Protein AF-A0A817XAD4-F1 (afdb_monomer)

Solvent-accessible surface area (backbone atoms only — not comparable to full-atom values): 34304 Å² total; per-residue (Å²): 137,82,80,78,78,75,68,86,80,50,80,79,89,72,83,62,48,71,66,88,70,83,56,56,74,70,32,40,77,46,70,86,63,51,52,68,60,21,47,52,49,31,47,77,80,45,86,59,86,68,46,71,62,46,50,52,50,17,42,64,75,15,72,75,55,58,80,88,34,48,40,45,22,39,14,41,46,17,39,46,45,46,88,54,64,89,93,46,82,26,62,44,54,54,53,33,55,47,51,58,38,88,62,56,78,77,39,59,46,43,22,42,39,49,28,32,32,47,48,30,51,70,59,43,65,63,40,71,47,69,33,38,35,67,33,79,39,82,58,64,86,63,60,82,53,57,32,46,44,41,26,61,42,76,25,21,70,45,71,74,65,50,60,72,74,57,68,88,90,44,48,23,25,35,35,43,30,43,34,57,64,23,26,74,36,21,93,46,35,70,49,60,84,58,48,30,26,36,33,54,54,44,41,31,30,43,61,74,47,73,51,63,92,45,103,44,38,35,38,36,34,33,33,55,48,86,58,99,59,80,45,64,61,66,57,62,72,76,81,74,61,80,83,73,86,74,76,77,84,77,88,71,93,72,77,89,77,75,91,65,69,70,77,89,60,72,68,54,100,87,50,82,66,73,54,35,46,54,69,44,42,86,65,55,63,79,72,77,94,77,64,57,67,69,47,48,34,11,42,34,5,15,57,51,22,18,35,51,16,17,13,45,7,42,37,47,40,71,36,50,36,74,58,28,72,81,56,57,67,85,70,78,48,61,33,40,84,81,60,39,57,49,28,38,38,54,40,42,43,20,46,20,51,30,43,35,49,31,33,43,76,65,54,38,92,51,73,62,52,32,51,41,39,46,42,41,17,64,76,52,5,37,44,19,70,81,49,48,58,56,80,71,51,68,58,50,53,51,10,48,55,43,42,54,51,48,49,50,50,49,18,62,74,72,73,43,58,63,86,48,55,75,70,66,75,55,62,73,61,56,70,72,49,84,62,71,28,35,61,75,76,42,40,52,31,78,39,51,28,30,42,58,44,44,16,56,31,33,42,93,41,52,43,57,11,12,49,50,22,15,53,68,10,24,34,37,19,36,11,63,60,29,21,35,43,21,22,55,51,21,45,47,37,27,41,23,53,71,65,53,51,71,68,58,66,64,27,51,54,42,62,72,78,42,29,68,36,51,72,68,56,82,60,43,67,74,50,41,46,42,51,54,42,68,34,82,57,72,45,62,90,66,66,49,42,21,35,55,46,33,63,39,20,52,32,27,17,50,28,16,67,72,66,18,83,92,35,59,67,51,15,41,41,53,29,28,43,47,11,36,32,6,20,53,20,8,9,37,30,16,27,46,45,13,17,58,65,16,38,93,59,49,62,63,77,57,54,77,38,34,60,42,45,68,31,51,49,50,50,33,51,39,30,43,39,36,25,55,51,38,50,54,55,53,67,76,62,78,72,78,76,82,81,75,85,124

pLDDT: mean 84.24, std 17.97, range [23.67, 98.94]

Organism: NCBI:txid392032

InterPro domains:
  IPR000768 NAD:arginine ADP-ribosyltransferase, ART [PF01129] (53-223)
  IPR005502 ADP-ribosylation/Crystallin J1 [PF03747] (301-605)
  IPR036705 ADP-ribosylation/Crystallin J1 superfamily [G3DSA:1.10.4080.10] (292-625)
  IPR036705 ADP-ribosylation/Crystallin J1 superfamily [SSF101478] (295-623)
  IPR050792 ADP-ribosylglycohydrolase-like [PTHR16222] (295-619)

Radius of gyration: 29.24 Å; Cα contacts (8 Å, |Δi|>4): 1214; chains: 1; bounding box: 61×69×85 Å

Structure (mmCIF, N/CA/C/O backbone):
data_AF-A0A817XAD4-F1
#
_entry.id   AF-A0A817XAD4-F1
#
loop_
_atom_site.group_PDB
_atom_site.id
_atom_site.type_symbol
_atom_site.label_atom_id
_atom_site.label_alt_id
_atom_site.label_comp_id
_atom_site.label_asym_id
_atom_site.label_entity_id
_atom_site.label_seq_id
_atom_site.pdbx_PDB_ins_code
_atom_site.Cartn_x
_atom_site.Cartn_y
_atom_site.Cartn_z
_atom_site.occupancy
_atom_site.B_iso_or_equiv
_atom_site.auth_seq_id
_atom_site.auth_comp_id
_atom_site.auth_asym_id
_atom_site.auth_atom_id
_atom_site.pdbx_PDB_model_num
ATOM 1 N N . MET A 1 1 ? 12.670 32.894 -20.849 1.00 27.19 1 MET A N 1
ATOM 2 C CA . MET A 1 1 ? 12.401 32.210 -22.130 1.00 27.19 1 MET A CA 1
ATOM 3 C C . MET A 1 1 ? 13.402 31.070 -22.256 1.00 27.19 1 MET A C 1
ATOM 5 O O . MET A 1 1 ? 14.508 31.304 -22.720 1.00 27.19 1 MET A O 1
ATOM 9 N N . SER A 1 2 ? 13.085 29.879 -21.739 1.00 24.28 2 SER A N 1
ATOM 10 C CA . SER A 1 2 ? 13.907 28.692 -22.001 1.00 24.28 2 SER A CA 1
ATOM 11 C C . SER A 1 2 ? 13.497 28.148 -23.364 1.00 24.28 2 SER A C 1
ATOM 13 O O . SER A 1 2 ? 12.346 27.756 -23.539 1.00 24.28 2 SER A O 1
ATOM 15 N N . GLN A 1 3 ? 14.407 28.184 -24.335 1.00 26.69 3 GLN A N 1
ATOM 16 C CA . GLN A 1 3 ? 14.212 27.502 -25.609 1.00 26.69 3 GLN A CA 1
ATOM 17 C C . GLN A 1 3 ? 14.055 26.005 -25.330 1.00 26.69 3 GLN A C 1
ATOM 19 O O . GLN A 1 3 ? 14.963 25.368 -24.798 1.00 26.69 3 GLN A O 1
ATOM 24 N N . THR A 1 4 ? 12.882 25.464 -25.646 1.00 31.73 4 THR A N 1
ATOM 25 C CA . THR A 1 4 ? 12.607 24.029 -25.668 1.00 31.73 4 THR A CA 1
ATOM 26 C C . THR A 1 4 ? 13.601 23.387 -26.637 1.00 31.73 4 THR A C 1
ATOM 28 O O . THR A 1 4 ? 13.590 23.703 -27.826 1.00 31.73 4 THR A O 1
ATOM 31 N N . ARG A 1 5 ? 14.510 22.537 -26.142 1.00 33.56 5 ARG A N 1
ATOM 32 C CA . ARG A 1 5 ? 15.407 21.735 -26.989 1.00 33.56 5 ARG A CA 1
ATOM 33 C C . ARG A 1 5 ? 14.545 20.732 -27.759 1.00 33.56 5 ARG A C 1
ATOM 35 O O . ARG A 1 5 ? 14.167 19.700 -27.220 1.00 33.56 5 ARG A O 1
ATOM 42 N N . VAL A 1 6 ? 14.200 21.050 -29.002 1.00 35.34 6 VAL A N 1
ATOM 43 C CA . VAL A 1 6 ? 13.556 20.096 -29.909 1.00 35.34 6 VAL A CA 1
ATOM 44 C C . VAL A 1 6 ? 14.659 19.194 -30.455 1.00 35.34 6 VAL A C 1
ATOM 46 O O . VAL A 1 6 ? 15.430 19.596 -31.322 1.00 35.34 6 VAL A O 1
ATOM 49 N N . THR A 1 7 ? 14.780 17.983 -29.918 1.00 38.22 7 THR A N 1
ATOM 50 C CA . THR A 1 7 ? 15.747 16.999 -30.411 1.00 38.22 7 THR A CA 1
ATOM 51 C C . THR A 1 7 ? 15.381 16.603 -31.845 1.00 38.22 7 THR A C 1
ATOM 53 O O . THR A 1 7 ? 14.265 16.180 -32.154 1.00 38.22 7 THR A O 1
ATOM 56 N N . THR A 1 8 ? 16.330 16.727 -32.775 1.00 35.75 8 THR A N 1
ATOM 57 C CA . THR A 1 8 ? 16.073 16.541 -34.218 1.00 35.75 8 THR A CA 1
ATOM 58 C C . THR A 1 8 ? 15.842 15.075 -34.634 1.00 35.75 8 THR A C 1
ATOM 60 O O . THR A 1 8 ? 15.714 14.784 -35.826 1.00 35.75 8 THR A O 1
ATOM 63 N N . ARG A 1 9 ? 15.788 14.138 -33.674 1.00 46.47 9 ARG A N 1
ATOM 64 C CA . ARG A 1 9 ? 15.612 12.682 -33.868 1.00 46.47 9 ARG A CA 1
ATOM 65 C C . ARG A 1 9 ? 14.173 12.254 -34.150 1.00 46.47 9 ARG A C 1
ATOM 67 O O . ARG A 1 9 ? 13.964 11.172 -34.687 1.00 46.47 9 ARG A O 1
ATOM 74 N N . PHE A 1 10 ? 13.192 13.086 -33.800 1.00 43.91 10 PHE A N 1
ATOM 75 C CA . PHE A 1 10 ? 11.772 12.712 -33.779 1.00 43.91 10 PHE A CA 1
ATOM 76 C C . PHE A 1 10 ? 11.028 12.881 -35.119 1.00 43.91 10 PHE A C 1
ATOM 78 O O . PHE A 1 10 ? 9.825 12.641 -35.199 1.00 43.91 10 PHE A O 1
ATOM 85 N N . LEU A 1 11 ? 11.726 13.237 -36.201 1.00 43.81 11 LEU A N 1
ATOM 86 C CA . LEU A 1 11 ? 11.141 13.400 -37.538 1.00 43.81 11 LEU A CA 1
ATOM 87 C C . LEU A 1 11 ? 11.285 12.114 -38.368 1.00 43.81 11 LEU A C 1
ATOM 89 O O . LEU A 1 11 ? 12.147 12.018 -39.237 1.00 43.81 11 LEU A O 1
ATOM 93 N N . ASP A 1 12 ? 10.440 11.116 -38.109 1.00 48.47 12 ASP A N 1
ATOM 94 C CA . ASP A 1 12 ? 10.441 9.840 -38.841 1.00 48.47 12 ASP A CA 1
ATOM 95 C C . ASP A 1 12 ? 9.098 9.576 -39.540 1.00 48.47 12 ASP A C 1
ATOM 97 O O . ASP A 1 12 ? 8.386 8.628 -39.214 1.00 48.47 12 ASP A O 1
ATOM 101 N N . VAL A 1 13 ? 8.756 10.388 -40.541 1.00 43.56 13 VAL A N 1
ATOM 102 C CA . VAL A 1 13 ? 7.696 10.044 -41.505 1.00 43.56 13 VAL A CA 1
ATOM 103 C C . VAL A 1 13 ? 8.365 9.812 -42.857 1.00 43.56 13 VAL A C 1
ATOM 105 O O . VAL A 1 13 ? 8.522 10.720 -43.666 1.00 43.56 13 VAL A O 1
ATOM 108 N N . GLY A 1 14 ? 8.864 8.592 -43.060 1.00 42.62 14 GLY A N 1
ATOM 109 C CA . GLY A 1 14 ? 9.467 8.147 -44.317 1.00 42.62 14 GLY A CA 1
ATOM 110 C C . GLY A 1 14 ? 8.618 7.055 -44.963 1.00 42.62 14 GLY A C 1
ATOM 111 O O . GLY A 1 14 ? 8.266 6.102 -44.280 1.00 42.62 14 GLY A O 1
ATOM 112 N N . GLU A 1 15 ? 8.312 7.241 -46.252 1.00 48.22 15 GLU A N 1
ATOM 113 C CA . GLU A 1 15 ? 7.544 6.387 -47.180 1.00 48.22 15 GLU A CA 1
ATOM 114 C C . GLU A 1 15 ? 6.608 5.326 -46.561 1.00 48.22 15 GLU A C 1
ATOM 116 O O . GLU A 1 15 ? 6.985 4.173 -46.397 1.00 48.22 15 GLU A O 1
ATOM 121 N N . ASP A 1 16 ? 5.349 5.735 -46.377 1.00 50.66 16 ASP A N 1
ATOM 122 C CA . ASP A 1 16 ? 4.117 4.930 -46.430 1.00 50.66 16 ASP A CA 1
ATOM 123 C C . ASP A 1 16 ? 4.069 3.665 -45.527 1.00 50.66 16 ASP A C 1
ATOM 125 O O . ASP A 1 16 ? 4.546 2.597 -45.930 1.00 50.66 16 ASP A O 1
ATOM 129 N N . PRO A 1 17 ? 3.444 3.735 -44.330 1.00 53.97 17 PRO A N 1
ATOM 130 C CA . PRO A 1 17 ? 3.435 2.651 -43.331 1.00 53.97 17 PRO A CA 1
ATOM 131 C C . PRO A 1 17 ? 2.764 1.346 -43.806 1.00 53.97 17 PRO A C 1
ATOM 133 O O . PRO A 1 17 ? 2.941 0.299 -43.182 1.00 53.97 17 PRO A O 1
ATOM 136 N N . ASN A 1 18 ? 2.054 1.395 -44.938 1.00 53.12 18 ASN A N 1
ATOM 137 C CA . ASN A 1 18 ? 1.261 0.298 -45.496 1.00 53.12 18 ASN A CA 1
ATOM 138 C C . ASN A 1 18 ? 1.999 -0.533 -46.563 1.00 53.12 18 ASN A C 1
ATOM 140 O O . ASN A 1 18 ? 1.407 -1.423 -47.175 1.00 53.12 18 ASN A O 1
ATOM 144 N N . LYS A 1 19 ? 3.279 -0.251 -46.850 1.00 61.50 19 LYS A N 1
ATOM 145 C CA . LYS A 1 19 ? 4.041 -0.990 -47.872 1.00 61.50 19 LYS A CA 1
ATOM 146 C C . LYS A 1 19 ? 4.924 -2.074 -47.254 1.00 61.50 19 LYS A C 1
ATOM 148 O O . LYS A 1 19 ? 5.940 -1.793 -46.615 1.00 61.50 19 LYS A O 1
ATOM 153 N N . THR A 1 20 ? 4.587 -3.333 -47.533 1.00 67.31 20 THR A N 1
ATOM 154 C CA . THR A 1 20 ? 5.454 -4.480 -47.242 1.00 67.31 20 THR A CA 1
ATOM 155 C C . THR A 1 20 ? 6.713 -4.405 -48.111 1.00 67.31 20 THR A C 1
ATOM 157 O O . THR A 1 20 ? 6.649 -4.445 -49.339 1.00 67.31 20 THR A O 1
ATOM 160 N N . LEU A 1 21 ? 7.877 -4.273 -47.479 1.00 77.44 21 LEU A N 1
ATOM 161 C CA . LEU A 1 21 ? 9.179 -4.427 -48.115 1.00 77.44 21 LEU A CA 1
ATOM 162 C C . LEU A 1 21 ? 9.638 -5.892 -47.994 1.00 77.44 21 LEU A C 1
ATOM 164 O O . LEU A 1 21 ? 9.296 -6.547 -47.011 1.00 77.44 21 LEU A O 1
ATOM 168 N N . PRO A 1 22 ? 10.467 -6.407 -48.922 1.00 76.94 22 PRO A N 1
ATOM 169 C CA . PRO A 1 22 ? 11.071 -7.730 -48.766 1.00 76.94 22 PRO A CA 1
ATOM 170 C C . PRO A 1 22 ? 11.831 -7.844 -47.432 1.00 76.94 22 PRO A C 1
ATOM 172 O O . PRO A 1 22 ? 12.452 -6.840 -47.038 1.00 76.94 22 PRO A O 1
ATOM 175 N N . PRO A 1 23 ? 11.815 -9.013 -46.758 1.00 79.25 23 PRO A N 1
ATOM 176 C CA . PRO A 1 23 ? 12.569 -9.248 -45.529 1.00 79.25 23 PRO A CA 1
ATOM 177 C C . PRO A 1 23 ? 14.050 -8.907 -45.674 1.00 79.25 23 PRO A C 1
ATOM 179 O O . PRO A 1 23 ? 14.621 -8.970 -46.770 1.00 79.25 23 PRO A O 1
ATOM 182 N N . LEU A 1 24 ? 14.684 -8.531 -44.563 1.00 83.25 24 LEU A N 1
ATOM 183 C CA . LEU A 1 24 ? 16.124 -8.307 -44.562 1.00 83.25 24 LEU A CA 1
ATOM 184 C C . LEU A 1 24 ? 16.878 -9.597 -44.236 1.00 83.25 24 LEU A C 1
ATOM 186 O O . LEU A 1 24 ? 16.902 -10.036 -43.087 1.00 83.25 24 LEU A O 1
ATOM 190 N N . GLU A 1 25 ? 17.547 -10.150 -45.244 1.00 81.69 25 GLU A N 1
ATOM 191 C CA . GLU A 1 25 ? 18.271 -11.421 -45.152 1.00 81.69 25 GLU A CA 1
ATOM 192 C C . GLU A 1 25 ? 19.787 -11.247 -45.318 1.00 81.69 25 GLU A C 1
ATOM 194 O O . GLU A 1 25 ? 20.272 -10.357 -46.027 1.00 81.69 25 GLU A O 1
ATOM 199 N N . GLY A 1 26 ? 20.558 -12.138 -44.686 1.00 83.94 26 GLY A N 1
ATOM 200 C CA . GLY A 1 26 ? 21.994 -12.293 -44.932 1.00 83.94 26 GLY A CA 1
ATOM 201 C C . GLY A 1 26 ? 22.917 -11.449 -44.051 1.00 83.94 26 GLY A C 1
ATOM 202 O O . GLY A 1 26 ? 24.125 -11.690 -44.054 1.00 83.94 26 GLY A O 1
ATOM 203 N N . TYR A 1 27 ? 22.391 -10.512 -43.257 1.00 86.62 27 TYR A N 1
ATOM 204 C CA . TYR A 1 27 ? 23.190 -9.835 -42.228 1.00 86.62 27 TYR A CA 1
ATOM 205 C C . TYR A 1 27 ? 23.508 -10.774 -41.053 1.00 86.62 27 TYR A C 1
ATOM 207 O O . TYR A 1 27 ? 24.600 -10.703 -40.499 1.00 86.62 27 TYR A O 1
ATOM 215 N N . ALA A 1 28 ? 22.610 -11.715 -40.727 1.00 84.19 28 ALA A N 1
ATOM 216 C CA . ALA A 1 28 ? 22.828 -12.726 -39.692 1.00 84.19 28 ALA A CA 1
ATOM 217 C C . ALA A 1 28 ? 24.023 -13.645 -40.002 1.00 84.19 28 ALA A C 1
ATOM 219 O O . ALA A 1 28 ? 24.695 -14.110 -39.084 1.00 84.19 28 ALA A O 1
ATOM 220 N N . LYS A 1 29 ? 24.334 -13.842 -41.290 1.00 87.06 29 LYS A N 1
ATOM 221 C CA . LYS A 1 29 ? 25.471 -14.643 -41.778 1.00 87.06 29 LYS A CA 1
ATOM 222 C C . LYS A 1 29 ? 26.805 -13.889 -41.769 1.00 87.06 29 LYS A C 1
ATOM 224 O O . LYS A 1 29 ? 27.817 -14.463 -42.154 1.00 87.06 29 LYS A O 1
ATOM 229 N N . LYS A 1 30 ? 26.819 -12.603 -41.402 1.00 90.88 30 LYS A N 1
ATOM 230 C CA . LYS A 1 30 ? 28.064 -11.852 -41.212 1.00 90.88 30 LYS A CA 1
ATOM 231 C C . LYS A 1 30 ? 28.736 -12.274 -39.912 1.00 90.88 30 LYS A C 1
ATOM 233 O O . LYS A 1 30 ? 28.060 -12.473 -38.900 1.00 90.88 30 LYS A O 1
ATOM 238 N N . ASP A 1 31 ? 30.060 -12.337 -39.949 1.00 90.12 31 ASP A N 1
ATOM 239 C CA . ASP A 1 31 ? 30.870 -12.474 -38.747 1.00 90.12 31 ASP A CA 1
ATOM 240 C C . ASP A 1 31 ? 30.706 -11.237 -37.857 1.00 90.12 31 ASP A C 1
ATOM 242 O O . ASP A 1 31 ? 30.486 -10.121 -38.342 1.00 90.12 31 ASP A O 1
ATOM 246 N N . LEU A 1 32 ? 30.795 -11.443 -36.543 1.00 91.62 32 LEU A N 1
ATOM 247 C CA . LEU A 1 32 ? 30.909 -10.335 -35.602 1.00 91.62 32 LEU A CA 1
ATOM 248 C C . LEU A 1 32 ? 32.295 -9.708 -35.760 1.00 91.62 32 LEU A C 1
ATOM 250 O O . LEU A 1 32 ? 33.307 -10.399 -35.698 1.00 91.62 32 LEU A O 1
ATOM 254 N N . VAL A 1 33 ? 32.312 -8.396 -35.963 1.00 93.75 33 VAL A N 1
ATOM 255 C CA . VAL A 1 33 ? 33.514 -7.576 -36.147 1.00 93.75 33 VAL A CA 1
ATOM 256 C C . VAL A 1 33 ? 33.520 -6.449 -35.118 1.00 93.75 33 VAL A C 1
ATOM 258 O O . VAL A 1 33 ? 32.487 -6.178 -34.498 1.00 93.75 33 VAL A O 1
ATOM 261 N N . SER A 1 34 ? 34.659 -5.779 -34.940 1.00 95.88 34 SER A N 1
ATOM 262 C CA . SER A 1 34 ? 34.722 -4.600 -34.066 1.00 95.88 34 SER A CA 1
ATOM 263 C C . SER A 1 34 ? 33.844 -3.464 -34.599 1.00 95.88 34 SER A C 1
ATOM 265 O O . SER A 1 34 ? 33.510 -3.416 -35.792 1.00 95.88 34 SER A O 1
ATOM 267 N N . ILE A 1 35 ? 33.477 -2.513 -33.734 1.00 95.62 35 ILE A N 1
ATOM 268 C CA . ILE A 1 35 ? 32.692 -1.357 -34.182 1.00 95.62 35 ILE A CA 1
ATOM 269 C C . ILE A 1 35 ? 33.447 -0.548 -35.251 1.00 95.62 35 ILE A C 1
ATOM 271 O O . ILE A 1 35 ? 32.833 -0.112 -36.221 1.00 95.62 35 ILE A O 1
ATOM 275 N N . GLU A 1 36 ? 34.772 -0.406 -35.157 1.00 95.00 36 GLU A N 1
ATOM 276 C CA . GLU A 1 36 ? 35.574 0.278 -36.180 1.00 95.00 36 GLU A CA 1
ATOM 277 C C . GLU A 1 36 ? 35.522 -0.422 -37.541 1.00 95.00 36 GLU A C 1
ATOM 279 O O . GLU A 1 36 ? 35.368 0.237 -38.570 1.00 95.00 36 GLU A O 1
ATOM 284 N N . GLU A 1 37 ? 35.625 -1.752 -37.564 1.00 94.38 37 GLU A N 1
ATOM 285 C CA . GLU A 1 37 ? 35.538 -2.533 -38.801 1.00 94.38 37 GLU A CA 1
ATOM 286 C C . GLU A 1 37 ? 34.140 -2.446 -39.417 1.00 94.38 37 GLU A C 1
ATOM 288 O O . GLU A 1 37 ? 34.007 -2.241 -40.628 1.00 94.38 37 GLU A O 1
ATOM 293 N N . ALA A 1 38 ? 33.095 -2.531 -38.587 1.00 94.69 38 ALA A N 1
ATOM 294 C CA . ALA A 1 38 ? 31.713 -2.365 -39.022 1.00 94.69 38 ALA A CA 1
ATOM 295 C C . ALA A 1 38 ? 31.466 -0.980 -39.644 1.00 94.69 38 ALA A C 1
ATOM 297 O O . ALA A 1 38 ? 30.830 -0.884 -40.695 1.00 94.69 38 ALA A O 1
ATOM 298 N N . ILE A 1 39 ? 31.989 0.084 -39.028 1.00 95.38 39 ILE A N 1
ATOM 299 C CA . ILE A 1 39 ? 31.847 1.460 -39.518 1.00 95.38 39 ILE A CA 1
ATOM 300 C C . ILE A 1 39 ? 32.677 1.709 -40.776 1.00 95.38 39 ILE A C 1
ATOM 302 O O . ILE A 1 39 ? 32.178 2.333 -41.712 1.00 95.38 39 ILE A O 1
ATOM 306 N N . LYS A 1 40 ? 33.900 1.175 -40.858 1.00 92.19 40 LYS A N 1
ATOM 307 C CA . LYS A 1 40 ? 34.754 1.303 -42.048 1.00 92.19 40 LYS A CA 1
ATOM 308 C C . LYS A 1 40 ? 34.063 0.778 -43.309 1.00 92.19 40 LYS A C 1
ATOM 310 O O . LYS A 1 40 ? 34.198 1.366 -44.375 1.00 92.19 40 LYS A O 1
ATOM 315 N N . LEU A 1 41 ? 33.293 -0.306 -43.198 1.00 88.12 41 LEU A N 1
ATOM 316 C CA . LEU A 1 41 ? 32.521 -0.849 -44.322 1.00 88.12 41 LEU A CA 1
ATOM 317 C C . LEU A 1 41 ? 31.390 0.085 -44.778 1.00 88.12 41 LEU A C 1
ATOM 319 O O . LEU A 1 41 ? 31.071 0.109 -45.965 1.00 88.12 41 LEU A O 1
ATOM 323 N N . ILE A 1 42 ? 30.810 0.865 -43.861 1.00 90.81 42 ILE A N 1
ATOM 324 C CA . ILE A 1 42 ? 29.780 1.863 -44.172 1.00 90.81 42 ILE A CA 1
ATOM 325 C C . ILE A 1 42 ? 30.409 3.088 -44.846 1.00 90.81 42 ILE A C 1
ATOM 327 O O . ILE A 1 42 ? 29.882 3.569 -45.850 1.00 90.81 42 ILE A O 1
ATOM 331 N N . THR A 1 43 ? 31.543 3.576 -44.335 1.00 87.94 43 THR A N 1
ATOM 332 C CA . THR A 1 43 ? 32.178 4.818 -44.809 1.00 87.94 43 THR A CA 1
ATOM 333 C C . THR A 1 43 ? 32.825 4.708 -46.187 1.00 87.94 43 THR A C 1
ATOM 335 O O . THR A 1 43 ? 33.038 5.729 -46.836 1.00 87.94 43 THR A O 1
ATOM 338 N N . LEU A 1 44 ? 33.066 3.486 -46.677 1.00 82.75 44 LEU A N 1
ATOM 339 C CA . LEU A 1 44 ? 33.467 3.233 -48.066 1.00 82.75 44 LEU A CA 1
ATOM 340 C C . LEU A 1 44 ? 32.383 3.617 -49.090 1.00 82.75 44 LEU A C 1
ATOM 342 O O . LEU A 1 44 ? 32.718 3.896 -50.237 1.00 82.75 44 LEU A O 1
ATOM 346 N N . ASP A 1 45 ? 31.108 3.616 -48.688 1.00 74.19 45 ASP A N 1
ATOM 347 C CA . ASP A 1 45 ? 29.951 3.881 -49.562 1.00 74.19 45 ASP A CA 1
ATOM 348 C C . ASP A 1 45 ? 29.210 5.176 -49.181 1.00 74.19 45 ASP A C 1
ATOM 350 O O . ASP A 1 45 ? 28.645 5.862 -50.032 1.00 74.19 45 ASP A O 1
ATOM 354 N N . VAL A 1 46 ? 29.210 5.540 -47.894 1.00 75.50 46 VAL A N 1
ATOM 355 C CA . VAL A 1 46 ? 28.503 6.716 -47.371 1.00 75.50 46 VAL A CA 1
ATOM 356 C C . VAL A 1 46 ? 29.446 7.516 -46.469 1.00 75.50 46 VAL A C 1
ATOM 358 O O . VAL A 1 46 ? 29.698 7.084 -45.346 1.00 75.50 46 VAL A O 1
ATOM 361 N N . PRO A 1 47 ? 29.962 8.686 -46.892 1.00 80.25 47 PRO A N 1
ATOM 362 C CA . PRO A 1 47 ? 30.743 9.536 -46.001 1.00 80.25 47 PRO A CA 1
ATOM 363 C C . PRO A 1 47 ? 29.850 10.054 -44.865 1.00 80.25 47 PRO A C 1
ATOM 365 O O . PRO A 1 47 ? 28.818 10.678 -45.113 1.00 80.25 47 PRO A O 1
ATOM 368 N N . ILE A 1 48 ? 30.245 9.787 -43.617 1.00 86.56 48 ILE A N 1
ATOM 369 C CA . ILE A 1 48 ? 29.526 10.226 -42.415 1.00 86.56 48 ILE A CA 1
ATOM 370 C C . ILE A 1 48 ? 30.389 11.250 -41.684 1.00 86.56 48 ILE A C 1
ATOM 372 O O . ILE A 1 48 ? 31.543 10.982 -41.348 1.00 86.56 48 ILE A O 1
ATOM 376 N N . HIS A 1 49 ? 29.825 12.432 -41.438 1.00 86.88 49 HIS A N 1
ATOM 377 C CA . HIS A 1 49 ? 30.530 13.519 -40.770 1.00 86.88 49 HIS A CA 1
ATOM 378 C C . HIS A 1 49 ? 31.027 13.091 -39.381 1.00 86.88 49 HIS A C 1
ATOM 380 O O . HIS A 1 49 ? 30.251 12.575 -38.577 1.00 86.88 49 HIS A O 1
ATOM 386 N N . ASN A 1 50 ? 32.313 13.334 -39.108 1.00 87.75 50 ASN A N 1
ATOM 387 C CA . ASN A 1 50 ? 32.968 13.139 -37.809 1.00 87.75 50 ASN A CA 1
ATOM 388 C C . ASN A 1 50 ? 32.812 11.732 -37.188 1.00 87.75 50 ASN A C 1
ATOM 390 O O . ASN A 1 50 ? 32.909 11.563 -35.972 1.00 87.75 50 ASN A O 1
ATOM 394 N N . ILE A 1 51 ? 32.565 10.710 -38.012 1.00 92.31 51 ILE A N 1
ATOM 395 C CA . ILE A 1 51 ? 32.213 9.369 -37.537 1.00 92.31 51 ILE A CA 1
ATOM 396 C C . ILE A 1 51 ? 33.311 8.716 -36.692 1.00 92.31 51 ILE A C 1
ATOM 398 O O . ILE A 1 51 ? 32.994 8.112 -35.674 1.00 92.31 51 ILE A O 1
ATOM 402 N N . ASP A 1 52 ? 34.588 8.908 -37.030 1.00 91.06 52 ASP A N 1
ATOM 403 C CA . ASP A 1 52 ? 35.702 8.333 -36.262 1.00 91.06 52 ASP A CA 1
ATOM 404 C C . ASP A 1 52 ? 35.741 8.866 -34.818 1.00 91.06 52 ASP A C 1
ATOM 406 O O . ASP A 1 52 ? 35.935 8.106 -33.869 1.00 91.06 52 ASP A O 1
ATOM 410 N N . SER A 1 53 ? 35.477 10.165 -34.628 1.00 90.25 53 SER A N 1
ATOM 411 C CA . SER A 1 53 ? 35.394 10.786 -33.297 1.00 90.25 53 SER A CA 1
ATOM 412 C C . SER A 1 53 ? 34.187 10.280 -32.500 1.00 90.25 53 SER A C 1
ATOM 414 O O . SER A 1 53 ? 34.259 10.061 -31.286 1.00 90.25 53 SER A O 1
ATOM 416 N N . MET A 1 54 ? 33.070 10.034 -33.184 1.00 92.94 54 MET A N 1
ATOM 417 C CA . MET A 1 54 ? 31.845 9.524 -32.566 1.00 92.94 54 MET A CA 1
ATOM 418 C C . MET A 1 54 ? 31.990 8.054 -32.162 1.00 92.94 54 MET A C 1
ATOM 420 O O . MET A 1 54 ? 31.580 7.677 -31.065 1.00 92.94 54 MET A O 1
ATOM 424 N N . VAL A 1 55 ? 32.666 7.242 -32.981 1.00 94.69 55 VAL A N 1
ATOM 425 C CA . VAL A 1 55 ? 33.053 5.867 -32.629 1.00 94.69 55 VAL A CA 1
ATOM 426 C C . VAL A 1 55 ? 33.997 5.866 -31.431 1.00 94.69 55 VAL A C 1
ATOM 428 O O . VAL A 1 55 ? 33.771 5.121 -30.478 1.00 94.69 55 VAL A O 1
ATOM 431 N N . TRP A 1 56 ? 35.010 6.737 -31.422 1.00 92.12 56 TRP A N 1
ATOM 432 C CA . TRP A 1 56 ? 35.907 6.877 -30.274 1.00 92.12 56 TRP A CA 1
ATOM 433 C C . TRP A 1 56 ? 35.142 7.224 -28.989 1.00 92.12 56 TRP A C 1
ATOM 435 O O . TRP A 1 56 ? 35.374 6.614 -27.941 1.00 92.12 56 TRP A O 1
ATOM 445 N N . THR A 1 57 ? 34.190 8.156 -29.079 1.00 92.19 57 THR A N 1
ATOM 446 C CA . THR A 1 57 ? 33.325 8.554 -27.959 1.00 92.19 57 THR A CA 1
ATOM 447 C C . THR A 1 57 ? 32.492 7.374 -27.466 1.00 92.19 57 THR A C 1
ATOM 449 O O . THR A 1 57 ? 32.511 7.065 -26.276 1.00 92.19 57 THR A O 1
ATOM 452 N N . ALA A 1 58 ? 31.838 6.650 -28.376 1.00 93.19 58 ALA A N 1
ATOM 453 C CA . ALA A 1 58 ? 31.029 5.488 -28.033 1.00 93.19 58 ALA A CA 1
ATOM 454 C C . ALA A 1 58 ? 31.849 4.384 -27.348 1.00 93.19 58 ALA A C 1
ATOM 456 O O . ALA A 1 58 ? 31.437 3.856 -26.315 1.00 93.19 58 ALA A O 1
ATOM 457 N N . LYS A 1 59 ? 33.056 4.090 -27.846 1.00 93.06 59 LYS A N 1
ATOM 458 C CA . LYS A 1 59 ? 33.961 3.113 -27.217 1.00 93.06 59 LYS A CA 1
ATOM 459 C C . LYS A 1 59 ? 34.436 3.550 -25.843 1.00 93.06 59 LYS A C 1
ATOM 461 O O . LYS A 1 59 ? 34.577 2.722 -24.947 1.00 93.06 59 LYS A O 1
ATOM 466 N N . ARG A 1 60 ? 34.691 4.846 -25.657 1.00 90.12 60 ARG A N 1
ATOM 467 C CA . ARG A 1 60 ? 35.063 5.392 -24.350 1.00 90.12 60 ARG A CA 1
ATOM 468 C C . ARG A 1 60 ? 33.935 5.214 -23.333 1.00 90.12 60 ARG A C 1
ATOM 470 O O . ARG A 1 60 ? 34.228 4.826 -22.205 1.00 90.12 60 ARG A O 1
ATOM 477 N N . SER A 1 61 ? 32.689 5.445 -23.737 1.00 85.31 61 SER A N 1
ATOM 478 C CA . SER A 1 61 ? 31.507 5.217 -22.895 1.00 85.31 61 SER A CA 1
ATOM 479 C C . SER A 1 61 ? 31.224 3.728 -22.653 1.00 85.31 61 SER A C 1
ATOM 481 O O . SER A 1 61 ? 30.617 3.375 -21.648 1.00 85.31 61 SER A O 1
ATOM 483 N N . ALA A 1 62 ? 31.722 2.844 -23.522 1.00 85.94 62 ALA A N 1
ATOM 484 C CA . ALA A 1 62 ? 31.526 1.396 -23.462 1.00 85.94 62 ALA A CA 1
ATOM 485 C C . ALA A 1 62 ? 32.688 0.603 -22.823 1.00 85.94 62 ALA A C 1
ATOM 487 O O . ALA A 1 62 ? 32.806 -0.606 -23.041 1.00 85.94 62 ALA A O 1
ATOM 488 N N . ARG A 1 63 ? 33.575 1.259 -22.058 1.00 76.88 63 ARG A N 1
ATOM 489 C CA . ARG A 1 63 ? 34.755 0.616 -21.435 1.00 76.88 63 ARG A CA 1
ATOM 490 C C . ARG A 1 63 ? 34.410 -0.422 -20.368 1.00 76.88 63 ARG A C 1
ATOM 492 O O . ARG A 1 63 ? 35.205 -1.325 -20.134 1.00 76.88 63 ARG A O 1
ATOM 499 N N . GLU A 1 64 ? 33.238 -0.299 -19.758 1.00 76.69 64 GLU A N 1
ATOM 500 C CA . GLU A 1 64 ? 32.732 -1.217 -18.737 1.00 76.69 64 GLU A CA 1
ATOM 501 C C . GLU A 1 64 ? 31.468 -1.912 -19.264 1.00 76.69 64 GLU A C 1
ATOM 503 O O . GLU A 1 64 ? 30.347 -1.480 -18.975 1.00 76.69 64 GLU A O 1
ATOM 508 N N . PRO A 1 65 ? 31.621 -2.950 -20.111 1.00 75.25 65 PRO A N 1
ATOM 509 C CA . PRO A 1 65 ? 30.482 -3.696 -20.618 1.00 75.25 65 PRO A CA 1
ATOM 510 C C . PRO A 1 65 ? 29.689 -4.336 -19.475 1.00 75.25 65 PRO A C 1
ATOM 512 O O . PRO A 1 65 ? 30.241 -4.821 -18.488 1.00 75.25 65 PRO A O 1
ATOM 515 N N . ARG A 1 66 ? 28.369 -4.366 -19.635 1.00 78.56 66 ARG A N 1
ATOM 516 C CA . ARG A 1 66 ? 27.411 -4.905 -18.666 1.00 78.56 66 ARG A CA 1
ATOM 517 C C . ARG A 1 66 ? 26.319 -5.681 -19.388 1.00 78.56 66 ARG A C 1
ATOM 519 O O . ARG A 1 66 ? 26.163 -5.568 -20.599 1.00 78.56 66 ARG A O 1
ATOM 526 N N . ASP A 1 67 ? 25.585 -6.491 -18.632 1.00 75.31 67 ASP A N 1
ATOM 527 C CA . ASP A 1 67 ? 24.407 -7.224 -19.121 1.00 75.31 67 ASP A CA 1
ATOM 528 C C . ASP A 1 67 ? 24.696 -8.140 -20.325 1.00 75.31 67 ASP A C 1
ATOM 530 O O . ASP A 1 67 ? 23.880 -8.306 -21.224 1.00 75.31 67 ASP A O 1
ATOM 534 N N . GLY A 1 68 ? 25.891 -8.746 -20.330 1.00 81.25 68 GLY A N 1
ATOM 535 C CA . GLY A 1 68 ? 26.324 -9.705 -21.354 1.00 81.25 68 GLY A CA 1
ATOM 536 C C . GLY A 1 68 ? 26.752 -9.077 -22.684 1.00 81.25 68 GLY A C 1
ATOM 537 O O . GLY A 1 68 ? 27.132 -9.808 -23.607 1.00 81.25 68 GLY A O 1
ATOM 538 N N . LEU A 1 69 ? 26.713 -7.745 -22.789 1.00 89.56 69 LEU A N 1
ATOM 539 C CA . LEU A 1 69 ? 27.210 -7.014 -23.949 1.00 89.56 69 LEU A CA 1
ATOM 540 C C . LEU A 1 69 ? 28.737 -7.081 -24.014 1.00 89.56 69 LEU A C 1
ATOM 542 O O . LEU A 1 69 ? 29.413 -7.028 -22.991 1.00 89.56 69 LEU A O 1
ATOM 546 N N . THR A 1 70 ? 29.298 -7.151 -25.215 1.00 93.88 70 THR A N 1
ATOM 547 C CA . THR A 1 70 ? 30.713 -6.823 -25.430 1.00 93.88 70 THR A CA 1
ATOM 548 C C . THR A 1 70 ? 30.900 -5.304 -25.454 1.00 93.88 70 THR A C 1
ATOM 550 O O . THR A 1 70 ? 29.938 -4.545 -25.595 1.00 93.88 70 THR A O 1
ATOM 553 N N . SER A 1 71 ? 32.146 -4.836 -25.336 1.00 93.00 71 SER A N 1
ATOM 554 C CA . SER A 1 71 ? 32.440 -3.400 -25.458 1.00 93.00 71 SER A CA 1
ATOM 555 C C . SER A 1 71 ? 32.013 -2.849 -26.826 1.00 93.00 71 SER A C 1
ATOM 557 O O . SER A 1 71 ? 31.435 -1.768 -26.890 1.00 93.00 71 SER A O 1
ATOM 559 N N . ASP A 1 72 ? 32.198 -3.613 -27.909 1.00 95.81 72 ASP A N 1
ATOM 560 C CA . ASP A 1 72 ? 31.777 -3.214 -29.258 1.00 95.81 72 ASP A CA 1
ATOM 561 C C . ASP A 1 72 ? 30.248 -3.221 -29.431 1.00 95.81 72 ASP A C 1
ATOM 563 O O . ASP A 1 72 ? 29.696 -2.320 -30.063 1.00 95.81 72 ASP A O 1
ATOM 567 N N . GLU A 1 73 ? 29.536 -4.185 -28.836 1.00 95.50 73 GLU A N 1
ATOM 568 C CA . GLU A 1 73 ? 28.066 -4.212 -28.843 1.00 95.50 73 GLU A CA 1
ATOM 569 C C . GLU A 1 73 ? 27.486 -3.019 -28.073 1.00 95.50 73 GLU A C 1
ATOM 571 O O . GLU A 1 73 ? 26.611 -2.321 -28.586 1.00 95.50 73 GLU A O 1
ATOM 576 N N . LEU A 1 74 ? 28.011 -2.726 -26.881 1.00 94.12 74 LEU A N 1
ATOM 577 C CA . LEU A 1 74 ? 27.607 -1.559 -26.098 1.00 94.12 74 LEU A CA 1
ATOM 578 C C . LEU A 1 74 ? 27.944 -0.250 -26.826 1.00 94.12 74 LEU A C 1
ATOM 580 O O . LEU A 1 74 ? 27.095 0.637 -26.915 1.00 94.12 74 LEU A O 1
ATOM 584 N N . ALA A 1 75 ? 29.142 -0.144 -27.405 1.00 96.00 75 ALA A N 1
ATOM 585 C CA . ALA A 1 75 ? 29.530 1.009 -28.212 1.00 96.00 75 ALA A CA 1
ATOM 586 C C . ALA A 1 75 ? 28.605 1.180 -29.423 1.00 96.00 75 ALA A C 1
ATOM 588 O O . ALA A 1 75 ? 28.285 2.308 -29.788 1.00 96.00 75 ALA A O 1
ATOM 589 N N . SER A 1 76 ? 28.133 0.088 -30.035 1.00 97.06 76 SER A N 1
ATOM 590 C CA . SER A 1 76 ? 27.215 0.174 -31.174 1.00 97.06 76 SER A CA 1
ATOM 591 C C . SER A 1 76 ? 25.869 0.784 -30.771 1.00 97.06 76 SER A C 1
ATOM 593 O O . SER A 1 76 ? 25.360 1.632 -31.506 1.00 97.06 76 SER A O 1
ATOM 595 N N . ILE A 1 77 ? 25.352 0.438 -29.583 1.00 95.12 77 ILE A N 1
ATOM 596 C CA . ILE A 1 77 ? 24.124 1.017 -29.021 1.00 95.12 77 ILE A CA 1
ATOM 597 C C . ILE A 1 77 ? 24.340 2.486 -28.661 1.00 95.12 77 ILE A C 1
ATOM 599 O O . ILE A 1 77 ? 23.550 3.338 -29.058 1.00 95.12 77 ILE A O 1
ATOM 603 N N . TYR A 1 78 ? 25.451 2.807 -28.002 1.00 94.38 78 TYR A N 1
ATOM 604 C CA . TYR A 1 78 ? 25.761 4.185 -27.634 1.00 94.38 78 TYR A CA 1
ATOM 605 C C . TYR A 1 78 ? 25.927 5.083 -28.872 1.00 94.38 78 TYR A C 1
ATOM 607 O O . TYR A 1 78 ? 25.346 6.166 -28.931 1.00 94.38 78 TYR A O 1
ATOM 615 N N . LEU A 1 79 ? 26.637 4.611 -29.907 1.00 95.12 79 LEU A N 1
ATOM 616 C CA . LEU A 1 79 ? 26.821 5.325 -31.178 1.00 95.12 79 LEU A CA 1
ATOM 617 C C . LEU A 1 79 ? 25.489 5.623 -31.873 1.00 95.12 79 LEU A C 1
ATOM 619 O O . LEU A 1 79 ? 25.302 6.721 -32.395 1.00 95.12 79 LEU A O 1
ATOM 623 N N . TYR A 1 80 ? 24.560 4.662 -31.861 1.00 94.38 80 TYR A N 1
ATOM 624 C CA . TYR A 1 80 ? 23.218 4.845 -32.414 1.00 94.38 80 TYR A CA 1
ATOM 625 C C . TYR A 1 80 ? 22.482 6.019 -31.751 1.00 94.38 80 TYR A C 1
ATOM 627 O O . TYR A 1 80 ? 21.730 6.735 -32.407 1.00 94.38 80 TYR A O 1
ATOM 635 N N . THR A 1 81 ? 22.750 6.250 -30.468 1.00 91.50 81 THR A N 1
ATOM 636 C CA . THR A 1 81 ? 22.115 7.281 -29.641 1.00 91.50 81 THR A CA 1
ATOM 637 C C . THR A 1 81 ? 22.940 8.558 -29.486 1.00 91.50 81 THR A C 1
ATOM 639 O O . THR A 1 81 ? 22.620 9.367 -28.622 1.00 91.50 81 THR A O 1
ATOM 642 N N . LEU A 1 82 ? 24.000 8.784 -30.265 1.00 89.62 82 LEU A N 1
ATOM 643 C CA . LEU A 1 82 ? 24.764 10.040 -30.223 1.00 89.62 82 LEU A CA 1
ATOM 644 C C . LEU A 1 82 ? 24.083 11.138 -31.065 1.00 89.62 82 LEU A C 1
ATOM 646 O O . LEU A 1 82 ? 23.429 10.864 -32.074 1.00 89.62 82 LEU A O 1
ATOM 650 N N . GLU A 1 83 ? 24.158 12.398 -30.625 1.00 84.31 83 GLU A N 1
ATOM 651 C CA . GLU A 1 83 ? 23.645 13.548 -31.392 1.00 84.31 83 GLU A CA 1
ATOM 652 C C . GLU A 1 83 ? 24.683 14.074 -32.375 1.00 84.31 83 GLU A C 1
ATOM 654 O O . GLU A 1 83 ? 25.881 14.060 -32.103 1.00 84.31 83 GLU A O 1
ATOM 659 N N . TRP A 1 84 ? 24.197 14.537 -33.525 1.00 84.81 84 TRP A N 1
ATOM 660 C CA . TRP A 1 84 ? 24.997 15.246 -34.517 1.00 84.81 84 TRP A CA 1
ATOM 661 C C . TRP A 1 84 ? 24.583 16.719 -34.542 1.00 84.81 84 TRP A C 1
ATOM 663 O O . TRP A 1 84 ? 23.434 17.020 -34.202 1.00 84.81 84 TRP A O 1
ATOM 673 N N . PRO A 1 85 ? 25.484 17.621 -34.975 1.00 80.94 85 PRO A N 1
ATOM 674 C CA . PRO A 1 85 ? 25.111 18.987 -35.329 1.00 80.94 85 PRO A CA 1
ATOM 675 C C . PRO A 1 85 ? 23.949 19.002 -36.330 1.00 80.94 85 PRO A C 1
ATOM 677 O O . PRO A 1 85 ? 23.838 18.100 -37.164 1.00 80.94 85 PRO A O 1
ATOM 680 N N . GLU A 1 86 ? 23.085 20.014 -36.244 1.00 73.31 86 GLU A N 1
ATOM 681 C CA . GLU A 1 86 ? 21.821 20.071 -36.992 1.00 73.31 86 GLU A CA 1
ATOM 682 C C . GLU A 1 86 ? 22.005 20.015 -38.515 1.00 73.31 86 GLU A C 1
ATOM 684 O O . GLU A 1 86 ? 21.146 19.489 -39.222 1.00 73.31 86 GLU A O 1
ATOM 689 N N . GLU A 1 87 ? 23.134 20.508 -39.022 1.00 82.25 87 GLU A N 1
ATOM 690 C CA . GLU A 1 87 ? 23.485 20.521 -40.442 1.00 82.25 87 GLU A CA 1
ATOM 691 C C . GLU A 1 87 ? 23.869 19.141 -41.022 1.00 82.25 87 GLU A C 1
ATOM 693 O O . GLU A 1 87 ? 24.031 19.017 -42.240 1.00 82.25 87 GLU A O 1
ATOM 698 N N . TYR A 1 88 ? 23.991 18.097 -40.190 1.00 84.19 88 TYR A N 1
ATOM 699 C CA . TYR A 1 88 ? 24.333 16.738 -40.619 1.00 84.19 88 TYR A CA 1
ATOM 700 C C . TYR A 1 88 ? 23.301 15.702 -40.155 1.00 84.19 88 TYR A C 1
ATOM 702 O O . TYR A 1 88 ? 22.788 15.736 -39.036 1.00 84.19 88 TYR A O 1
ATOM 710 N N . ASP A 1 89 ? 23.041 14.699 -40.998 1.00 82.88 89 ASP A N 1
ATOM 711 C CA . ASP A 1 89 ? 22.254 13.537 -40.586 1.00 82.88 89 ASP A CA 1
ATOM 712 C C . ASP A 1 89 ? 23.035 12.715 -39.546 1.00 82.88 89 ASP A C 1
ATOM 714 O O . ASP A 1 89 ? 24.151 12.257 -39.803 1.00 82.88 89 ASP A O 1
ATOM 718 N N . SER A 1 90 ? 22.426 12.490 -38.378 1.00 87.25 90 SER A N 1
ATOM 719 C CA . SER A 1 90 ? 22.987 11.624 -37.341 1.00 87.25 90 SER A CA 1
ATOM 720 C C . SER A 1 90 ? 23.057 10.166 -37.792 1.00 87.25 90 SER A C 1
ATOM 722 O O . SER A 1 90 ? 22.344 9.731 -38.704 1.00 87.25 90 SER A O 1
ATOM 724 N N . PHE A 1 91 ? 23.869 9.368 -37.096 1.00 90.31 91 PHE A N 1
ATOM 725 C CA . PHE A 1 91 ? 23.973 7.936 -37.371 1.00 90.31 91 PHE A CA 1
ATOM 726 C C . PHE A 1 91 ? 22.606 7.222 -37.284 1.00 90.31 91 PHE A C 1
ATOM 728 O O . PHE A 1 91 ? 22.259 6.437 -38.170 1.00 90.31 91 PHE A O 1
ATOM 735 N N . TYR A 1 92 ? 21.783 7.591 -36.291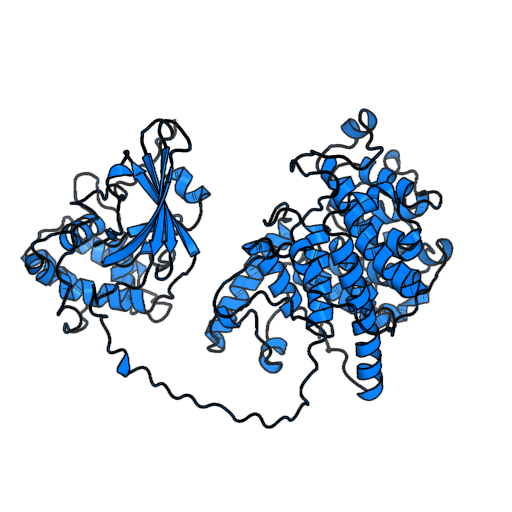 1.00 90.56 92 TYR A N 1
ATOM 736 C CA . TYR A 1 92 ? 20.368 7.210 -36.179 1.00 90.56 92 TYR A CA 1
ATOM 737 C C . TYR A 1 92 ? 19.578 7.498 -37.466 1.00 90.56 92 TYR A C 1
ATOM 739 O O . TYR A 1 92 ? 18.920 6.603 -38.006 1.00 90.56 92 TYR A O 1
ATOM 747 N N . LYS A 1 93 ? 19.634 8.742 -37.972 1.00 86.81 93 LYS A N 1
ATOM 748 C CA . LYS A 1 93 ? 18.857 9.182 -39.146 1.00 86.81 93 LYS A CA 1
ATOM 749 C C . LYS A 1 93 ? 19.275 8.417 -40.397 1.00 86.81 93 LYS A C 1
ATOM 751 O O . LYS A 1 93 ? 18.421 7.932 -41.141 1.00 86.81 93 LYS A O 1
ATOM 756 N N . LEU A 1 94 ? 20.582 8.262 -40.603 1.00 90.12 94 LEU A N 1
ATOM 757 C CA . LEU A 1 94 ? 21.139 7.552 -41.752 1.00 90.12 94 LEU A CA 1
ATOM 758 C C . LEU A 1 94 ? 20.725 6.076 -41.766 1.00 90.12 94 LEU A C 1
ATOM 760 O O . LEU A 1 94 ? 20.227 5.597 -42.789 1.00 90.12 94 LEU A O 1
ATOM 764 N N . LEU A 1 95 ? 20.873 5.372 -40.638 1.00 91.25 95 LEU A N 1
ATOM 765 C CA . LEU A 1 95 ? 20.500 3.960 -40.536 1.00 91.25 95 LEU A CA 1
ATOM 766 C C . LEU A 1 95 ? 18.999 3.765 -40.775 1.00 91.25 95 LEU A C 1
ATOM 768 O O . LEU A 1 95 ? 18.603 2.944 -41.607 1.00 91.25 95 LEU A O 1
ATOM 772 N N . ASN A 1 96 ? 18.154 4.556 -40.111 1.00 89.56 96 ASN A N 1
ATOM 773 C CA . ASN A 1 96 ? 16.703 4.443 -40.253 1.00 89.56 96 ASN A CA 1
ATOM 774 C C . ASN A 1 96 ? 16.208 4.795 -41.662 1.00 89.56 96 ASN A C 1
ATOM 776 O O . ASN A 1 96 ? 15.334 4.110 -42.197 1.00 89.56 96 ASN A O 1
ATOM 780 N N . LYS A 1 97 ? 16.819 5.784 -42.327 1.00 86.44 97 LYS A N 1
ATOM 781 C CA . LYS A 1 97 ? 16.547 6.095 -43.740 1.00 86.44 97 LYS A CA 1
ATOM 782 C C . LYS A 1 97 ? 16.871 4.914 -44.657 1.00 86.44 97 LYS A C 1
ATOM 784 O O . LYS A 1 97 ? 16.121 4.634 -45.592 1.00 86.44 97 LYS A O 1
ATOM 789 N N . LYS A 1 98 ? 17.969 4.197 -44.396 1.00 87.88 98 LYS A N 1
ATOM 790 C CA . LYS A 1 98 ? 18.348 3.007 -45.174 1.00 87.88 98 LYS A CA 1
ATOM 791 C C . LYS A 1 98 ? 17.414 1.827 -44.895 1.00 87.88 98 LYS A C 1
ATOM 793 O O . LYS A 1 98 ? 17.013 1.155 -45.844 1.00 87.88 98 LYS A O 1
ATOM 798 N N . LEU A 1 99 ? 17.015 1.613 -43.639 1.00 87.75 99 LEU A N 1
ATOM 799 C CA . LEU A 1 99 ? 16.073 0.559 -43.241 1.00 87.75 99 LEU A CA 1
ATOM 800 C C . LEU A 1 99 ? 14.690 0.716 -43.894 1.00 87.75 99 LEU A C 1
ATOM 802 O O . LEU A 1 99 ? 14.076 -0.283 -44.264 1.00 87.75 99 LEU A O 1
ATOM 806 N N . ARG A 1 100 ? 14.237 1.956 -44.116 1.00 84.44 100 ARG A N 1
ATOM 807 C CA . ARG A 1 100 ? 12.968 2.277 -44.801 1.00 84.44 100 ARG A CA 1
ATOM 808 C C . ARG A 1 100 ? 13.063 2.272 -46.333 1.00 84.44 100 ARG A C 1
ATOM 810 O O . ARG A 1 100 ? 12.056 2.424 -47.016 1.00 84.44 100 ARG A O 1
ATOM 817 N N . SER A 1 101 ? 14.256 2.110 -46.907 1.00 83.88 101 SER A N 1
ATOM 818 C CA . SER A 1 101 ? 14.428 2.179 -48.359 1.00 83.88 101 SER A CA 1
ATOM 819 C C . SER A 1 101 ? 13.962 0.901 -49.060 1.00 83.88 101 SER A C 1
ATOM 821 O O . SER A 1 101 ? 14.367 -0.208 -48.707 1.00 83.88 101 SER A O 1
ATOM 823 N N . LYS A 1 102 ? 13.224 1.063 -50.166 1.00 81.06 102 LYS A N 1
ATOM 824 C CA . LYS A 1 102 ? 12.911 -0.029 -51.110 1.00 81.06 102 LYS A CA 1
ATOM 825 C C . LYS A 1 102 ? 14.163 -0.639 -51.743 1.00 81.06 102 LYS A C 1
ATOM 827 O O . LYS A 1 102 ? 14.162 -1.798 -52.150 1.00 81.06 102 LYS A O 1
ATOM 832 N N . GLN A 1 103 ? 15.258 0.119 -51.816 1.00 85.12 103 GLN A N 1
ATOM 833 C CA . GLN A 1 103 ? 16.519 -0.333 -52.401 1.00 85.12 103 GLN A CA 1
ATOM 834 C C . GLN A 1 103 ? 17.352 -1.104 -51.366 1.00 85.12 103 GLN A C 1
ATOM 836 O O . GLN A 1 103 ? 18.451 -0.687 -51.001 1.00 85.12 103 GLN A O 1
ATOM 841 N N . ARG A 1 104 ? 16.846 -2.262 -50.912 1.00 83.88 104 ARG A N 1
ATOM 842 C CA . ARG A 1 104 ? 17.453 -3.096 -49.849 1.00 83.88 104 ARG A CA 1
ATOM 843 C C . ARG A 1 104 ? 18.939 -3.409 -50.071 1.00 83.88 104 ARG A C 1
ATOM 845 O O . ARG A 1 104 ? 19.699 -3.510 -49.113 1.00 83.88 104 ARG A O 1
ATOM 852 N N . LYS A 1 105 ? 19.387 -3.489 -51.332 1.00 83.31 105 LYS A N 1
ATOM 853 C CA . LYS A 1 105 ? 20.804 -3.684 -51.696 1.00 83.31 105 LYS A CA 1
ATOM 854 C C . LYS A 1 105 ? 21.747 -2.629 -51.094 1.00 83.31 105 LYS A C 1
ATOM 856 O O . LYS A 1 105 ? 22.885 -2.964 -50.790 1.00 83.31 105 LYS A O 1
ATOM 861 N N . HIS A 1 106 ? 21.275 -1.400 -50.875 1.00 85.38 106 HIS A N 1
ATOM 862 C CA . HIS A 1 106 ? 22.059 -0.304 -50.288 1.00 85.38 106 HIS A CA 1
ATOM 863 C C . HIS A 1 106 ? 22.227 -0.416 -48.768 1.00 85.38 106 HIS A C 1
ATOM 865 O O . HIS A 1 106 ? 22.946 0.385 -48.176 1.00 85.38 106 HIS A O 1
ATOM 871 N N . LEU A 1 107 ? 21.575 -1.392 -48.129 1.00 88.69 107 LEU A N 1
ATOM 872 C CA . LEU A 1 107 ? 21.769 -1.695 -46.715 1.00 88.69 107 LEU A CA 1
ATOM 873 C C . LEU A 1 107 ? 22.921 -2.691 -46.500 1.00 88.69 107 LEU A C 1
ATOM 875 O O . LEU A 1 107 ? 23.412 -2.802 -45.386 1.00 88.69 107 LEU A O 1
ATOM 879 N N . LYS A 1 108 ? 23.414 -3.367 -47.552 1.00 90.12 108 LYS A N 1
ATOM 880 C CA . LYS A 1 108 ? 24.522 -4.338 -47.453 1.00 90.12 108 LYS A CA 1
ATOM 881 C C . LYS A 1 108 ? 25.777 -3.800 -46.742 1.00 90.12 108 LYS A C 1
ATOM 883 O O . LYS A 1 108 ? 26.313 -4.548 -45.925 1.00 90.12 108 LYS A O 1
ATOM 888 N N . PRO A 1 109 ? 26.233 -2.549 -46.973 1.00 91.94 109 PRO A N 1
ATOM 889 C CA . PRO A 1 109 ? 27.364 -1.981 -46.228 1.00 91.94 109 PRO A CA 1
ATOM 890 C C . PRO A 1 109 ? 27.120 -1.900 -44.713 1.00 91.94 109 PRO A C 1
ATOM 892 O O . PRO A 1 109 ? 28.055 -1.983 -43.928 1.00 91.94 109 PRO A O 1
ATOM 895 N N . TRP A 1 110 ? 25.854 -1.812 -44.294 1.00 93.88 110 TRP A N 1
ATOM 896 C CA . TRP A 1 110 ? 25.438 -1.714 -42.896 1.00 93.88 110 TRP A CA 1
ATOM 897 C C . TRP A 1 110 ? 25.283 -3.073 -42.214 1.00 93.88 110 TRP A C 1
ATOM 899 O O . TRP A 1 110 ? 25.034 -3.111 -41.015 1.00 93.88 110 TRP A O 1
ATOM 909 N N . PHE A 1 111 ? 25.408 -4.196 -42.931 1.00 94.19 111 PHE A N 1
ATOM 910 C CA . PHE A 1 111 ? 25.099 -5.519 -42.375 1.00 94.19 111 PHE A CA 1
ATOM 911 C C . PHE A 1 111 ? 26.005 -5.902 -41.210 1.00 94.19 111 PHE A C 1
ATOM 913 O O . PHE A 1 111 ? 25.512 -6.479 -40.248 1.00 94.19 111 PHE A O 1
ATOM 920 N N . SER A 1 112 ? 27.292 -5.557 -41.265 1.00 94.62 112 SER A N 1
ATOM 921 C CA . SER A 1 112 ? 28.216 -5.829 -40.159 1.00 94.62 112 SER A CA 1
ATOM 922 C C . SER A 1 112 ? 27.857 -5.016 -38.914 1.00 94.62 112 SER A C 1
ATOM 924 O O . SER A 1 112 ? 27.837 -5.557 -37.812 1.00 94.62 112 SER A O 1
ATOM 926 N N . TYR A 1 113 ? 27.472 -3.746 -39.089 1.00 96.25 113 TYR A N 1
ATOM 927 C CA . TYR A 1 113 ? 26.975 -2.928 -37.983 1.00 96.25 113 TYR A CA 1
ATOM 928 C C . TYR A 1 113 ? 25.631 -3.446 -37.456 1.00 96.25 113 TYR A C 1
ATOM 930 O O . TYR A 1 113 ? 25.473 -3.599 -36.254 1.00 96.25 113 TYR A O 1
ATOM 938 N N . LEU A 1 114 ? 24.675 -3.772 -38.331 1.00 94.75 114 LEU A N 1
ATOM 939 C CA . LEU A 1 114 ? 23.373 -4.325 -37.946 1.00 94.75 114 LEU A CA 1
ATOM 940 C C . LEU A 1 114 ? 23.517 -5.655 -37.210 1.00 94.75 114 LEU A C 1
ATOM 942 O O . LEU A 1 114 ? 22.833 -5.863 -36.216 1.00 94.75 114 LEU A O 1
ATOM 946 N N . LYS A 1 115 ? 24.420 -6.533 -37.656 1.00 93.88 115 LYS A N 1
ATOM 947 C CA . LYS A 1 115 ? 24.762 -7.778 -36.963 1.00 93.88 115 LYS A CA 1
ATOM 948 C C . LYS A 1 115 ? 25.243 -7.482 -35.545 1.00 93.88 115 LYS A C 1
ATOM 950 O O . LYS A 1 115 ? 24.691 -8.054 -34.610 1.00 93.88 115 LYS A O 1
ATOM 955 N N . LEU A 1 116 ? 26.215 -6.583 -35.383 1.00 94.88 116 LEU A N 1
ATOM 956 C CA . LEU A 1 116 ? 26.762 -6.195 -34.079 1.00 94.88 116 LEU A CA 1
ATOM 957 C C . LEU A 1 116 ? 25.691 -5.559 -33.175 1.00 94.88 116 LEU A C 1
ATOM 959 O O . LEU A 1 116 ? 25.459 -6.022 -32.060 1.00 94.88 116 LEU A O 1
ATOM 963 N N . PHE A 1 117 ? 24.981 -4.558 -33.694 1.00 95.81 117 PHE A N 1
ATOM 964 C CA . PHE A 1 117 ? 23.966 -3.796 -32.973 1.00 95.81 117 PHE A CA 1
ATOM 965 C C . PHE A 1 117 ? 22.774 -4.657 -32.563 1.00 95.81 117 PHE A C 1
ATOM 967 O O . PHE A 1 117 ? 22.381 -4.649 -31.400 1.00 95.81 117 PHE A O 1
ATOM 974 N N . LEU A 1 118 ? 22.232 -5.465 -33.478 1.00 93.25 118 LEU A N 1
ATOM 975 C CA . LEU A 1 118 ? 21.131 -6.370 -33.161 1.00 93.25 118 LEU A CA 1
ATOM 976 C C . LEU A 1 118 ? 21.586 -7.471 -32.203 1.00 93.25 118 LEU A C 1
ATOM 978 O O . LEU A 1 118 ? 20.841 -7.779 -31.284 1.00 93.25 118 LEU A O 1
ATOM 982 N N . THR A 1 119 ? 22.801 -8.018 -32.339 1.00 92.50 119 THR A N 1
ATOM 983 C CA . THR A 1 119 ? 23.329 -8.986 -31.355 1.00 92.50 119 THR A CA 1
ATOM 984 C C . THR A 1 119 ? 23.341 -8.380 -29.952 1.00 92.50 119 THR A C 1
ATOM 986 O O . THR A 1 119 ? 22.855 -9.016 -29.018 1.00 92.50 119 THR A O 1
ATOM 989 N N . GLY A 1 120 ? 23.789 -7.127 -29.813 1.00 91.88 120 GLY A N 1
ATOM 990 C CA . GLY A 1 120 ? 23.702 -6.387 -28.555 1.00 91.88 120 GLY A CA 1
ATOM 991 C C . GLY A 1 120 ? 22.259 -6.201 -28.073 1.00 91.88 120 GLY A C 1
ATOM 992 O O . GLY A 1 120 ? 21.918 -6.583 -26.959 1.00 91.88 120 GLY A O 1
ATOM 993 N N . LEU A 1 121 ? 21.369 -5.682 -28.921 1.00 92.44 121 LEU A N 1
ATOM 994 C CA . LEU A 1 121 ? 19.968 -5.439 -28.557 1.00 92.44 121 LEU A CA 1
ATOM 995 C C . LEU A 1 121 ? 19.194 -6.715 -28.199 1.00 92.44 121 LEU A C 1
ATOM 997 O O . LEU A 1 121 ? 18.333 -6.683 -27.323 1.00 92.44 121 LEU A O 1
ATOM 1001 N N . TYR A 1 122 ? 19.479 -7.843 -28.845 1.00 87.94 122 TYR A N 1
ATOM 1002 C CA . TYR A 1 122 ? 18.834 -9.118 -28.532 1.00 87.94 122 TYR A CA 1
ATOM 1003 C C . TYR A 1 122 ? 19.328 -9.733 -27.218 1.00 87.94 122 TYR A C 1
ATOM 1005 O O . TYR A 1 122 ? 18.579 -10.498 -26.615 1.00 87.94 122 TYR A O 1
ATOM 1013 N N . LYS A 1 123 ? 20.530 -9.375 -26.743 1.00 87.56 123 LYS A N 1
ATOM 1014 C CA . LYS A 1 123 ? 20.984 -9.705 -25.381 1.00 87.56 123 LYS A CA 1
ATOM 1015 C C . LYS A 1 123 ? 20.240 -8.902 -24.316 1.00 87.56 123 LYS A C 1
ATOM 1017 O O . LYS A 1 123 ? 20.129 -9.355 -23.180 1.00 87.56 123 LYS A O 1
ATOM 1022 N N . LEU A 1 124 ? 19.713 -7.728 -24.674 1.00 84.06 124 LEU A N 1
ATOM 1023 C CA . LEU A 1 124 ? 18.904 -6.929 -23.763 1.00 84.06 124 LEU A CA 1
ATOM 1024 C C . LEU A 1 124 ? 17.508 -7.543 -23.588 1.00 84.06 124 LEU A C 1
ATOM 1026 O O . LEU A 1 124 ? 16.900 -8.003 -24.566 1.00 84.06 124 LEU A O 1
ATOM 1030 N N . PRO A 1 125 ? 16.951 -7.504 -22.366 1.00 78.38 125 PRO A N 1
ATOM 1031 C CA . PRO A 1 125 ? 15.615 -8.014 -22.112 1.00 78.38 125 PRO A CA 1
ATOM 1032 C C . PRO A 1 125 ? 14.576 -7.228 -22.914 1.00 78.38 125 PRO A C 1
ATOM 1034 O O . PRO A 1 125 ? 14.624 -5.997 -23.002 1.00 78.38 125 PRO A O 1
ATOM 1037 N N . SER A 1 126 ? 13.622 -7.955 -23.489 1.00 80.88 126 SER A N 1
ATOM 1038 C CA . SER A 1 126 ? 12.442 -7.354 -24.103 1.00 80.88 126 SER A CA 1
ATOM 1039 C C . SER A 1 126 ? 11.512 -6.813 -23.024 1.00 80.88 126 SER A C 1
ATOM 1041 O O . SER A 1 126 ? 11.296 -7.454 -21.995 1.00 80.88 126 SER A O 1
ATOM 1043 N N . ILE A 1 127 ? 10.954 -5.632 -23.258 1.00 71.44 127 ILE A N 1
ATOM 1044 C CA . ILE A 1 127 ? 9.951 -5.033 -22.390 1.00 71.44 127 ILE A CA 1
ATOM 1045 C C . ILE A 1 127 ? 8.567 -5.130 -23.023 1.00 71.44 127 ILE A C 1
ATOM 1047 O O . ILE A 1 127 ? 8.367 -4.781 -24.187 1.00 71.44 127 ILE A O 1
ATOM 1051 N N . ARG A 1 128 ? 7.602 -5.569 -22.211 1.00 79.69 128 ARG A N 1
ATOM 1052 C CA . ARG A 1 128 ? 6.192 -5.666 -22.583 1.00 79.69 128 ARG A CA 1
ATOM 1053 C C . ARG A 1 128 ? 5.371 -4.688 -21.749 1.00 79.69 128 ARG A C 1
ATOM 1055 O O . ARG A 1 128 ? 5.164 -4.928 -20.563 1.00 79.69 128 ARG A O 1
ATOM 1062 N N . LYS A 1 129 ? 5.002 -3.547 -22.332 1.00 76.25 129 LYS A N 1
ATOM 1063 C CA . LYS A 1 129 ? 4.216 -2.479 -21.687 1.00 76.25 129 LYS A CA 1
ATOM 1064 C C . LYS A 1 129 ? 3.727 -1.464 -22.718 1.00 76.25 129 LYS A C 1
ATOM 1066 O O . LYS A 1 129 ? 4.251 -1.413 -23.826 1.00 76.25 129 LYS A O 1
ATOM 1071 N N . ASN A 1 130 ? 2.833 -0.572 -22.302 1.00 83.44 130 ASN A N 1
ATOM 1072 C CA . ASN A 1 130 ? 2.501 0.603 -23.099 1.00 83.44 130 ASN A CA 1
ATOM 1073 C C . ASN A 1 130 ? 3.682 1.580 -23.133 1.00 83.44 130 ASN A C 1
ATOM 1075 O O . ASN A 1 130 ? 4.253 1.932 -22.094 1.00 83.44 130 ASN A O 1
ATOM 1079 N N . ILE A 1 131 ? 4.051 2.000 -24.337 1.00 89.25 131 ILE A N 1
ATOM 1080 C CA . ILE A 1 131 ? 5.086 2.999 -24.595 1.00 89.25 131 ILE A CA 1
ATOM 1081 C C . ILE A 1 131 ? 4.533 4.086 -25.503 1.00 89.25 131 ILE A C 1
ATOM 1083 O O . ILE A 1 131 ? 3.544 3.891 -26.208 1.00 89.25 131 ILE A O 1
ATOM 1087 N N . TRP A 1 132 ? 5.187 5.237 -25.467 1.00 87.62 132 TRP A N 1
ATOM 1088 C CA . TRP A 1 132 ? 4.718 6.431 -26.146 1.00 87.62 132 TRP A CA 1
ATOM 1089 C C . TRP A 1 132 ? 5.761 6.914 -27.133 1.00 87.62 132 TRP A C 1
ATOM 1091 O O . TRP A 1 132 ? 6.954 6.951 -26.821 1.00 87.62 132 TRP A O 1
ATOM 1101 N N . ARG A 1 133 ? 5.310 7.334 -28.310 1.00 87.38 133 ARG A N 1
ATOM 1102 C CA . ARG A 1 133 ? 6.158 8.018 -29.283 1.00 87.38 133 ARG A CA 1
ATOM 1103 C C . ARG A 1 133 ? 5.440 9.235 -29.825 1.00 87.38 133 ARG A C 1
ATOM 1105 O O . ARG A 1 133 ? 4.295 9.140 -30.247 1.00 87.38 133 ARG A O 1
ATOM 1112 N N . GLY A 1 134 ? 6.125 10.368 -29.820 1.00 84.31 134 GLY A N 1
ATOM 1113 C CA . GLY A 1 134 ? 5.585 11.621 -30.311 1.00 84.31 134 GLY A CA 1
ATOM 1114 C C . GLY A 1 134 ? 6.238 12.079 -31.601 1.00 84.31 134 GLY A C 1
ATOM 1115 O O . GLY A 1 134 ? 7.454 11.960 -31.733 1.00 84.31 134 GLY A O 1
ATOM 1116 N N . ILE A 1 135 ? 5.444 12.605 -32.535 1.00 82.31 135 ILE A N 1
ATOM 1117 C CA . ILE A 1 135 ? 5.956 13.265 -33.740 1.00 82.31 135 ILE A CA 1
ATOM 1118 C C . ILE A 1 135 ? 5.173 14.556 -34.044 1.00 82.31 135 ILE A C 1
ATOM 1120 O O . ILE A 1 135 ? 3.983 14.644 -33.718 1.00 82.31 135 ILE A O 1
ATOM 1124 N N . PRO A 1 136 ? 5.798 15.553 -34.691 1.00 81.06 136 PRO A N 1
ATOM 1125 C CA . PRO A 1 136 ? 5.091 16.731 -35.184 1.00 81.06 136 PRO A CA 1
ATOM 1126 C C . PRO A 1 136 ? 4.253 16.409 -36.435 1.00 81.06 136 PRO A C 1
ATOM 1128 O O . PRO A 1 136 ? 4.621 15.559 -37.247 1.00 81.06 136 PRO A O 1
ATOM 1131 N N . GLY A 1 137 ? 3.143 17.128 -36.599 1.00 83.75 137 GLY A N 1
ATOM 1132 C CA . GLY A 1 137 ? 2.177 16.987 -37.691 1.00 83.75 137 GLY A CA 1
ATOM 1133 C C . GLY A 1 137 ? 1.102 15.919 -37.457 1.00 83.75 137 GLY A C 1
ATOM 1134 O O . GLY A 1 137 ? 1.228 15.040 -36.598 1.00 83.75 137 GLY A O 1
ATOM 1135 N N . ASN A 1 138 ? 0.027 15.987 -38.245 1.00 85.38 138 ASN A N 1
ATOM 1136 C CA . ASN A 1 138 ? -1.012 14.959 -38.300 1.00 85.38 138 ASN A CA 1
ATOM 1137 C C . ASN A 1 138 ? -0.655 13.861 -39.314 1.00 85.38 138 ASN A C 1
ATOM 1139 O O . ASN A 1 138 ? -0.696 14.083 -40.525 1.00 85.38 138 ASN A O 1
ATOM 1143 N N . VAL A 1 139 ? -0.386 12.647 -38.829 1.00 83.94 139 VAL A N 1
ATOM 1144 C CA . VAL A 1 139 ? -0.173 11.463 -39.684 1.00 83.94 139 VAL A CA 1
ATOM 1145 C C . VAL A 1 139 ? -1.195 10.355 -39.451 1.00 83.94 139 VAL A C 1
ATOM 1147 O O . VAL A 1 139 ? -1.042 9.263 -39.991 1.00 83.94 139 VAL A O 1
ATOM 1150 N N . SER A 1 140 ? -2.238 10.607 -38.656 1.00 83.94 140 SER A N 1
ATOM 1151 C CA . SER A 1 140 ? -3.241 9.595 -38.289 1.00 83.94 140 SER A CA 1
ATOM 1152 C C . SER A 1 140 ? -3.916 8.948 -39.508 1.00 83.94 140 SER A C 1
ATOM 1154 O O . SER A 1 140 ? -4.189 7.749 -39.506 1.00 83.94 140 SER A O 1
ATOM 1156 N N . HIS A 1 141 ? -4.083 9.710 -40.592 1.00 81.25 141 HIS A N 1
ATOM 1157 C CA . HIS A 1 141 ? -4.621 9.251 -41.877 1.00 81.25 141 HIS A CA 1
ATOM 1158 C C . HIS A 1 141 ? -3.780 8.162 -42.570 1.00 81.25 141 HIS A C 1
ATOM 1160 O O . HIS A 1 141 ? -4.272 7.490 -43.469 1.00 81.25 141 HIS A O 1
ATOM 1166 N N . LEU A 1 142 ? -2.511 7.976 -42.188 1.00 77.81 142 LEU A N 1
ATOM 1167 C CA . LEU A 1 142 ? -1.665 6.920 -42.751 1.00 77.81 142 LEU A CA 1
ATOM 1168 C C . LEU A 1 142 ? -1.928 5.546 -42.111 1.00 77.81 142 LEU A C 1
ATOM 1170 O O . LEU A 1 142 ? -1.549 4.525 -42.682 1.00 77.81 142 LEU A O 1
ATOM 1174 N N . TYR A 1 143 ? -2.593 5.516 -40.954 1.00 84.25 143 TYR A N 1
ATOM 1175 C CA . TYR A 1 143 ? -2.828 4.324 -40.139 1.00 84.25 143 TYR A CA 1
ATOM 1176 C C . TYR A 1 143 ? -4.285 3.858 -40.279 1.00 84.25 143 TYR A C 1
ATOM 1178 O O . TYR A 1 143 ? -5.049 3.864 -39.321 1.00 84.25 143 TYR A O 1
ATOM 1186 N N . GLU A 1 144 ? -4.721 3.548 -41.501 1.00 77.06 144 GLU A N 1
ATOM 1187 C CA . GLU A 1 144 ? -6.049 2.948 -41.757 1.00 77.06 144 GLU A CA 1
ATOM 1188 C C . GLU A 1 144 ? -6.038 1.416 -41.668 1.00 77.06 144 GLU A C 1
ATOM 1190 O O . GLU A 1 144 ? -7.079 0.802 -41.468 1.00 77.06 144 GLU A O 1
ATOM 1195 N N . ASN A 1 145 ? -4.866 0.801 -41.825 1.00 79.75 145 ASN A N 1
ATOM 1196 C CA . ASN A 1 145 ? -4.664 -0.642 -41.773 1.00 79.75 145 ASN A CA 1
ATOM 1197 C C . ASN A 1 145 ? -3.427 -0.954 -40.927 1.00 79.75 145 ASN A C 1
ATOM 1199 O O . ASN A 1 145 ? -2.639 -0.057 -40.614 1.00 79.75 145 ASN A O 1
ATOM 1203 N N . ASP A 1 146 ? -3.237 -2.236 -40.623 1.00 82.50 146 ASP A N 1
ATOM 1204 C CA . ASP A 1 146 ? -2.009 -2.759 -40.031 1.00 82.50 146 ASP A CA 1
ATOM 1205 C C . ASP A 1 146 ? -0.770 -2.280 -40.795 1.00 82.50 146 ASP A C 1
ATOM 1207 O O . ASP A 1 146 ? -0.757 -2.174 -42.026 1.00 82.50 146 ASP A O 1
ATOM 1211 N N . CYS A 1 147 ? 0.288 -1.990 -40.048 1.00 83.81 147 CYS A N 1
ATOM 1212 C CA . CYS A 1 147 ? 1.451 -1.294 -40.568 1.00 83.81 147 CYS A CA 1
ATOM 1213 C C . CYS A 1 147 ? 2.763 -1.902 -40.082 1.00 83.81 147 CYS A C 1
ATOM 1215 O O . CYS A 1 147 ? 2.811 -2.620 -39.084 1.00 83.81 147 CYS A O 1
ATOM 1217 N N . ILE A 1 148 ? 3.850 -1.600 -40.795 1.00 82.50 148 ILE A N 1
ATOM 1218 C CA . ILE A 1 148 ? 5.195 -2.046 -40.420 1.00 82.50 148 ILE A CA 1
ATOM 1219 C C . ILE A 1 148 ? 6.100 -0.836 -40.250 1.00 82.50 148 ILE A C 1
ATOM 1221 O O . ILE A 1 148 ? 6.280 -0.031 -41.168 1.00 82.50 148 ILE A O 1
ATOM 1225 N N . TRP A 1 149 ? 6.750 -0.739 -39.096 1.00 87.31 149 TRP A N 1
ATOM 1226 C CA . TRP A 1 149 ? 7.810 0.236 -38.876 1.00 87.31 149 TRP A CA 1
ATOM 1227 C C . TRP A 1 149 ? 9.157 -0.384 -39.216 1.00 87.31 149 TRP A C 1
ATOM 1229 O O . TRP A 1 149 ? 9.767 -1.092 -38.424 1.00 87.31 149 TRP A O 1
ATOM 1239 N N . TRP A 1 150 ? 9.631 -0.120 -40.434 1.00 84.88 150 TRP A N 1
ATOM 1240 C CA . TRP A 1 150 ? 10.860 -0.721 -40.964 1.00 84.88 150 TRP A CA 1
ATOM 1241 C C . TRP A 1 150 ? 12.151 -0.238 -40.301 1.00 84.88 150 TRP A C 1
ATOM 1243 O O . TRP A 1 150 ? 13.149 -0.952 -40.342 1.00 84.88 150 TRP A O 1
ATOM 1253 N N . GLY A 1 151 ? 12.139 0.955 -39.709 1.00 86.69 151 GLY A N 1
ATOM 1254 C CA . GLY A 1 151 ? 13.245 1.479 -38.913 1.00 86.69 151 GLY A CA 1
ATOM 1255 C C . GLY A 1 151 ? 13.075 1.155 -37.433 1.00 86.69 151 GLY A C 1
ATOM 1256 O O . GLY A 1 151 ? 11.971 0.879 -36.972 1.00 86.69 151 GLY A O 1
ATOM 1257 N N . PHE A 1 152 ? 14.163 1.252 -36.685 1.00 90.81 152 PHE A N 1
ATOM 1258 C CA . PHE A 1 152 ? 14.090 1.319 -35.235 1.00 90.81 152 PHE A CA 1
ATOM 1259 C C . PHE A 1 152 ? 13.318 2.576 -34.816 1.00 90.81 152 PHE A C 1
ATOM 1261 O O . PHE A 1 152 ? 13.427 3.623 -35.460 1.00 90.81 152 PHE A O 1
ATOM 1268 N N . SER A 1 153 ? 12.557 2.492 -33.727 1.00 87.44 153 SER A N 1
ATOM 1269 C CA . SER A 1 153 ? 11.766 3.631 -33.247 1.00 87.44 153 SER A CA 1
ATOM 1270 C C . SER A 1 153 ? 12.023 3.894 -31.773 1.00 87.44 153 SER A C 1
ATOM 1272 O O . SER A 1 153 ? 11.744 3.050 -30.924 1.00 87.44 153 SER A O 1
ATOM 1274 N N . SER A 1 154 ? 12.560 5.079 -31.481 1.00 86.69 154 SER A N 1
ATOM 1275 C CA . SER A 1 154 ? 12.776 5.554 -30.114 1.00 86.69 154 SER A CA 1
ATOM 1276 C C . SER A 1 154 ? 11.449 5.965 -29.469 1.00 86.69 154 SER A C 1
ATOM 1278 O O . SER A 1 154 ? 10.671 6.739 -30.033 1.00 86.69 154 SER A O 1
ATOM 1280 N N . CYS A 1 155 ? 11.155 5.396 -28.312 1.00 87.69 155 CYS A N 1
ATOM 1281 C CA . CYS A 1 155 ? 9.926 5.600 -27.561 1.00 87.69 155 CYS A CA 1
ATOM 1282 C C . CYS A 1 155 ? 10.272 5.873 -26.100 1.00 87.69 155 CYS A C 1
ATOM 1284 O O . CYS A 1 155 ? 11.358 5.536 -25.628 1.00 87.69 155 CYS A O 1
ATOM 1286 N N . THR A 1 156 ? 9.320 6.416 -25.352 1.00 81.50 156 THR A N 1
ATOM 1287 C CA . THR A 1 156 ? 9.478 6.638 -23.918 1.00 81.50 156 THR A CA 1
ATOM 1288 C C . THR A 1 156 ? 8.460 5.849 -23.105 1.00 81.50 156 THR A C 1
ATOM 1290 O O . THR A 1 156 ? 7.353 5.531 -23.546 1.00 81.50 156 THR A O 1
ATOM 1293 N N . GLY A 1 157 ? 8.866 5.488 -21.891 1.00 69.12 157 GLY A N 1
ATOM 1294 C CA . GLY A 1 157 ? 8.076 4.673 -20.980 1.00 69.12 157 GLY A CA 1
ATOM 1295 C C . GLY A 1 157 ? 7.084 5.444 -20.113 1.00 69.12 157 GLY A C 1
ATOM 1296 O O . GLY A 1 157 ? 6.410 4.795 -19.314 1.00 69.12 157 GLY A O 1
ATOM 1297 N N . THR A 1 158 ? 7.036 6.777 -20.197 1.00 68.56 158 THR A N 1
ATOM 1298 C CA . THR A 1 158 ? 6.168 7.623 -19.364 1.00 68.56 158 THR A CA 1
ATOM 1299 C C . THR A 1 158 ? 5.563 8.772 -20.174 1.00 68.56 158 THR A C 1
ATOM 1301 O O . THR A 1 158 ? 6.213 9.362 -21.036 1.00 68.56 158 THR A O 1
ATOM 1304 N N . MET A 1 159 ? 4.318 9.131 -19.851 1.00 65.12 159 MET A N 1
ATOM 1305 C CA . MET A 1 159 ? 3.640 10.303 -20.419 1.00 65.12 159 MET A CA 1
ATOM 1306 C C . MET A 1 159 ? 4.383 11.603 -20.059 1.00 65.12 159 MET A C 1
ATOM 1308 O O . MET A 1 159 ? 4.550 12.475 -20.899 1.00 65.12 159 MET A O 1
ATOM 1312 N N . ALA A 1 160 ? 4.908 11.692 -18.832 1.00 61.81 160 ALA A N 1
ATOM 1313 C CA . ALA A 1 160 ? 5.629 12.867 -18.339 1.00 61.81 160 ALA A CA 1
ATOM 1314 C C . ALA A 1 160 ? 6.918 13.164 -19.122 1.00 61.81 160 ALA A C 1
ATOM 1316 O O . ALA A 1 160 ? 7.225 14.326 -19.366 1.00 61.81 160 ALA A O 1
ATOM 1317 N N . THR A 1 161 ? 7.667 12.133 -19.529 1.00 59.09 161 THR A N 1
ATOM 1318 C CA . THR A 1 161 ? 8.841 12.314 -20.392 1.00 59.09 161 THR A CA 1
ATOM 1319 C C . THR A 1 161 ? 8.403 12.698 -21.804 1.00 59.09 161 THR A C 1
ATOM 1321 O O . THR A 1 161 ? 8.989 13.595 -22.389 1.00 59.09 161 THR A O 1
ATOM 1324 N N . MET A 1 162 ? 7.321 12.108 -22.322 1.00 66.25 162 MET A N 1
ATOM 1325 C CA . MET A 1 162 ? 6.767 12.462 -23.634 1.00 66.25 162 MET A CA 1
ATOM 1326 C C . MET A 1 162 ? 6.333 13.937 -23.717 1.00 66.25 162 MET A C 1
ATOM 1328 O O . MET A 1 162 ? 6.609 14.599 -24.716 1.00 66.25 162 MET A O 1
ATOM 1332 N N . GLU A 1 163 ? 5.706 14.480 -22.671 1.00 66.75 163 GLU A N 1
ATOM 1333 C CA . GLU A 1 163 ? 5.218 15.867 -22.658 1.00 66.75 163 GLU A CA 1
ATOM 1334 C C . GLU A 1 163 ? 6.329 16.919 -22.779 1.00 66.75 163 GLU A C 1
ATOM 1336 O O . GLU A 1 163 ? 6.056 18.045 -23.194 1.00 66.75 163 GLU A O 1
ATOM 1341 N N . GLN A 1 164 ? 7.576 16.558 -22.466 1.00 65.44 164 GLN A N 1
ATOM 1342 C CA . GLN A 1 164 ? 8.738 17.443 -22.594 1.00 65.44 164 GLN A CA 1
ATOM 1343 C C . GLN A 1 164 ? 9.158 17.657 -24.056 1.00 65.44 164 GLN A C 1
ATOM 1345 O O . GLN A 1 164 ? 9.830 18.641 -24.359 1.00 65.44 164 GLN A O 1
ATOM 1350 N N . PHE A 1 165 ? 8.735 16.773 -24.966 1.00 59.66 165 PHE A N 1
ATOM 1351 C CA . PHE A 1 165 ? 9.143 16.780 -26.375 1.00 59.66 165 PHE A CA 1
ATOM 1352 C C . PHE A 1 165 ? 8.140 17.461 -27.313 1.00 59.66 165 PHE A C 1
ATOM 1354 O O . PHE A 1 165 ? 8.326 17.435 -28.530 1.00 59.66 165 PHE A O 1
ATOM 1361 N N . PHE A 1 166 ? 7.082 18.082 -26.779 1.00 65.69 166 PHE A N 1
ATOM 1362 C CA . PHE A 1 166 ? 6.009 18.651 -27.589 1.00 65.69 166 PHE A CA 1
ATOM 1363 C C . PHE A 1 166 ? 5.794 20.147 -27.389 1.00 65.69 166 PHE A C 1
ATOM 1365 O O . PHE A 1 166 ? 5.573 20.628 -26.279 1.00 65.69 166 PHE A O 1
ATOM 1372 N N . ASP A 1 167 ? 5.704 20.860 -28.511 1.00 67.31 167 ASP A N 1
ATOM 1373 C CA . ASP A 1 167 ? 5.049 22.161 -28.565 1.00 67.31 167 ASP A CA 1
ATOM 1374 C C . ASP A 1 167 ? 3.529 21.962 -28.676 1.00 67.31 167 ASP A C 1
ATOM 1376 O O . ASP A 1 167 ? 3.004 21.549 -29.716 1.00 67.31 167 ASP A O 1
ATOM 1380 N N . ARG A 1 168 ? 2.815 22.272 -27.586 1.00 68.75 168 ARG A N 1
ATOM 1381 C CA . ARG A 1 168 ? 1.354 22.127 -27.473 1.00 68.75 168 ARG A CA 1
ATOM 1382 C C . ARG A 1 168 ? 0.568 23.044 -28.415 1.00 68.75 168 ARG A C 1
ATOM 1384 O O . ARG A 1 168 ? -0.642 22.860 -28.519 1.00 68.75 168 ARG A O 1
ATOM 1391 N N . SER A 1 169 ? 1.210 24.012 -29.069 1.00 69.06 169 SER A N 1
ATOM 1392 C CA . SER A 1 169 ? 0.566 24.909 -30.037 1.00 69.06 169 SER A CA 1
ATOM 1393 C C . SER A 1 169 ? 0.529 24.347 -31.466 1.00 69.06 169 SER A C 1
ATOM 1395 O O . SER A 1 169 ? -0.301 24.775 -32.265 1.00 69.06 169 SER A O 1
ATOM 1397 N N . SER A 1 170 ? 1.355 23.342 -31.770 1.00 78.44 170 SER A N 1
ATOM 1398 C CA . SER A 1 170 ? 1.477 22.735 -33.103 1.00 78.44 170 SER A CA 1
ATOM 1399 C C . SER A 1 170 ? 0.646 21.453 -33.265 1.00 78.44 170 SER A C 1
ATOM 1401 O O . SER A 1 170 ? 0.356 20.758 -32.283 1.00 78.44 170 SER A O 1
ATOM 1403 N N . GLU A 1 171 ? 0.267 21.127 -34.509 1.00 85.06 171 GLU A N 1
ATOM 1404 C CA . GLU A 1 171 ? -0.286 19.804 -34.825 1.00 85.06 171 GLU A CA 1
ATOM 1405 C C . GLU A 1 171 ? 0.728 18.718 -34.473 1.00 85.06 171 GLU A C 1
ATOM 1407 O O . GLU A 1 171 ? 1.910 18.826 -34.808 1.00 85.06 171 GLU A O 1
ATOM 1412 N N . ARG A 1 172 ? 0.266 17.650 -33.823 1.00 88.19 172 ARG A N 1
ATOM 1413 C CA . ARG A 1 172 ? 1.126 16.541 -33.406 1.00 88.19 172 ARG A CA 1
ATOM 1414 C C . ARG A 1 172 ? 0.383 15.218 -33.374 1.00 88.19 172 ARG A C 1
ATOM 1416 O O . ARG A 1 172 ? -0.805 15.168 -33.053 1.00 88.19 172 ARG A O 1
ATOM 1423 N N . THR A 1 173 ? 1.118 14.145 -33.642 1.00 86.81 173 THR A N 1
ATOM 1424 C CA . THR A 1 173 ? 0.623 12.776 -33.517 1.00 86.81 173 THR A CA 1
ATOM 1425 C C . THR A 1 173 ? 1.348 12.067 -32.380 1.00 86.81 173 THR A C 1
ATOM 1427 O O . THR A 1 173 ? 2.579 12.047 -32.322 1.00 86.81 173 THR A O 1
ATOM 1430 N N . LEU A 1 174 ? 0.575 11.476 -31.475 1.00 89.38 174 LEU A N 1
ATOM 1431 C CA . LEU A 1 174 ? 1.047 10.629 -30.394 1.00 89.38 174 LEU A CA 1
ATOM 1432 C C . LEU A 1 174 ? 0.691 9.177 -30.705 1.00 89.38 174 LEU A C 1
ATOM 1434 O O . LEU A 1 174 ? -0.471 8.835 -30.905 1.00 89.38 174 LEU A O 1
ATOM 1438 N N . PHE A 1 175 ? 1.692 8.314 -30.691 1.00 90.31 175 PHE A N 1
ATOM 1439 C CA . PHE A 1 175 ? 1.507 6.876 -30.751 1.00 90.31 175 PHE A CA 1
ATOM 1440 C C . PHE A 1 175 ? 1.458 6.325 -29.332 1.00 90.31 175 PHE A C 1
ATOM 1442 O O . PHE A 1 175 ? 2.438 6.442 -28.591 1.00 90.31 175 PHE A O 1
ATOM 1449 N N . LEU A 1 176 ? 0.325 5.727 -28.976 1.00 90.56 176 LEU A N 1
ATOM 1450 C CA . LEU A 1 176 ? 0.225 4.793 -27.861 1.00 90.56 176 LEU A CA 1
ATOM 1451 C C . LEU A 1 176 ? 0.519 3.409 -28.426 1.00 90.56 176 LEU A C 1
ATOM 1453 O O . LEU A 1 176 ? -0.185 2.964 -29.326 1.00 90.56 176 LEU A O 1
ATOM 1457 N N . ILE A 1 177 ? 1.558 2.748 -27.933 1.00 92.00 177 ILE A N 1
ATOM 1458 C CA . ILE A 1 177 ? 1.999 1.465 -28.474 1.00 92.00 177 ILE A CA 1
ATOM 1459 C C . ILE A 1 177 ? 1.950 0.419 -27.367 1.00 92.00 177 ILE A C 1
ATOM 1461 O O . ILE A 1 177 ? 2.719 0.507 -26.406 1.00 92.00 177 ILE A O 1
ATOM 1465 N N . GLU A 1 178 ? 1.094 -0.591 -27.515 1.00 89.31 178 GLU A N 1
ATOM 1466 C CA . GLU A 1 178 ? 1.163 -1.826 -26.733 1.00 89.31 178 GLU A CA 1
ATOM 1467 C C . GLU A 1 178 ? 2.384 -2.628 -27.217 1.00 89.31 178 GLU A C 1
ATOM 1469 O O . GLU A 1 178 ? 2.319 -3.418 -28.157 1.00 89.31 178 GLU A O 1
ATOM 1474 N N . CYS A 1 179 ? 3.543 -2.352 -26.625 1.00 88.31 179 CYS A N 1
ATOM 1475 C CA . CYS A 1 179 ? 4.823 -2.926 -27.023 1.00 88.31 179 CYS A CA 1
ATOM 1476 C C . CYS A 1 179 ? 5.035 -4.292 -26.360 1.00 88.31 179 CYS A C 1
ATOM 1478 O O . CYS A 1 179 ? 4.762 -4.452 -25.168 1.00 88.31 179 CYS A O 1
ATOM 1480 N N . ILE A 1 180 ? 5.585 -5.251 -27.108 1.00 84.19 180 ILE A N 1
ATOM 1481 C CA . ILE A 1 180 ? 5.931 -6.605 -26.645 1.00 84.19 180 ILE A CA 1
ATOM 1482 C C . ILE A 1 180 ? 7.436 -6.894 -26.734 1.00 84.19 180 ILE A C 1
ATOM 1484 O O . ILE A 1 180 ? 7.929 -7.720 -25.964 1.00 84.19 180 ILE A O 1
ATOM 1488 N N . ASN A 1 181 ? 8.170 -6.230 -27.638 1.00 82.69 181 ASN A N 1
ATOM 1489 C CA . ASN A 1 181 ? 9.581 -6.519 -27.923 1.00 82.69 181 ASN A CA 1
ATOM 1490 C C . ASN A 1 181 ? 10.495 -5.277 -27.921 1.00 82.69 181 ASN A C 1
ATOM 1492 O O . ASN A 1 181 ? 11.571 -5.273 -28.522 1.00 82.69 181 ASN A O 1
ATOM 1496 N N . GLY A 1 182 ? 10.105 -4.218 -27.216 1.00 86.94 182 GLY A N 1
ATOM 1497 C CA . GLY A 1 182 ? 10.943 -3.033 -27.039 1.00 86.94 182 GLY A CA 1
ATOM 1498 C C . GLY A 1 182 ? 12.192 -3.350 -26.220 1.00 86.94 182 GLY A C 1
ATOM 1499 O O . GLY A 1 182 ? 12.171 -4.201 -25.331 1.00 86.94 182 GLY A O 1
ATOM 1500 N N . LYS A 1 183 ? 13.293 -2.652 -26.489 1.00 92.31 183 LYS A N 1
ATOM 1501 C CA . LYS A 1 183 ? 14.560 -2.787 -25.763 1.00 92.31 183 LYS A CA 1
ATOM 1502 C C . LYS A 1 183 ? 14.806 -1.531 -24.949 1.00 92.31 183 LYS A C 1
ATOM 1504 O O . LYS A 1 183 ? 14.917 -0.443 -25.504 1.00 92.31 183 LYS A O 1
ATOM 1509 N N . ASN A 1 184 ? 14.869 -1.659 -23.626 1.00 85.69 184 ASN A N 1
ATOM 1510 C CA . ASN A 1 184 ? 15.210 -0.522 -22.776 1.00 85.69 184 ASN A CA 1
ATOM 1511 C C . ASN A 1 184 ? 16.698 -0.213 -22.942 1.00 85.69 184 ASN A C 1
ATOM 1513 O O . ASN A 1 184 ? 17.541 -0.987 -22.488 1.00 85.69 184 ASN A O 1
ATOM 1517 N N . ILE A 1 185 ? 16.996 0.910 -23.593 1.00 90.06 185 ILE A N 1
ATOM 1518 C CA . ILE A 1 185 ? 18.365 1.339 -23.860 1.00 90.06 185 ILE A CA 1
ATOM 1519 C C . ILE A 1 185 ? 18.796 2.536 -23.021 1.00 90.06 185 ILE A C 1
ATOM 1521 O O . ILE A 1 185 ? 19.902 3.021 -23.213 1.00 90.06 185 ILE A O 1
ATOM 1525 N N . LYS A 1 186 ? 17.996 2.961 -22.034 1.00 85.69 186 LYS A N 1
ATOM 1526 C CA . LYS A 1 186 ? 18.306 4.086 -21.134 1.00 85.69 186 LYS A CA 1
ATOM 1527 C C . LYS A 1 186 ? 19.739 4.044 -20.597 1.00 85.69 186 LYS A C 1
ATOM 1529 O O . LYS A 1 186 ? 20.454 5.031 -20.635 1.00 85.69 186 LYS A O 1
ATOM 1534 N N . SER A 1 187 ? 20.168 2.888 -20.098 1.00 82.69 187 SER A N 1
ATOM 1535 C CA . SER A 1 187 ? 21.504 2.725 -19.514 1.00 82.69 187 SER A CA 1
ATOM 1536 C C . SER A 1 187 ? 22.608 2.535 -20.559 1.00 82.69 187 SER A C 1
ATOM 1538 O O . SER A 1 187 ? 23.776 2.446 -20.206 1.00 82.69 187 SER A O 1
ATOM 1540 N N . TYR A 1 188 ? 22.285 2.440 -21.839 1.00 87.62 188 TYR A N 1
ATOM 1541 C CA . TYR A 1 188 ? 23.259 2.227 -22.913 1.00 87.62 188 TYR A CA 1
ATOM 1542 C C . TYR A 1 188 ? 23.237 3.370 -23.935 1.00 87.62 188 TYR A C 1
ATOM 1544 O O . TYR A 1 188 ? 24.012 3.346 -24.888 1.00 87.62 188 TYR A O 1
ATOM 1552 N N . SER A 1 189 ? 22.357 4.351 -23.722 1.00 85.19 189 SER A N 1
ATOM 1553 C CA . SER A 1 189 ? 22.157 5.534 -24.547 1.00 85.19 189 SER A CA 1
ATOM 1554 C C . SER A 1 189 ? 23.051 6.683 -24.074 1.00 85.19 189 SER A C 1
ATOM 1556 O O . SER A 1 189 ? 23.446 6.744 -22.908 1.00 85.19 189 SER A O 1
ATOM 1558 N N . ALA A 1 190 ? 23.358 7.615 -24.975 1.00 83.38 190 ALA A N 1
ATOM 1559 C CA . ALA A 1 190 ? 23.983 8.890 -24.634 1.00 83.38 190 ALA A CA 1
ATOM 1560 C C . ALA A 1 190 ? 23.024 9.856 -23.913 1.00 83.38 190 ALA A C 1
ATOM 1562 O O . ALA A 1 190 ? 23.474 10.896 -23.439 1.00 83.38 190 ALA A O 1
ATOM 1563 N N . HIS A 1 191 ? 21.737 9.499 -23.827 1.00 79.25 191 HIS A N 1
ATOM 1564 C CA . HIS A 1 191 ? 20.669 10.268 -23.186 1.00 79.25 191 HIS A CA 1
ATOM 1565 C C . HIS A 1 191 ? 19.963 9.390 -22.155 1.00 79.25 191 HIS A C 1
ATOM 1567 O O . HIS A 1 191 ? 18.969 8.713 -22.429 1.00 79.25 191 HIS A O 1
ATOM 1573 N N . ASP A 1 192 ? 20.539 9.319 -20.960 1.00 67.06 192 ASP A N 1
ATOM 1574 C CA . ASP A 1 192 ? 20.030 8.469 -19.885 1.00 67.06 192 ASP A CA 1
ATOM 1575 C C . ASP A 1 192 ? 18.807 9.066 -19.169 1.00 67.06 192 ASP A C 1
ATOM 1577 O O . ASP A 1 192 ? 18.140 8.371 -18.402 1.00 67.06 192 ASP A O 1
ATOM 1581 N N . ASP A 1 193 ? 18.452 10.315 -19.446 1.00 65.12 193 ASP A N 1
ATOM 1582 C CA . ASP A 1 193 ? 17.286 11.028 -18.931 1.00 65.12 193 ASP A CA 1
ATOM 1583 C C . ASP A 1 193 ? 15.997 10.751 -19.731 1.00 65.12 193 ASP A C 1
ATOM 1585 O O . ASP A 1 193 ? 14.901 10.787 -19.163 1.00 65.12 193 ASP A O 1
ATOM 1589 N N . GLU A 1 194 ? 16.105 10.343 -21.000 1.00 66.62 194 GLU A N 1
ATOM 1590 C CA . GLU A 1 194 ? 14.958 10.136 -21.906 1.00 66.62 194 GLU A CA 1
ATOM 1591 C C . GLU A 1 194 ? 14.134 8.858 -21.614 1.00 66.62 194 GLU A C 1
ATOM 1593 O O . GLU A 1 194 ? 13.061 8.643 -22.190 1.00 66.62 194 GLU A O 1
ATOM 1598 N N . ASN A 1 195 ? 14.590 8.000 -20.686 1.00 71.00 195 ASN A N 1
ATOM 1599 C CA . ASN A 1 195 ? 14.009 6.669 -20.422 1.00 71.00 195 ASN A CA 1
ATOM 1600 C C . ASN A 1 195 ? 13.788 5.865 -21.721 1.00 71.00 195 ASN A C 1
ATOM 1602 O O . ASN A 1 195 ? 12.730 5.254 -21.908 1.00 71.00 195 ASN A O 1
ATOM 1606 N N . GLU A 1 196 ? 14.786 5.903 -22.605 1.00 83.56 196 GLU A N 1
ATOM 1607 C CA . GLU A 1 196 ? 14.663 5.476 -23.995 1.00 83.56 196 GLU A CA 1
ATOM 1608 C C . GLU A 1 196 ? 14.383 3.972 -24.144 1.00 83.56 196 GLU A C 1
ATOM 1610 O O . GLU A 1 196 ? 15.064 3.102 -23.585 1.00 83.56 196 GLU A O 1
ATOM 1615 N N . ILE A 1 197 ? 13.354 3.674 -24.934 1.00 88.69 197 ILE A N 1
ATOM 1616 C CA . ILE A 1 197 ? 12.919 2.335 -25.314 1.00 88.69 197 ILE A CA 1
ATOM 1617 C C . ILE A 1 197 ? 12.977 2.250 -26.830 1.00 88.69 197 ILE A C 1
ATOM 1619 O O . ILE A 1 197 ? 12.262 2.968 -27.523 1.00 88.69 197 ILE A O 1
ATOM 1623 N N . LEU A 1 198 ? 13.792 1.339 -27.345 1.00 92.38 198 L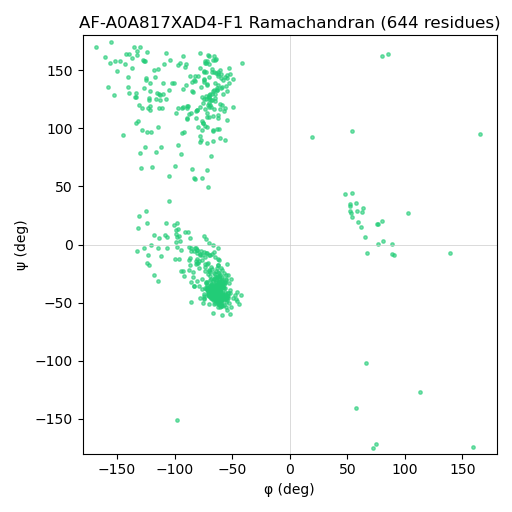EU A N 1
ATOM 1624 C CA . LEU A 1 198 ? 13.955 1.145 -28.772 1.00 92.38 198 LEU A CA 1
ATOM 1625 C C . LEU A 1 198 ? 13.072 -0.002 -29.260 1.00 92.38 198 LEU A C 1
ATOM 1627 O O . LEU A 1 198 ? 13.258 -1.150 -28.858 1.00 92.38 198 LEU A O 1
ATOM 1631 N N . LEU A 1 199 ? 12.125 0.298 -30.142 1.00 91.06 199 LEU A N 1
ATOM 1632 C CA . LEU A 1 199 ? 11.444 -0.723 -30.932 1.00 91.06 199 LEU A CA 1
ATOM 1633 C C . LEU A 1 199 ? 12.380 -1.237 -32.024 1.00 91.06 199 LEU A C 1
ATOM 1635 O O . LEU A 1 199 ? 13.116 -0.457 -32.639 1.00 91.06 199 LEU A O 1
ATOM 1639 N N . MET A 1 200 ? 12.338 -2.548 -32.250 1.00 89.75 200 MET A N 1
ATOM 1640 C CA . MET A 1 200 ? 13.136 -3.222 -33.271 1.00 89.75 200 MET A CA 1
ATOM 1641 C C . MET A 1 200 ? 12.723 -2.749 -34.681 1.00 89.75 200 MET A C 1
ATOM 1643 O O . MET A 1 200 ? 11.630 -2.217 -34.864 1.00 89.75 200 MET A O 1
ATOM 1647 N N . PRO A 1 201 ? 13.580 -2.891 -35.705 1.00 88.25 201 PRO A N 1
ATOM 1648 C CA . PRO A 1 201 ? 13.175 -2.572 -37.061 1.00 88.25 201 PRO A CA 1
ATOM 1649 C C . PRO A 1 201 ? 12.233 -3.652 -37.586 1.00 88.25 201 PRO A C 1
ATOM 1651 O O . PRO A 1 201 ? 12.264 -4.797 -37.144 1.00 88.25 201 PRO A O 1
ATOM 1654 N N . GLY A 1 202 ? 11.409 -3.304 -38.566 1.00 84.81 202 GLY A N 1
ATOM 1655 C CA . GLY A 1 202 ? 10.431 -4.237 -39.116 1.00 84.81 202 GLY A CA 1
ATOM 1656 C C . GLY A 1 202 ? 9.399 -4.689 -38.084 1.00 84.81 202 GLY A C 1
ATOM 1657 O O . GLY A 1 202 ? 8.896 -5.800 -38.205 1.00 84.81 202 GLY A O 1
ATOM 1658 N N . THR A 1 203 ? 9.097 -3.876 -37.069 1.00 87.19 203 THR A N 1
ATOM 1659 C CA . THR A 1 203 ? 8.033 -4.195 -36.115 1.00 87.19 203 THR A CA 1
ATOM 1660 C C . THR A 1 203 ? 6.674 -4.075 -36.802 1.00 87.19 203 THR A C 1
ATOM 1662 O O . THR A 1 203 ? 6.392 -3.063 -37.447 1.00 87.19 203 THR A O 1
ATOM 1665 N N . TYR A 1 204 ? 5.853 -5.117 -36.676 1.00 86.62 204 TYR A N 1
ATOM 1666 C CA . TYR A 1 204 ? 4.498 -5.175 -37.213 1.00 86.62 204 TYR A CA 1
ATOM 1667 C C . TYR A 1 204 ? 3.495 -4.713 -36.154 1.00 86.62 204 TYR A C 1
ATOM 1669 O O . TYR A 1 204 ? 3.568 -5.139 -34.999 1.00 86.62 204 TYR A O 1
ATOM 1677 N N . PHE A 1 205 ? 2.566 -3.851 -36.556 1.00 89.31 205 PHE A N 1
ATOM 1678 C CA . PHE A 1 205 ? 1.532 -3.309 -35.690 1.00 89.31 205 PHE A CA 1
ATOM 1679 C C . PHE A 1 205 ? 0.145 -3.521 -36.274 1.00 89.31 205 PHE A C 1
ATOM 1681 O O . PHE A 1 205 ? -0.099 -3.170 -37.431 1.00 89.31 205 PHE A O 1
ATOM 1688 N N . THR A 1 206 ? -0.778 -3.960 -35.425 1.00 88.50 206 THR A N 1
ATOM 1689 C CA . THR A 1 206 ? -2.209 -3.795 -35.675 1.00 88.50 206 THR A CA 1
ATOM 1690 C C . THR A 1 206 ? -2.647 -2.419 -35.192 1.00 88.50 206 THR A C 1
ATOM 1692 O O . THR A 1 206 ? -2.306 -2.003 -34.078 1.00 88.50 206 THR A O 1
ATOM 1695 N N . VAL A 1 207 ? -3.382 -1.691 -36.033 1.00 87.00 207 VAL A N 1
ATOM 1696 C CA . VAL A 1 207 ? -3.962 -0.399 -35.641 1.00 87.00 207 VAL A CA 1
ATOM 1697 C C . VAL A 1 207 ? -5.236 -0.674 -34.854 1.00 87.00 207 VAL A C 1
ATOM 1699 O O . VAL A 1 207 ? -6.190 -1.233 -35.387 1.00 87.00 207 VAL A O 1
ATOM 1702 N N . ILE A 1 208 ? -5.240 -0.303 -33.576 1.00 91.81 208 ILE A N 1
ATOM 1703 C CA . ILE A 1 208 ? -6.357 -0.561 -32.666 1.00 91.81 208 ILE A CA 1
ATOM 1704 C C . ILE A 1 208 ? -7.407 0.537 -32.777 1.00 91.81 208 ILE A C 1
ATOM 1706 O O . ILE A 1 208 ? -8.592 0.242 -32.894 1.00 91.81 208 ILE A O 1
ATOM 1710 N N . ASP A 1 209 ? -6.976 1.797 -32.710 1.00 88.81 209 ASP A N 1
ATOM 1711 C CA . ASP A 1 209 ? -7.884 2.941 -32.731 1.00 88.81 209 ASP A CA 1
ATOM 1712 C C . ASP A 1 209 ? -7.163 4.235 -33.131 1.00 88.81 209 ASP A C 1
ATOM 1714 O O . ASP A 1 209 ? -5.933 4.345 -33.042 1.00 88.81 209 ASP A O 1
ATOM 1718 N N . LYS A 1 210 ? -7.941 5.236 -33.544 1.00 90.25 210 LYS A N 1
ATOM 1719 C CA . LYS A 1 210 ? -7.487 6.600 -33.811 1.00 90.25 210 LYS A CA 1
ATOM 1720 C C . LYS A 1 210 ? -8.506 7.596 -33.297 1.00 90.25 210 LYS A C 1
ATOM 1722 O O . LYS A 1 210 ? -9.679 7.536 -33.650 1.00 90.25 210 LYS A O 1
ATOM 1727 N N . TYR A 1 211 ? -8.041 8.584 -32.548 1.00 88.62 211 TYR A N 1
ATOM 1728 C CA . TYR A 1 211 ? -8.919 9.632 -32.041 1.00 88.62 211 TYR A CA 1
ATOM 1729 C C . TYR A 1 211 ? -8.168 10.944 -31.831 1.00 88.62 211 TYR A C 1
ATOM 1731 O O . TYR A 1 211 ? -6.945 10.975 -31.694 1.00 88.62 211 TYR A O 1
ATOM 1739 N N . SER A 1 212 ? -8.911 12.049 -31.825 1.00 88.38 212 SER A N 1
ATOM 1740 C CA . SER A 1 212 ? -8.369 13.396 -31.654 1.00 88.38 212 SER A CA 1
ATOM 1741 C C . SER A 1 212 ? -8.997 14.040 -30.417 1.00 88.38 212 SER A C 1
ATOM 1743 O O . SER A 1 212 ? -10.126 14.523 -30.481 1.00 88.38 212 SER A O 1
ATOM 1745 N N . PRO A 1 213 ? -8.319 13.991 -29.256 1.00 80.31 213 PRO A N 1
ATOM 1746 C CA . PRO A 1 213 ? -8.866 14.532 -28.011 1.00 80.31 213 PRO A CA 1
ATOM 1747 C C . PRO A 1 213 ? -8.771 16.066 -27.912 1.00 80.31 213 PRO A C 1
ATOM 1749 O O . PRO A 1 213 ? -9.291 16.641 -26.959 1.00 80.31 213 PRO A O 1
ATOM 1752 N N . ALA A 1 214 ? -8.084 16.729 -28.849 1.00 80.69 214 ALA A N 1
ATOM 1753 C CA . ALA A 1 214 ? -7.967 18.184 -28.941 1.00 80.69 214 ALA A CA 1
ATOM 1754 C C . ALA A 1 214 ? -7.653 18.603 -30.388 1.00 80.69 214 ALA A C 1
ATOM 1756 O O . ALA A 1 214 ? -7.033 17.825 -31.112 1.00 80.69 214 ALA A O 1
ATOM 1757 N N . ASP A 1 215 ? -7.980 19.846 -30.762 1.00 74.56 215 ASP A N 1
ATOM 1758 C CA . ASP A 1 215 ? -7.913 20.383 -32.141 1.00 74.56 215 ASP A CA 1
ATOM 1759 C C . ASP A 1 215 ? -6.553 20.242 -32.853 1.00 74.56 215 ASP A C 1
ATOM 1761 O O . ASP A 1 215 ? -6.466 20.371 -34.070 1.00 74.56 215 ASP A O 1
ATOM 1765 N N . ASN A 1 216 ? -5.474 19.978 -32.115 1.00 84.75 216 ASN A N 1
ATOM 1766 C CA . ASN A 1 216 ? -4.122 19.828 -32.649 1.00 84.75 216 ASN A CA 1
ATOM 1767 C C . ASN A 1 216 ? -3.383 18.576 -32.138 1.00 84.75 216 ASN A C 1
ATOM 1769 O O . ASN A 1 216 ? -2.163 18.480 -32.288 1.00 84.75 216 ASN A O 1
ATOM 1773 N N . LEU A 1 217 ? -4.094 17.625 -31.522 1.00 87.69 217 LEU A N 1
ATOM 1774 C CA . LEU A 1 217 ? -3.544 16.356 -31.043 1.00 87.69 217 LEU A CA 1
ATOM 1775 C C . LEU A 1 217 ? -4.285 15.189 -31.686 1.00 87.69 217 LEU A C 1
ATOM 1777 O O . LEU A 1 217 ? -5.497 15.041 -31.533 1.00 87.69 217 LEU A O 1
ATOM 1781 N N . TYR A 1 218 ? -3.522 14.316 -32.328 1.00 88.88 218 TYR A N 1
ATOM 1782 C CA . TYR A 1 218 ? -4.007 13.067 -32.894 1.00 88.88 218 TYR A CA 1
ATOM 1783 C C . TYR A 1 218 ? -3.349 11.911 -32.151 1.00 88.88 218 TYR A C 1
ATOM 1785 O O . TYR A 1 218 ? -2.133 11.906 -31.975 1.00 88.88 218 TYR A O 1
ATOM 1793 N N . ILE A 1 219 ? -4.134 10.940 -31.699 1.00 89.31 219 ILE A N 1
ATOM 1794 C CA . ILE A 1 219 ? -3.629 9.730 -31.054 1.00 89.31 219 ILE A CA 1
ATOM 1795 C C . ILE A 1 219 ? -3.868 8.549 -31.986 1.00 89.31 219 ILE A C 1
ATOM 1797 O O . ILE A 1 219 ? -4.980 8.354 -32.475 1.00 89.31 219 ILE A O 1
ATOM 1801 N N . VAL A 1 220 ? -2.815 7.772 -32.225 1.00 89.50 220 VAL A N 1
ATOM 1802 C CA . VAL A 1 220 ? -2.872 6.492 -32.935 1.00 89.50 220 VAL A CA 1
ATOM 1803 C C . VAL A 1 220 ? -2.510 5.401 -31.937 1.00 89.50 220 VAL A C 1
ATOM 1805 O O . VAL A 1 220 ? -1.405 5.394 -31.389 1.00 89.50 220 VAL A O 1
ATOM 1808 N N . HIS A 1 221 ? -3.444 4.492 -31.683 1.00 92.50 221 HIS A N 1
ATOM 1809 C CA . HIS A 1 221 ? -3.236 3.351 -30.805 1.00 92.50 221 HIS A CA 1
ATOM 1810 C C . HIS A 1 221 ? -2.798 2.142 -31.636 1.00 92.50 221 HIS A C 1
ATOM 1812 O O . HIS A 1 221 ? -3.529 1.678 -32.510 1.00 92.50 221 HIS A O 1
ATOM 1818 N N . LEU A 1 222 ? -1.593 1.647 -31.370 1.00 91.31 222 LEU A N 1
ATOM 1819 C CA . LEU A 1 222 ? -0.970 0.520 -32.052 1.00 91.31 222 LEU A CA 1
ATOM 1820 C C . LEU A 1 222 ? -0.737 -0.625 -31.069 1.00 91.31 222 LEU A C 1
ATOM 1822 O O . LEU A 1 222 ? -0.340 -0.391 -29.929 1.00 91.31 222 LEU A O 1
ATOM 1826 N N . ARG A 1 223 ? -0.888 -1.862 -31.535 1.00 90.12 223 ARG A N 1
ATOM 1827 C CA . ARG A 1 223 ? -0.455 -3.060 -30.810 1.00 90.12 223 ARG A CA 1
ATOM 1828 C C . ARG A 1 223 ? 0.629 -3.773 -31.590 1.00 90.12 223 ARG A C 1
ATOM 1830 O O . ARG A 1 223 ? 0.431 -4.077 -32.762 1.00 90.12 223 ARG A O 1
ATOM 1837 N N . GLU A 1 224 ? 1.770 -4.011 -30.952 1.00 88.19 224 GLU A N 1
ATOM 1838 C CA . GLU A 1 224 ? 2.837 -4.817 -31.538 1.00 88.19 224 GLU A CA 1
ATOM 1839 C C . GLU A 1 224 ? 2.400 -6.283 -31.597 1.00 88.19 224 GLU A C 1
ATOM 1841 O O . GLU A 1 224 ? 2.035 -6.865 -30.575 1.00 88.19 224 GLU A O 1
ATOM 1846 N N . GLU A 1 225 ? 2.462 -6.880 -32.784 1.00 84.00 225 GLU A N 1
ATOM 1847 C CA . GLU A 1 225 ? 2.021 -8.254 -33.029 1.00 84.00 225 GLU A CA 1
ATOM 1848 C C . GLU A 1 225 ? 3.129 -9.080 -33.689 1.00 84.00 225 GLU A C 1
ATOM 1850 O O . GLU A 1 225 ? 4.047 -8.558 -34.330 1.00 84.00 225 GLU A O 1
ATOM 1855 N N . SER A 1 226 ? 3.041 -10.405 -33.543 1.00 78.62 226 SER A N 1
ATOM 1856 C CA . SER A 1 226 ? 3.935 -11.305 -34.278 1.00 78.62 226 SER A CA 1
ATOM 1857 C C . SER A 1 226 ? 3.567 -11.273 -35.764 1.00 78.62 226 SER A C 1
ATOM 1859 O O . SER A 1 226 ? 2.425 -11.588 -36.105 1.00 78.62 226 SER A O 1
ATOM 1861 N N . PRO A 1 227 ? 4.494 -10.908 -36.667 1.00 75.81 227 PRO A N 1
ATOM 1862 C CA . PRO A 1 227 ? 4.156 -10.781 -38.073 1.00 75.81 227 PRO A CA 1
ATOM 1863 C C . PRO A 1 227 ? 3.829 -12.156 -38.675 1.00 75.81 227 PRO A C 1
ATOM 1865 O O . PRO A 1 227 ? 4.445 -13.157 -38.302 1.00 75.81 227 PRO A O 1
ATOM 1868 N N . PRO A 1 228 ? 2.929 -12.226 -39.673 1.00 69.31 228 PRO A N 1
ATOM 1869 C CA . PRO A 1 228 ? 2.563 -13.488 -40.324 1.00 69.31 228 PRO A CA 1
ATOM 1870 C C . PRO A 1 228 ? 3.709 -14.109 -41.144 1.00 69.31 228 PRO A C 1
ATOM 1872 O O . PRO A 1 228 ? 3.593 -15.226 -41.641 1.00 69.31 228 PRO A O 1
ATOM 1875 N N . HIS A 1 229 ? 4.812 -13.384 -41.319 1.00 74.50 229 HIS A N 1
ATOM 1876 C CA . HIS A 1 229 ? 6.029 -13.838 -41.975 1.00 74.50 229 HIS A CA 1
ATOM 1877 C C . HIS A 1 229 ? 7.243 -13.169 -41.329 1.00 74.50 229 HIS A C 1
ATOM 1879 O O . HIS A 1 229 ? 7.143 -12.104 -40.722 1.00 74.50 229 HIS A O 1
ATOM 1885 N N . GLN A 1 230 ? 8.414 -13.783 -41.472 1.00 79.69 230 GLN A N 1
ATOM 1886 C CA . GLN A 1 230 ? 9.645 -13.247 -40.908 1.00 79.69 230 GLN A CA 1
ATOM 1887 C C . GLN A 1 230 ? 10.061 -11.954 -41.623 1.00 79.69 230 GLN A C 1
ATOM 1889 O O . GLN A 1 230 ? 10.336 -11.960 -42.819 1.00 79.69 230 GLN A O 1
ATOM 1894 N N . LEU A 1 231 ? 10.128 -10.845 -40.881 1.00 82.94 231 LEU A N 1
ATOM 1895 C CA . LEU A 1 231 ? 10.525 -9.531 -41.409 1.00 82.94 231 LEU A CA 1
ATOM 1896 C C . LEU A 1 231 ? 12.037 -9.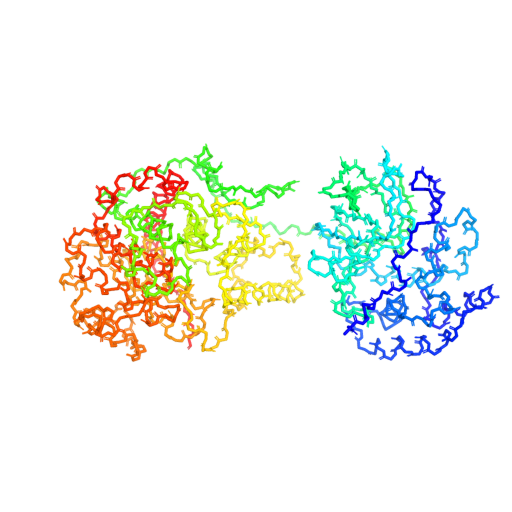276 -41.272 1.00 82.94 231 LEU A C 1
ATOM 1898 O O . LEU A 1 231 ? 12.622 -8.554 -42.086 1.00 82.94 231 LEU A O 1
ATOM 1902 N N . LEU A 1 232 ? 12.672 -9.909 -40.276 1.00 83.50 232 LEU A N 1
ATOM 1903 C CA . LEU A 1 232 ? 14.109 -9.871 -39.995 1.00 83.50 232 LEU A CA 1
ATOM 1904 C C . LEU A 1 232 ? 14.630 -11.253 -39.565 1.00 83.50 232 LEU A C 1
ATOM 1906 O O . LEU A 1 232 ? 14.042 -11.919 -38.712 1.00 83.50 232 LEU A O 1
ATOM 1910 N N . GLU A 1 233 ? 15.773 -11.663 -40.114 1.00 80.44 233 GLU A N 1
ATOM 1911 C CA . GLU A 1 233 ? 16.502 -12.877 -39.710 1.00 80.44 233 GLU A CA 1
ATOM 1912 C C . GLU A 1 233 ? 17.288 -12.622 -38.411 1.00 80.44 233 GLU A C 1
ATOM 1914 O O . GLU A 1 233 ? 18.131 -11.739 -38.441 1.00 80.44 233 GLU A O 1
ATOM 1919 N N . PRO A 1 234 ? 17.072 -13.299 -37.267 1.00 75.50 234 PRO A N 1
ATOM 1920 C CA . PRO A 1 234 ? 17.800 -12.992 -36.032 1.00 75.50 234 PRO A CA 1
ATOM 1921 C C . PRO A 1 234 ? 19.313 -13.229 -36.195 1.00 75.50 234 PRO A C 1
ATOM 1923 O O . PRO A 1 234 ? 19.726 -14.149 -36.898 1.00 75.50 234 PRO A O 1
ATOM 1926 N N . PRO A 1 235 ? 20.175 -12.439 -35.530 1.00 73.94 235 PRO A N 1
ATOM 1927 C CA . PRO A 1 235 ? 21.620 -12.546 -35.694 1.00 73.94 235 PRO A CA 1
ATOM 1928 C C . PRO A 1 235 ? 22.244 -13.770 -34.997 1.00 73.94 235 PRO A C 1
ATOM 1930 O O . PRO A 1 235 ? 23.465 -13.872 -34.969 1.00 73.94 235 PRO A O 1
ATOM 1933 N N . PHE A 1 236 ? 21.477 -14.704 -34.439 1.00 70.56 236 PHE A N 1
ATOM 1934 C CA . PHE A 1 236 ? 21.986 -15.914 -33.782 1.00 70.56 236 PHE A CA 1
ATOM 1935 C C . PHE A 1 236 ? 21.075 -17.108 -34.058 1.00 70.56 236 PHE A C 1
ATOM 1937 O O . PHE A 1 236 ? 19.884 -16.954 -34.329 1.00 70.56 236 PHE A O 1
ATOM 1944 N N . ASP A 1 237 ? 21.661 -18.302 -33.978 1.00 57.56 237 ASP A N 1
ATOM 1945 C CA . ASP A 1 237 ? 20.947 -19.559 -34.145 1.00 57.56 237 ASP A CA 1
ATOM 1946 C C . ASP A 1 237 ? 20.126 -19.883 -32.889 1.00 57.56 237 ASP A C 1
ATOM 1948 O O . ASP A 1 237 ? 20.660 -20.289 -31.850 1.00 57.56 237 ASP A O 1
ATOM 1952 N N . LEU A 1 238 ? 18.809 -19.714 -33.003 1.00 51.88 238 LEU A N 1
ATOM 1953 C CA . LEU A 1 238 ? 17.844 -20.019 -31.947 1.00 51.88 238 LEU A CA 1
ATOM 1954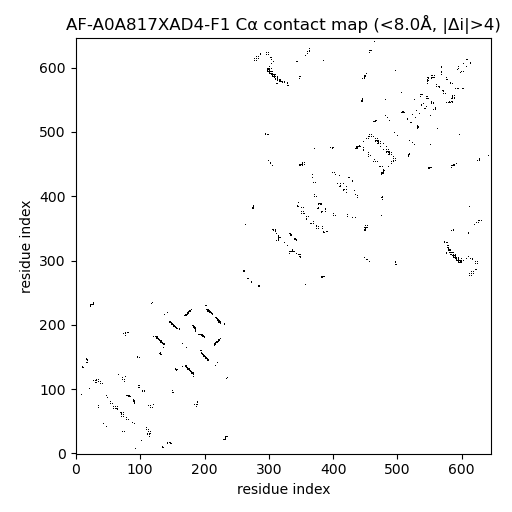 C C . LEU A 1 238 ? 17.834 -21.508 -31.558 1.00 51.88 238 LEU A C 1
ATOM 1956 O O . LEU A 1 238 ? 17.354 -21.838 -30.477 1.00 51.88 238 LEU A O 1
ATOM 1960 N N . THR A 1 239 ? 18.384 -22.403 -32.388 1.00 40.66 239 THR A N 1
ATOM 1961 C CA . THR A 1 239 ? 18.447 -23.848 -32.104 1.00 40.66 239 THR A CA 1
ATOM 1962 C C . THR A 1 239 ? 19.585 -24.245 -31.160 1.00 40.66 239 THR A C 1
ATOM 1964 O O . THR A 1 239 ? 19.579 -25.349 -30.619 1.00 40.66 239 THR A O 1
ATOM 1967 N N . SER A 1 240 ? 20.535 -23.340 -30.898 1.00 32.91 240 SER A N 1
ATOM 1968 C CA . SER A 1 240 ? 21.656 -23.576 -29.974 1.00 32.91 240 SER A CA 1
ATOM 1969 C C . SER A 1 240 ? 21.345 -23.240 -28.508 1.00 32.91 240 SER A C 1
ATOM 1971 O O . SER A 1 240 ? 22.167 -23.491 -27.622 1.00 32.91 240 SER A O 1
ATOM 1973 N N . VAL A 1 241 ? 20.139 -22.736 -28.218 1.00 30.56 241 VAL A N 1
ATOM 1974 C CA . VAL A 1 241 ? 19.632 -22.639 -26.845 1.00 30.56 241 VAL A CA 1
ATOM 1975 C C . VAL A 1 241 ? 19.227 -24.039 -26.397 1.00 30.56 241 VAL A C 1
ATOM 1977 O O . VAL A 1 241 ? 18.212 -24.587 -26.817 1.00 30.56 241 VAL A O 1
ATOM 1980 N N . ASN A 1 242 ? 20.066 -24.628 -25.552 1.00 27.36 242 ASN A N 1
ATOM 1981 C CA . ASN A 1 242 ? 19.893 -25.953 -24.978 1.00 27.36 242 ASN A CA 1
ATOM 1982 C C . ASN A 1 242 ? 18.588 -25.999 -24.159 1.00 27.36 242 ASN A C 1
ATOM 1984 O O . ASN A 1 242 ? 18.568 -25.696 -22.967 1.00 27.36 242 ASN A O 1
ATOM 1988 N N . THR A 1 243 ? 17.486 -26.398 -24.795 1.00 30.98 243 THR A N 1
ATOM 1989 C CA . THR A 1 243 ? 16.259 -26.844 -24.134 1.00 30.98 243 THR A CA 1
ATOM 1990 C C . THR A 1 243 ? 16.546 -28.175 -23.445 1.00 30.98 243 THR A C 1
ATOM 1992 O O . THR A 1 243 ? 16.179 -29.245 -23.927 1.00 30.98 243 THR A O 1
ATOM 1995 N N . LYS A 1 244 ? 17.242 -28.128 -22.310 1.00 26.45 244 LYS A N 1
ATOM 1996 C CA . LYS A 1 244 ? 17.192 -29.205 -21.324 1.00 26.45 244 LYS A CA 1
ATOM 1997 C C . LYS A 1 244 ? 16.184 -28.815 -20.261 1.00 26.45 244 LYS A C 1
ATOM 1999 O O . LYS A 1 244 ? 16.521 -28.281 -19.211 1.00 26.45 244 LYS A O 1
ATOM 2004 N N . THR A 1 245 ? 14.933 -29.143 -20.556 1.00 31.45 245 THR A N 1
ATOM 2005 C CA . THR A 1 245 ? 13.915 -29.475 -19.564 1.00 31.45 245 THR A CA 1
ATOM 2006 C C . THR A 1 245 ? 14.446 -30.628 -18.712 1.00 31.45 245 THR A C 1
ATOM 2008 O O . THR A 1 245 ? 14.268 -31.802 -19.027 1.00 31.45 245 THR A O 1
ATOM 2011 N N . VAL A 1 246 ? 15.136 -30.300 -17.623 1.00 24.19 246 VAL A N 1
ATOM 2012 C CA . VAL A 1 246 ? 15.230 -31.196 -16.473 1.00 24.19 246 VAL A CA 1
ATOM 2013 C C . VAL A 1 246 ? 14.108 -30.766 -15.550 1.00 24.19 246 VAL A C 1
ATOM 2015 O O . VAL A 1 246 ? 14.241 -29.806 -14.806 1.00 24.19 246 VAL A O 1
ATOM 2018 N N . VAL A 1 247 ? 12.975 -31.455 -15.653 1.00 25.14 247 VAL A N 1
ATOM 2019 C CA . VAL A 1 247 ? 11.954 -31.445 -14.606 1.00 25.14 247 VAL A CA 1
ATOM 2020 C C . VAL A 1 247 ? 12.538 -32.252 -13.445 1.00 25.14 247 VAL A C 1
ATOM 2022 O O . VAL A 1 247 ? 12.725 -33.463 -13.609 1.00 25.14 247 VAL A O 1
ATOM 2025 N N . PRO A 1 248 ? 12.840 -31.663 -12.274 1.00 23.67 248 PRO A N 1
ATOM 2026 C CA . PRO A 1 248 ? 13.046 -32.466 -11.087 1.00 23.67 248 PRO A CA 1
ATOM 2027 C C . PRO A 1 248 ? 11.676 -33.032 -10.717 1.00 23.67 248 PRO A C 1
ATOM 2029 O O . PRO A 1 248 ? 10.727 -32.288 -10.474 1.00 23.67 248 PRO A O 1
ATOM 2032 N N . LYS A 1 249 ? 11.553 -34.361 -10.692 1.00 26.27 249 LYS A N 1
ATOM 2033 C CA . LYS A 1 249 ? 10.427 -35.010 -10.021 1.00 26.27 249 LYS A CA 1
ATOM 2034 C C . LYS A 1 249 ? 10.498 -34.637 -8.539 1.00 26.27 249 LYS A C 1
ATOM 2036 O O . LYS A 1 249 ? 11.252 -35.258 -7.795 1.00 26.27 249 LYS A O 1
ATOM 2041 N N . SER A 1 250 ? 9.708 -33.659 -8.108 1.00 28.98 250 SER A N 1
ATOM 2042 C CA . SER A 1 250 ? 9.349 -33.525 -6.702 1.00 28.98 250 SER A CA 1
ATOM 2043 C C . SER A 1 250 ? 8.291 -34.584 -6.391 1.00 28.98 250 SER A C 1
ATOM 2045 O O . SER A 1 250 ? 7.107 -34.453 -6.688 1.00 28.98 250 SER A O 1
ATOM 2047 N N . GLN A 1 251 ? 8.732 -35.697 -5.809 1.00 27.97 251 GLN A N 1
ATOM 2048 C CA . GLN A 1 251 ? 7.851 -36.494 -4.968 1.00 27.97 251 GLN A CA 1
ATOM 2049 C C . GLN A 1 251 ? 7.754 -35.789 -3.616 1.00 27.97 251 GLN A C 1
ATOM 2051 O O . GLN A 1 251 ? 8.571 -36.002 -2.728 1.00 27.97 251 GLN A O 1
ATOM 2056 N N . ALA A 1 252 ? 6.737 -34.951 -3.476 1.00 26.45 252 ALA A N 1
ATOM 2057 C CA . ALA A 1 252 ? 6.097 -34.699 -2.198 1.00 26.45 252 ALA A CA 1
ATOM 2058 C C . ALA A 1 252 ? 4.597 -34.784 -2.465 1.00 26.45 252 ALA A C 1
ATOM 2060 O O . ALA A 1 252 ? 4.013 -33.923 -3.119 1.00 26.45 252 ALA A O 1
ATOM 2061 N N . ALA A 1 253 ? 4.000 -35.894 -2.044 1.00 32.34 253 ALA A N 1
ATOM 2062 C CA . ALA A 1 253 ? 2.561 -36.047 -2.047 1.00 32.34 253 ALA A CA 1
ATOM 2063 C C . ALA A 1 253 ? 1.957 -34.969 -1.136 1.00 32.34 253 ALA A C 1
ATOM 2065 O O . ALA A 1 253 ? 2.256 -34.923 0.055 1.00 32.34 253 ALA A O 1
ATOM 2066 N N . SER A 1 254 ? 1.092 -34.126 -1.686 1.00 29.17 254 SER A N 1
ATOM 2067 C CA . SER A 1 254 ? 0.005 -33.532 -0.918 1.00 29.17 254 SER A CA 1
ATOM 2068 C C . SER A 1 254 ? -1.253 -33.632 -1.764 1.00 29.17 254 SER A C 1
ATOM 2070 O O . SER A 1 254 ? -1.231 -33.270 -2.939 1.00 29.17 254 SER A O 1
ATOM 2072 N N . GLU A 1 255 ? -2.287 -34.195 -1.156 1.00 26.39 255 GLU A N 1
ATOM 2073 C CA . GLU A 1 255 ? -3.627 -34.472 -1.671 1.00 26.39 255 GLU A CA 1
ATOM 2074 C C . GLU A 1 255 ? -4.229 -33.348 -2.539 1.00 26.39 255 GLU A C 1
ATOM 2076 O O . GLU A 1 255 ? -3.841 -32.182 -2.406 1.00 26.39 255 GLU A O 1
ATOM 2081 N N . PRO A 1 256 ? -5.183 -33.676 -3.433 1.00 28.25 256 PRO A N 1
ATOM 2082 C CA . PRO A 1 256 ? -5.843 -32.682 -4.270 1.00 28.25 256 PRO A CA 1
ATOM 2083 C C . PRO A 1 256 ? -6.594 -31.694 -3.369 1.00 28.25 256 PRO A C 1
ATOM 2085 O O . PRO A 1 256 ? -7.580 -32.056 -2.738 1.00 28.25 256 PRO A O 1
ATOM 2088 N N . ARG A 1 257 ? -6.102 -30.452 -3.271 1.00 40.38 257 ARG A N 1
ATOM 2089 C CA . ARG A 1 257 ? -6.760 -29.409 -2.475 1.00 40.38 257 ARG A CA 1
ATOM 2090 C C . ARG A 1 257 ? -8.042 -28.984 -3.180 1.00 40.38 257 ARG A C 1
ATOM 2092 O O . ARG A 1 257 ? -8.006 -28.542 -4.329 1.00 40.38 257 ARG A O 1
ATOM 2099 N N . ASP A 1 258 ? -9.156 -29.166 -2.484 1.00 33.97 258 ASP A N 1
ATOM 2100 C CA . ASP A 1 258 ? -10.486 -28.777 -2.928 1.00 33.97 258 ASP A CA 1
ATOM 2101 C C . ASP A 1 258 ? -10.556 -27.291 -3.306 1.00 33.97 258 ASP A C 1
ATOM 2103 O O . ASP A 1 258 ? -9.901 -26.427 -2.725 1.00 33.97 258 ASP A O 1
ATOM 2107 N N . LYS A 1 259 ? -11.379 -27.012 -4.318 1.00 37.50 259 LYS A N 1
ATOM 2108 C CA . LYS A 1 259 ? -11.586 -25.720 -4.990 1.00 37.50 259 LYS A CA 1
ATOM 2109 C C . LYS A 1 259 ? -12.342 -24.690 -4.124 1.00 37.50 259 LYS A C 1
ATOM 2111 O O . LYS A 1 259 ? -13.337 -24.127 -4.578 1.00 37.50 259 LYS A O 1
ATOM 2116 N N . THR A 1 260 ? -11.943 -24.468 -2.873 1.00 42.78 260 THR A N 1
ATOM 2117 C CA . THR A 1 260 ? -12.697 -23.626 -1.920 1.00 42.78 260 THR A CA 1
ATOM 2118 C C . THR A 1 260 ? -12.265 -22.160 -1.901 1.00 42.78 260 THR A C 1
ATOM 2120 O O . THR A 1 260 ? -13.091 -21.298 -1.608 1.00 42.78 260 THR A O 1
ATOM 2123 N N . TRP A 1 261 ? -11.039 -21.848 -2.324 1.00 43.59 261 TRP A N 1
ATOM 2124 C CA . TRP A 1 261 ? -10.542 -20.483 -2.505 1.00 43.59 261 TRP A CA 1
ATOM 2125 C C . TRP A 1 261 ? -10.077 -20.313 -3.958 1.00 43.59 261 TRP A C 1
ATOM 2127 O O . TRP A 1 261 ? -9.190 -21.036 -4.415 1.00 43.59 261 TRP A O 1
ATOM 2137 N N . ILE A 1 262 ? -10.708 -19.408 -4.720 1.00 46.09 262 ILE A N 1
ATOM 2138 C CA . ILE A 1 262 ? -10.119 -18.947 -5.981 1.00 46.09 262 ILE A CA 1
ATOM 2139 C C . ILE A 1 262 ? -8.937 -18.105 -5.552 1.00 46.09 262 ILE A C 1
ATOM 2141 O O . ILE A 1 262 ? -9.121 -17.043 -4.961 1.00 46.09 262 ILE A O 1
ATOM 2145 N N . ASP A 1 263 ? -7.741 -18.623 -5.793 1.00 48.94 263 ASP A N 1
ATOM 2146 C CA . ASP A 1 263 ? -6.521 -17.874 -5.599 1.00 48.94 263 ASP A CA 1
ATOM 2147 C C . ASP A 1 263 ? -6.665 -16.590 -6.412 1.00 48.94 263 ASP A C 1
ATOM 2149 O O . ASP A 1 263 ? -6.717 -16.627 -7.644 1.00 48.94 263 ASP A O 1
ATOM 2153 N N . ILE A 1 264 ? -6.863 -15.461 -5.720 1.00 51.78 264 ILE A N 1
ATOM 2154 C CA . ILE A 1 264 ? -6.904 -14.126 -6.319 1.00 51.78 264 ILE A CA 1
ATOM 2155 C C . ILE A 1 264 ? -5.453 -13.811 -6.714 1.00 51.78 264 ILE A C 1
ATOM 2157 O O . ILE A 1 264 ? -4.772 -12.963 -6.129 1.00 51.78 264 ILE A O 1
ATOM 2161 N N . GLN A 1 265 ? -4.940 -14.601 -7.654 1.00 47.97 265 GLN A N 1
ATOM 2162 C CA . GLN A 1 265 ? -3.658 -14.421 -8.288 1.00 47.97 265 GLN A CA 1
ATOM 2163 C C . GLN A 1 265 ? -3.841 -13.406 -9.394 1.00 47.97 265 GLN A C 1
ATOM 2165 O O . GLN A 1 265 ? -4.801 -13.417 -10.163 1.00 47.97 265 GLN A O 1
ATOM 2170 N N . PHE A 1 266 ? -2.837 -12.557 -9.514 1.00 42.41 266 PHE A N 1
ATOM 2171 C CA . PHE A 1 266 ? -2.678 -11.611 -10.602 1.00 42.41 266 PHE A CA 1
ATOM 2172 C C . PHE A 1 266 ? -2.411 -12.293 -11.965 1.00 42.41 266 PHE A C 1
ATOM 2174 O O . PHE A 1 266 ? -2.217 -11.613 -12.972 1.00 42.41 266 PHE A O 1
ATOM 2181 N N . HIS A 1 267 ? -2.338 -13.629 -12.019 1.00 38.34 267 HIS A N 1
ATOM 2182 C CA . HIS A 1 267 ? -1.933 -14.401 -13.193 1.00 38.34 267 HIS A CA 1
ATOM 2183 C C . HIS A 1 267 ? -2.988 -15.431 -13.601 1.00 38.34 267 HIS A C 1
ATOM 2185 O O . HIS A 1 267 ? -2.980 -16.569 -13.140 1.00 38.34 267 HIS A O 1
ATOM 2191 N N . ASP A 1 268 ? -3.820 -15.055 -14.571 1.00 34.81 268 ASP A N 1
ATOM 2192 C CA . ASP A 1 268 ? -4.193 -16.012 -15.608 1.00 34.81 268 ASP A CA 1
ATOM 2193 C C . ASP A 1 268 ? -3.085 -15.974 -16.671 1.00 34.81 268 ASP A C 1
ATOM 2195 O O . ASP A 1 268 ? -2.647 -14.894 -17.082 1.00 34.81 268 ASP A O 1
ATOM 2199 N N . LYS A 1 269 ? -2.581 -17.141 -17.085 1.00 35.59 269 LYS A N 1
ATOM 2200 C CA . LYS A 1 269 ? -1.335 -17.312 -17.866 1.00 35.59 269 LYS A CA 1
ATOM 2201 C C . LYS A 1 269 ? -1.358 -16.654 -19.254 1.00 35.59 269 LYS A C 1
ATOM 2203 O O . LYS A 1 269 ? -0.349 -16.671 -19.954 1.00 35.59 269 LYS A O 1
ATOM 2208 N N . GLU A 1 270 ? -2.481 -16.058 -19.641 1.00 32.28 270 GLU A N 1
ATOM 2209 C CA . GLU A 1 270 ? -2.711 -15.486 -20.966 1.00 32.28 270 GLU A CA 1
ATOM 2210 C C . GLU A 1 270 ? -3.121 -13.998 -20.950 1.00 32.28 270 GLU A C 1
ATOM 2212 O O . GLU A 1 270 ? -3.013 -13.340 -21.987 1.00 32.28 270 GLU A O 1
ATOM 2217 N N . LYS A 1 271 ? -3.542 -13.420 -19.808 1.00 33.88 271 LYS A N 1
ATOM 2218 C CA . LYS A 1 271 ? -3.972 -12.008 -19.693 1.00 33.88 271 LYS A CA 1
ATOM 2219 C C . LYS A 1 271 ? -3.750 -11.451 -18.284 1.00 33.88 271 LYS A C 1
ATOM 2221 O O . LYS A 1 271 ? -4.252 -11.992 -17.306 1.00 33.88 271 LYS A O 1
ATOM 2226 N N . THR A 1 272 ? -3.088 -10.299 -18.180 1.00 39.38 272 THR A N 1
ATOM 2227 C CA . THR A 1 272 ? -3.042 -9.518 -16.935 1.00 39.38 272 THR A CA 1
ATOM 2228 C C . THR A 1 272 ? -4.368 -8.776 -16.757 1.00 39.38 272 THR A C 1
ATOM 2230 O O . THR A 1 272 ? -4.532 -7.667 -17.261 1.00 39.38 272 THR A O 1
ATOM 2233 N N . ILE A 1 273 ? -5.347 -9.395 -16.097 1.00 44.50 273 ILE A N 1
ATOM 2234 C CA . ILE A 1 273 ? -6.603 -8.724 -15.739 1.00 44.50 273 ILE A CA 1
ATOM 2235 C C . ILE A 1 273 ? -6.405 -8.079 -14.367 1.00 44.50 273 ILE A C 1
ATOM 2237 O O . ILE A 1 273 ? -6.336 -8.770 -13.353 1.00 44.50 273 ILE A O 1
ATOM 2241 N N . VAL A 1 274 ? -6.310 -6.750 -14.328 1.00 52.84 274 VAL A N 1
ATOM 2242 C CA . VAL A 1 274 ? -6.425 -6.012 -13.067 1.00 52.84 274 VAL A CA 1
ATOM 2243 C C . VAL A 1 274 ? -7.894 -6.002 -12.696 1.00 52.84 274 VAL A C 1
ATOM 2245 O O . VAL A 1 274 ? -8.668 -5.272 -13.310 1.00 52.84 274 VAL A O 1
ATOM 2248 N N . LYS A 1 275 ? -8.272 -6.817 -11.713 1.00 60.50 275 LYS A N 1
ATOM 2249 C CA . LYS A 1 275 ? -9.623 -6.769 -11.167 1.00 60.50 275 LYS A CA 1
ATOM 2250 C C . LYS A 1 275 ? -9.712 -5.790 -10.002 1.00 60.50 275 LYS A C 1
ATOM 2252 O O . LYS A 1 275 ? -8.823 -5.752 -9.141 1.00 60.50 275 LYS A O 1
ATOM 2257 N N . LYS A 1 276 ? -10.780 -4.999 -9.972 1.00 71.00 276 LYS A N 1
ATOM 2258 C CA . LYS A 1 276 ? -11.141 -4.161 -8.819 1.00 71.00 276 LYS A CA 1
ATOM 2259 C C . LYS A 1 276 ? -11.673 -5.037 -7.670 1.00 71.00 276 LYS A C 1
ATOM 2261 O O . LYS A 1 276 ? -12.160 -6.136 -7.931 1.00 71.00 276 LYS A O 1
ATOM 2266 N N . PRO A 1 277 ? -11.605 -4.589 -6.401 1.00 73.44 277 PRO A N 1
ATOM 2267 C CA . PRO A 1 277 ? -12.120 -5.351 -5.258 1.00 73.44 277 PRO A CA 1
ATOM 2268 C C . PRO A 1 277 ? -13.541 -5.916 -5.441 1.00 73.44 277 PRO A C 1
ATOM 2270 O O . PRO A 1 277 ? -13.805 -7.071 -5.126 1.00 73.44 277 PRO A O 1
ATOM 2273 N N . ASP A 1 278 ? -14.458 -5.118 -5.979 1.00 75.31 278 ASP A N 1
ATOM 2274 C CA . ASP A 1 278 ? -15.853 -5.482 -6.242 1.00 75.31 278 ASP A CA 1
ATOM 2275 C C . ASP A 1 278 ? -16.012 -6.518 -7.365 1.00 75.31 278 ASP A C 1
ATOM 2277 O O . ASP A 1 278 ? -16.935 -7.331 -7.331 1.00 75.31 278 ASP A O 1
ATOM 2281 N N . GLU A 1 279 ? -15.079 -6.570 -8.314 1.00 74.81 279 GLU A N 1
ATOM 2282 C CA . GLU A 1 279 ? -15.079 -7.571 -9.386 1.00 74.81 279 GLU A CA 1
ATOM 2283 C C . GLU A 1 279 ? -14.751 -8.981 -8.858 1.00 74.81 279 GLU A C 1
ATOM 2285 O O . GLU A 1 279 ? -15.171 -9.971 -9.455 1.00 74.81 279 GLU A O 1
ATOM 2290 N N . PHE A 1 280 ? -14.085 -9.092 -7.701 1.00 70.19 280 PHE A N 1
ATOM 2291 C CA . PHE A 1 280 ? -13.851 -10.371 -7.017 1.00 70.19 280 PHE A CA 1
ATOM 2292 C C . PHE A 1 280 ? -15.046 -10.856 -6.187 1.00 70.19 280 PHE A C 1
ATOM 2294 O O . PHE A 1 280 ? -15.081 -12.024 -5.795 1.00 70.19 280 PHE A O 1
ATOM 2301 N N . GLU A 1 281 ? -16.038 -10.001 -5.905 1.00 70.12 281 GLU A N 1
ATOM 2302 C CA . GLU A 1 281 ? -17.151 -10.337 -5.004 1.00 70.12 281 GLU A CA 1
ATOM 2303 C C . GLU A 1 281 ? -17.888 -11.606 -5.452 1.00 70.12 281 GLU A C 1
ATOM 2305 O O . GLU A 1 281 ? -18.211 -12.457 -4.621 1.00 70.12 281 GLU A O 1
ATOM 2310 N N . ASN A 1 282 ? -18.136 -11.743 -6.756 1.00 66.38 282 ASN A N 1
ATOM 2311 C CA . ASN A 1 282 ? -18.892 -12.863 -7.325 1.00 66.38 282 ASN A CA 1
ATOM 2312 C C . ASN A 1 282 ? -18.059 -14.143 -7.480 1.00 66.38 282 ASN A C 1
ATOM 2314 O O . ASN A 1 282 ? -18.619 -15.220 -7.663 1.00 66.38 282 ASN A O 1
ATOM 2318 N N . GLU A 1 283 ? -16.735 -14.027 -7.403 1.00 66.56 283 GLU A N 1
ATOM 2319 C CA . GLU A 1 283 ? -15.784 -15.133 -7.554 1.00 66.56 283 GLU A CA 1
ATOM 2320 C C . GLU A 1 283 ? -15.391 -15.733 -6.196 1.00 66.56 283 GLU A C 1
ATOM 2322 O O . GLU A 1 283 ? -14.992 -16.892 -6.104 1.00 66.56 283 GLU A O 1
ATOM 2327 N N . MET A 1 284 ? -15.541 -14.961 -5.117 1.00 70.75 284 MET A N 1
ATOM 2328 C CA . MET A 1 284 ? -15.173 -15.378 -3.771 1.00 70.75 284 MET A CA 1
ATOM 2329 C C . MET A 1 284 ? -16.302 -16.166 -3.092 1.00 70.75 284 MET A C 1
ATOM 2331 O O . MET A 1 284 ? -17.358 -15.614 -2.750 1.00 70.75 284 MET A O 1
ATOM 2335 N N . ASN A 1 285 ? -16.044 -17.452 -2.849 1.00 74.50 285 ASN A N 1
ATOM 2336 C CA . ASN A 1 285 ? -16.884 -18.306 -2.009 1.00 74.50 285 ASN A CA 1
ATOM 2337 C C . ASN A 1 285 ? -16.783 -17.905 -0.530 1.00 74.50 285 ASN A C 1
ATOM 2339 O O . ASN A 1 285 ? -15.850 -17.218 -0.114 1.00 74.50 285 ASN A O 1
ATOM 2343 N N . GLU A 1 286 ? -17.747 -18.343 0.271 1.00 77.62 286 GLU A N 1
ATOM 2344 C CA . GLU A 1 286 ? -17.710 -18.213 1.731 1.00 77.62 286 GLU A CA 1
ATOM 2345 C C . GLU A 1 286 ? -16.882 -19.363 2.339 1.00 77.62 286 GLU A C 1
ATOM 2347 O O . GLU A 1 286 ? -16.981 -20.487 1.839 1.00 77.62 286 GLU A O 1
ATOM 2352 N N . PRO A 1 287 ? -16.070 -19.119 3.386 1.00 79.06 287 PRO A N 1
ATOM 2353 C CA . PRO A 1 287 ? -15.358 -20.188 4.078 1.00 79.06 287 PRO A CA 1
ATOM 2354 C C . PRO A 1 287 ? -16.312 -21.012 4.956 1.00 79.06 287 PRO A C 1
ATOM 2356 O O . PRO A 1 287 ? -17.356 -20.519 5.396 1.00 79.06 287 PRO A O 1
ATOM 2359 N N . ASP A 1 288 ? -15.925 -22.247 5.276 1.00 72.06 288 ASP A N 1
ATOM 2360 C CA . ASP A 1 288 ? -16.653 -23.070 6.244 1.00 72.06 288 ASP A CA 1
ATOM 2361 C C . ASP A 1 288 ? -16.659 -22.422 7.640 1.00 72.06 288 ASP A C 1
ATOM 2363 O O . ASP A 1 288 ? -15.720 -21.735 8.054 1.00 72.06 288 ASP A O 1
ATOM 2367 N N . ALA A 1 289 ? -17.725 -22.652 8.410 1.00 68.38 289 ALA A N 1
ATOM 2368 C CA . ALA A 1 289 ? -17.882 -22.031 9.721 1.00 68.38 289 ALA A CA 1
ATOM 2369 C C . ALA A 1 289 ? -16.906 -22.623 10.759 1.00 68.38 289 ALA A C 1
ATOM 2371 O O . ALA A 1 289 ? -17.153 -23.682 11.335 1.00 68.38 289 ALA A O 1
ATOM 2372 N N . LEU A 1 290 ? -15.809 -21.907 11.031 1.00 73.12 290 LEU A N 1
ATOM 2373 C CA . LEU A 1 290 ? -14.858 -22.208 12.116 1.00 73.12 290 LEU A CA 1
ATOM 2374 C C . LEU A 1 290 ? -14.654 -21.056 13.115 1.00 73.12 290 LEU A C 1
ATOM 2376 O O . LEU A 1 290 ? -14.004 -21.252 14.141 1.00 73.12 290 LEU A O 1
ATOM 2380 N N . ILE A 1 291 ? -15.185 -19.866 12.831 1.00 84.25 291 ILE A N 1
ATOM 2381 C CA . ILE A 1 291 ? -14.875 -18.634 13.568 1.00 84.25 291 ILE A CA 1
ATOM 2382 C C . ILE A 1 291 ? -16.020 -18.298 14.523 1.00 84.25 291 ILE A C 1
ATOM 2384 O O . ILE A 1 291 ? -17.191 -18.390 14.160 1.00 84.25 291 ILE A O 1
ATOM 2388 N N . ASN A 1 292 ? -15.682 -17.864 15.736 1.00 90.38 292 ASN A N 1
ATOM 2389 C CA . ASN A 1 292 ? -16.651 -17.316 16.681 1.00 90.38 292 ASN A CA 1
ATOM 2390 C C . ASN A 1 292 ? -17.294 -16.026 16.123 1.00 90.38 292 ASN A C 1
ATOM 2392 O O . ASN A 1 292 ? -16.582 -15.136 15.659 1.00 90.38 292 ASN A O 1
ATOM 2396 N N . GLU A 1 293 ? -18.623 -15.906 16.204 1.00 92.25 293 GLU A N 1
ATOM 2397 C CA . GLU A 1 293 ? -19.368 -14.766 15.643 1.00 92.25 293 GLU A CA 1
ATOM 2398 C C . GLU A 1 293 ? -18.977 -13.412 16.248 1.00 92.25 293 GLU A C 1
ATOM 2400 O O . GLU A 1 293 ? -18.921 -12.416 15.528 1.00 92.25 293 GLU A O 1
ATOM 2405 N N . GLU A 1 294 ? -18.665 -13.353 17.546 1.00 94.88 294 GLU A N 1
ATOM 2406 C CA . GLU A 1 294 ? -18.221 -12.114 18.189 1.00 94.88 294 GLU A CA 1
ATOM 2407 C C . GLU A 1 294 ? -16.854 -11.683 17.650 1.00 94.88 294 GLU A C 1
ATOM 2409 O O . GLU A 1 294 ? -16.673 -10.525 17.270 1.00 94.88 294 GLU A O 1
ATOM 2414 N N . ILE A 1 295 ? -15.908 -12.620 17.552 1.00 96.06 295 ILE A N 1
ATOM 2415 C CA . ILE A 1 295 ? -14.580 -12.357 16.984 1.00 96.06 295 ILE A CA 1
ATOM 2416 C C . ILE A 1 295 ? -14.712 -11.927 15.523 1.00 96.06 295 ILE A C 1
ATOM 2418 O O . ILE A 1 295 ? -14.110 -10.931 15.125 1.00 96.06 295 ILE A O 1
ATOM 2422 N N . LEU A 1 296 ? -15.546 -12.612 14.736 1.00 96.62 296 LEU A N 1
ATOM 2423 C CA . LEU A 1 296 ? -15.800 -12.245 13.345 1.00 96.62 296 LEU A CA 1
ATOM 2424 C C . LEU A 1 296 ? -16.395 -10.835 13.228 1.00 96.62 296 LEU A C 1
ATOM 2426 O O . LEU A 1 296 ? -15.920 -10.045 12.413 1.00 96.62 296 LEU A O 1
ATOM 2430 N N . ASN A 1 297 ? -17.372 -10.491 14.071 1.00 98.12 297 ASN A N 1
ATOM 2431 C CA . ASN A 1 297 ? -17.953 -9.149 14.127 1.00 98.12 297 ASN A CA 1
ATOM 2432 C C . ASN A 1 297 ? -16.883 -8.083 14.415 1.00 98.12 297 ASN A C 1
ATOM 2434 O O . ASN A 1 297 ? -16.926 -6.998 13.839 1.00 98.12 297 ASN A O 1
ATOM 2438 N N . ARG A 1 298 ? -15.885 -8.378 15.253 1.00 98.62 298 ARG A N 1
ATOM 2439 C CA . ARG A 1 298 ? -14.768 -7.458 15.519 1.00 98.62 298 ARG A CA 1
ATOM 2440 C C . ARG A 1 298 ? -13.742 -7.411 14.378 1.00 98.62 298 ARG A C 1
ATOM 2442 O O . ARG A 1 298 ? -13.282 -6.324 14.042 1.00 98.62 298 ARG A O 1
ATOM 2449 N N . ILE A 1 299 ? -13.433 -8.538 13.729 1.00 98.62 299 ILE A N 1
ATOM 2450 C CA . ILE A 1 299 ? -12.560 -8.591 12.537 1.00 98.62 299 ILE A CA 1
ATOM 2451 C C . ILE A 1 299 ? -13.165 -7.769 11.393 1.00 98.62 299 ILE A C 1
ATOM 2453 O O . ILE A 1 299 ? -12.494 -6.908 10.821 1.00 98.62 299 ILE A O 1
ATOM 2457 N N . GLN A 1 300 ? -14.443 -7.995 11.083 1.00 98.50 300 GLN A N 1
ATOM 2458 C CA . GLN A 1 300 ? -15.178 -7.220 10.080 1.00 98.50 300 GLN A CA 1
ATOM 2459 C C . GLN A 1 300 ? -15.275 -5.750 10.482 1.00 98.50 300 GLN A C 1
ATOM 2461 O O . GLN A 1 300 ? -15.079 -4.870 9.648 1.00 98.50 300 GLN A O 1
ATOM 2466 N N . GLY A 1 301 ? -15.517 -5.482 11.769 1.00 98.69 301 GLY A N 1
ATOM 2467 C CA . GLY A 1 301 ? -15.553 -4.133 12.315 1.00 98.69 301 GLY A CA 1
ATOM 2468 C C . GLY A 1 301 ? -14.245 -3.387 12.088 1.00 98.69 301 GLY A C 1
ATOM 2469 O O . GLY A 1 301 ? -14.275 -2.249 11.642 1.00 98.69 301 GLY A O 1
ATOM 2470 N N . SER A 1 302 ? -13.102 -4.026 12.334 1.00 98.81 302 SER A N 1
ATOM 2471 C CA . SER A 1 302 ? -11.779 -3.423 12.151 1.00 98.81 302 SER A CA 1
ATOM 2472 C C . SER A 1 302 ? -11.467 -3.117 10.683 1.00 98.81 302 SER A C 1
ATOM 2474 O O . SER A 1 302 ? -11.063 -1.999 10.369 1.00 98.81 302 SER A O 1
ATOM 2476 N N . MET A 1 303 ? -11.721 -4.065 9.773 1.00 98.75 303 MET A N 1
ATOM 2477 C CA . MET A 1 303 ? -11.483 -3.867 8.335 1.00 98.75 303 MET A CA 1
ATOM 2478 C C . MET A 1 303 ? -12.414 -2.803 7.740 1.00 98.75 303 MET A C 1
ATOM 2480 O O . MET A 1 303 ? -11.952 -1.891 7.059 1.00 98.75 303 MET A O 1
ATOM 2484 N N . ALA A 1 304 ? -13.716 -2.871 8.034 1.00 98.69 304 ALA A N 1
ATOM 2485 C CA . ALA A 1 304 ? -14.672 -1.875 7.558 1.00 98.69 304 ALA A CA 1
ATOM 2486 C C . ALA A 1 304 ? -14.469 -0.515 8.230 1.00 98.69 304 ALA A C 1
ATOM 2488 O O . ALA A 1 304 ? -14.614 0.514 7.582 1.00 98.69 304 ALA A O 1
ATOM 2489 N N . GLY A 1 305 ? -14.101 -0.498 9.511 1.00 98.75 305 GLY A N 1
ATOM 2490 C CA . GLY A 1 305 ? -13.771 0.715 10.246 1.00 98.75 305 GLY A CA 1
ATOM 2491 C C . GLY A 1 305 ? -12.576 1.445 9.636 1.00 98.75 305 GLY A C 1
ATOM 2492 O O . GLY A 1 305 ? -12.656 2.658 9.464 1.00 98.75 305 GLY A O 1
ATOM 2493 N N . LEU A 1 306 ? -11.524 0.714 9.243 1.00 98.75 306 LEU A N 1
ATOM 2494 C CA . LEU A 1 306 ? -10.400 1.243 8.460 1.00 98.75 306 LEU A CA 1
ATOM 2495 C C . LEU A 1 306 ? -10.916 1.911 7.178 1.00 98.75 306 LEU A C 1
ATOM 2497 O O . LEU A 1 306 ? -10.695 3.104 6.994 1.00 98.75 306 LEU A O 1
ATOM 2501 N N . GLY A 1 307 ? -11.671 1.175 6.352 1.00 98.50 307 GLY A N 1
ATOM 2502 C CA . GLY A 1 307 ? -12.196 1.684 5.079 1.00 98.50 307 GLY A CA 1
ATOM 2503 C C . GLY A 1 307 ? -13.125 2.890 5.212 1.00 98.50 307 GLY A C 1
ATOM 2504 O O . GLY A 1 307 ? -13.090 3.799 4.387 1.00 98.50 307 GLY A O 1
ATOM 2505 N N . LEU A 1 308 ? -13.943 2.929 6.266 1.00 98.50 308 LEU A N 1
ATOM 2506 C CA . LEU A 1 308 ? -14.797 4.074 6.572 1.00 98.50 308 LEU A CA 1
ATOM 2507 C C . LEU A 1 308 ? -13.998 5.288 7.046 1.00 98.50 308 LEU A C 1
ATOM 2509 O O . LEU A 1 308 ? -14.343 6.407 6.678 1.00 98.50 308 LEU A O 1
ATOM 2513 N N . GLY A 1 309 ? -12.978 5.076 7.881 1.00 98.38 309 GLY A N 1
ATOM 2514 C CA . GLY A 1 309 ? -12.099 6.139 8.360 1.00 98.38 309 GLY A CA 1
ATOM 2515 C C . GLY A 1 309 ? -11.339 6.789 7.209 1.00 98.38 309 GLY A C 1
ATOM 2516 O O . GLY A 1 309 ? -11.428 8.001 7.037 1.00 98.38 309 GLY A O 1
ATOM 2517 N N . ASP A 1 310 ? -10.695 5.963 6.388 1.00 98.44 310 ASP A N 1
ATOM 2518 C CA . ASP A 1 310 ? -10.008 6.350 5.152 1.00 98.44 310 ASP A CA 1
ATOM 2519 C C . ASP A 1 310 ? -10.941 7.180 4.243 1.00 98.44 310 ASP A C 1
ATOM 2521 O O . ASP A 1 310 ? -10.715 8.373 4.030 1.00 98.44 310 ASP A O 1
ATOM 2525 N N . ALA A 1 311 ? -12.080 6.612 3.827 1.00 97.88 311 ALA A N 1
ATOM 2526 C CA . ALA A 1 311 ? -13.009 7.293 2.922 1.00 97.88 311 ALA A CA 1
ATOM 2527 C C . ALA A 1 311 ? -13.591 8.602 3.496 1.00 97.88 311 ALA A C 1
ATOM 2529 O O . ALA A 1 311 ? -13.905 9.528 2.745 1.00 97.88 311 ALA A O 1
ATOM 2530 N N . LEU A 1 312 ? -13.765 8.695 4.820 1.00 97.56 312 LEU A N 1
ATOM 2531 C CA . LEU A 1 312 ? -14.209 9.920 5.490 1.00 97.56 312 LEU A CA 1
ATOM 2532 C C . LEU A 1 312 ? -13.118 10.995 5.478 1.00 97.56 312 LEU A C 1
ATOM 2534 O O . LEU A 1 312 ? -13.415 12.167 5.239 1.00 97.56 312 LEU A O 1
ATOM 2538 N N . GLY A 1 313 ? -11.874 10.607 5.753 1.00 96.44 313 GLY A N 1
ATOM 2539 C CA . GLY A 1 313 ? -10.742 11.523 5.798 1.00 96.44 313 GLY A CA 1
ATOM 2540 C C . GLY A 1 313 ? -10.299 12.001 4.417 1.00 96.44 313 GLY A C 1
ATOM 2541 O O . GLY A 1 313 ? -9.956 13.176 4.285 1.00 96.44 313 GLY A O 1
ATOM 2542 N N . ALA A 1 314 ? -10.413 11.168 3.380 1.00 95.25 314 ALA A N 1
ATOM 2543 C CA . ALA A 1 314 ? -10.007 11.494 2.009 1.00 95.25 314 ALA A CA 1
ATOM 2544 C C . ALA A 1 314 ? -10.731 12.729 1.432 1.00 95.25 314 ALA A C 1
ATOM 2546 O O . ALA A 1 314 ? -10.197 13.471 0.606 1.00 95.25 314 ALA A O 1
ATOM 2547 N N . TYR A 1 315 ? -11.955 13.003 1.899 1.00 92.06 315 TYR A N 1
ATOM 2548 C CA . TYR A 1 315 ? -12.731 14.174 1.480 1.00 92.06 315 TYR A CA 1
ATOM 2549 C C . TYR A 1 315 ? -12.053 15.511 1.844 1.00 92.06 315 TYR A C 1
ATOM 2551 O O . TYR A 1 315 ? -12.196 16.499 1.119 1.00 92.06 315 TYR A O 1
ATOM 2559 N N . VAL A 1 316 ? -11.308 15.565 2.950 1.00 91.94 316 VAL A N 1
ATOM 2560 C CA . VAL A 1 316 ? -10.677 16.798 3.458 1.00 91.94 316 VAL A CA 1
ATOM 2561 C C . VAL A 1 316 ? -9.169 16.681 3.633 1.00 91.94 316 VAL A C 1
ATOM 2563 O O . VAL A 1 316 ? -8.561 17.519 4.298 1.00 91.94 316 VAL A 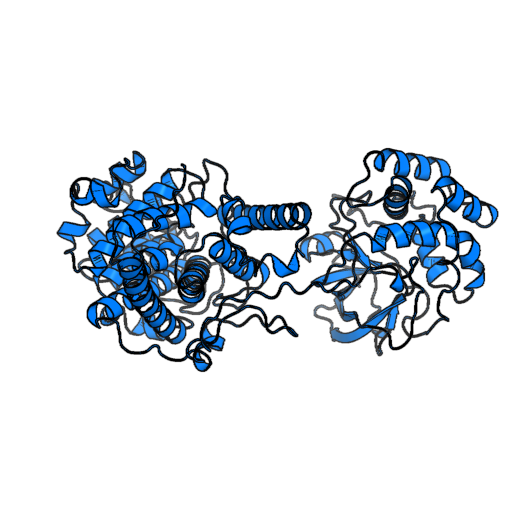O 1
ATOM 2566 N N . GLU A 1 317 ? -8.561 15.694 2.989 1.00 90.50 317 GLU A N 1
ATOM 2567 C CA . GLU A 1 317 ? -7.120 15.500 3.024 1.00 90.50 317 GLU A CA 1
ATOM 2568 C C . GLU A 1 317 ? -6.373 16.768 2.573 1.00 90.50 317 GLU A C 1
ATOM 2570 O O . GLU A 1 317 ? -6.767 17.463 1.623 1.00 90.50 317 GLU A O 1
ATOM 2575 N N . PHE A 1 318 ? -5.315 17.101 3.315 1.00 89.06 318 PHE A N 1
ATOM 2576 C CA . PHE A 1 318 ? -4.497 18.312 3.204 1.00 89.06 318 PHE A CA 1
ATOM 2577 C C . PHE A 1 318 ? -5.212 19.628 3.531 1.00 89.06 318 PHE A C 1
ATOM 2579 O O . PHE A 1 318 ? -4.626 20.707 3.379 1.00 89.06 318 PHE A O 1
ATOM 2586 N N . ARG A 1 319 ? -6.463 19.595 4.010 1.00 91.25 319 ARG A N 1
ATOM 2587 C CA . ARG A 1 319 ? -7.126 20.805 4.509 1.00 91.25 319 ARG A CA 1
ATOM 2588 C C . ARG A 1 319 ? -6.582 21.155 5.895 1.00 91.25 319 ARG A C 1
ATOM 2590 O O . ARG A 1 319 ? -6.623 20.321 6.799 1.00 91.25 319 ARG A O 1
ATOM 2597 N N . PRO A 1 320 ? -6.118 22.399 6.109 1.00 90.69 320 PRO A N 1
ATOM 2598 C CA . PRO A 1 320 ? -5.627 22.805 7.416 1.00 90.69 320 PRO A CA 1
ATOM 2599 C C . PRO A 1 320 ? -6.778 22.848 8.422 1.00 90.69 320 PRO A C 1
ATOM 2601 O O . PRO A 1 320 ? -7.905 23.207 8.068 1.00 90.69 320 PRO A O 1
ATOM 2604 N N . ARG A 1 321 ? -6.481 22.604 9.703 1.00 91.12 321 ARG A N 1
ATOM 2605 C CA . ARG A 1 321 ? -7.466 22.684 10.799 1.00 91.12 321 ARG A CA 1
ATOM 2606 C C . ARG A 1 321 ? -8.334 23.943 10.745 1.00 91.12 321 ARG A C 1
ATOM 2608 O O . ARG A 1 321 ? -9.535 23.858 10.970 1.00 91.12 321 ARG A O 1
ATOM 2615 N N . GLN A 1 322 ? -7.742 25.097 10.428 1.00 91.88 322 GLN A N 1
ATOM 2616 C CA . GLN A 1 322 ? -8.459 26.375 10.363 1.00 91.88 322 GLN A CA 1
ATOM 2617 C C . GLN A 1 322 ? -9.633 26.339 9.375 1.00 91.88 322 GLN A C 1
ATOM 2619 O O . GLN A 1 322 ? -10.688 26.886 9.668 1.00 91.88 322 GLN A O 1
ATOM 2624 N N . TYR A 1 323 ? -9.475 25.657 8.239 1.00 92.06 323 TYR A N 1
ATOM 2625 C CA . TYR A 1 323 ? -10.550 25.493 7.263 1.00 92.06 323 TYR A CA 1
ATOM 2626 C C . TYR A 1 323 ? -11.700 24.645 7.825 1.00 92.06 323 TYR A C 1
ATOM 2628 O O . TYR A 1 323 ? -12.865 24.969 7.610 1.00 92.06 323 TYR A O 1
ATOM 2636 N N . LEU A 1 324 ? -11.371 23.593 8.582 1.00 93.62 324 LEU A N 1
ATOM 2637 C CA . LEU A 1 324 ? -12.333 22.649 9.164 1.00 93.62 324 LEU A CA 1
ATOM 2638 C C . LEU A 1 324 ? -13.035 23.175 10.420 1.00 93.62 324 LEU A C 1
ATOM 2640 O O . LEU A 1 324 ? -14.042 22.612 10.837 1.00 93.62 324 LEU A O 1
ATOM 2644 N N . VAL A 1 325 ? -12.539 24.258 11.022 1.00 92.38 325 VAL A N 1
ATOM 2645 C CA . VAL A 1 325 ? -13.294 24.999 12.044 1.00 92.38 325 VAL A CA 1
ATOM 2646 C C . VAL A 1 325 ? -14.524 25.654 11.414 1.00 92.38 325 VAL A C 1
ATOM 2648 O O . VAL A 1 325 ? -15.614 25.561 11.973 1.00 92.38 325 VAL A O 1
ATOM 2651 N N . ASP A 1 326 ? -14.354 26.257 10.237 1.00 95.19 326 ASP A N 1
ATOM 2652 C CA . ASP A 1 326 ? -15.435 26.945 9.524 1.00 95.19 326 ASP A CA 1
ATOM 2653 C C . ASP A 1 326 ? -16.292 25.976 8.686 1.00 95.19 326 ASP A C 1
ATOM 2655 O O . ASP A 1 326 ? -17.483 26.208 8.481 1.00 95.19 326 ASP A O 1
ATOM 2659 N N . HIS A 1 327 ? -15.701 24.867 8.225 1.00 94.25 327 HIS A N 1
ATOM 2660 C CA . HIS A 1 327 ? -16.335 23.865 7.361 1.00 94.25 327 HIS A CA 1
ATOM 2661 C C . HIS A 1 327 ? -16.152 22.452 7.938 1.00 94.25 327 HIS A C 1
ATOM 2663 O O . HIS A 1 327 ? -15.439 21.633 7.347 1.00 94.25 327 HIS A O 1
ATOM 2669 N N . PRO A 1 328 ? -16.748 22.153 9.106 1.00 96.00 328 PRO A N 1
ATOM 2670 C CA . PRO A 1 328 ? -16.540 20.873 9.763 1.00 96.00 328 PRO A CA 1
ATOM 2671 C C . PRO A 1 328 ? -17.096 19.719 8.930 1.00 96.00 328 PRO A C 1
ATOM 2673 O O . PRO A 1 328 ? -18.206 19.784 8.392 1.00 96.00 328 PRO A O 1
ATOM 2676 N N . VAL A 1 329 ? -16.348 18.619 8.891 1.00 96.12 329 VAL A N 1
ATOM 2677 C CA . VAL A 1 329 ? -16.857 17.347 8.373 1.00 96.12 329 VAL A CA 1
ATOM 2678 C C . VAL A 1 329 ? -17.888 16.821 9.363 1.00 96.12 329 VAL A C 1
ATOM 2680 O O . VAL A 1 329 ? -17.610 16.704 10.557 1.00 96.12 329 VAL A O 1
ATOM 2683 N N . THR A 1 330 ? -19.087 16.514 8.872 1.00 96.25 330 THR A N 1
ATOM 2684 C CA . THR A 1 330 ? -20.212 16.014 9.687 1.00 96.25 330 THR A CA 1
ATOM 2685 C C . THR A 1 330 ? -20.733 14.656 9.213 1.00 96.25 330 THR A C 1
ATOM 2687 O O . THR A 1 330 ? -21.397 13.935 9.970 1.00 96.25 330 THR A O 1
ATOM 2690 N N . ASP A 1 331 ? -20.407 14.276 7.980 1.00 96.31 331 ASP A N 1
ATOM 2691 C CA . ASP A 1 331 ? -20.803 13.020 7.361 1.00 96.31 331 ASP A CA 1
ATOM 2692 C C . ASP A 1 331 ? -19.806 12.616 6.258 1.00 96.31 331 ASP A C 1
ATOM 2694 O O . ASP A 1 331 ? -18.876 13.359 5.948 1.00 96.31 331 ASP A O 1
ATOM 2698 N N . LEU A 1 332 ? -19.995 11.420 5.701 1.00 94.06 332 LEU A N 1
ATOM 2699 C CA . LEU A 1 332 ? -19.232 10.902 4.570 1.00 94.06 332 LEU A CA 1
ATOM 2700 C C . LEU A 1 332 ? -19.666 11.643 3.296 1.00 94.06 332 LEU A C 1
ATOM 2702 O O . LEU A 1 332 ? -20.859 11.676 2.997 1.00 94.06 332 LEU A O 1
ATOM 2706 N N . GLU A 1 333 ? -18.736 12.197 2.524 1.00 93.50 333 GLU A N 1
ATOM 2707 C CA . GLU A 1 333 ? -19.046 13.040 1.358 1.00 93.50 333 GLU A CA 1
ATOM 2708 C C . GLU A 1 333 ? -18.241 12.645 0.111 1.00 93.50 333 GLU A C 1
ATOM 2710 O O . GLU A 1 333 ? -17.308 11.850 0.185 1.00 93.50 333 GLU A O 1
ATOM 2715 N N . SER A 1 334 ? -18.645 13.162 -1.056 1.00 92.00 334 SER A N 1
ATOM 2716 C CA . SER A 1 334 ? -17.864 13.056 -2.304 1.00 92.00 334 SER A CA 1
ATOM 2717 C C . SER A 1 334 ? -17.003 14.303 -2.513 1.00 92.00 334 SER A C 1
ATOM 2719 O O . SER A 1 334 ? -17.368 15.392 -2.074 1.00 92.00 334 SER A O 1
ATOM 2721 N N . GLY A 1 335 ? -15.918 14.177 -3.272 1.00 89.44 335 GLY A N 1
ATOM 2722 C CA . GLY A 1 335 ? -15.052 15.279 -3.675 1.00 89.44 335 GLY A CA 1
ATOM 2723 C C . GLY A 1 335 ? -13.668 15.178 -3.045 1.00 89.44 335 GLY A C 1
ATOM 2724 O O . GLY A 1 335 ? -12.984 14.170 -3.199 1.00 89.44 335 GLY A O 1
ATOM 2725 N N . GLY A 1 336 ? -13.242 16.252 -2.380 1.00 85.31 336 GLY A N 1
ATOM 2726 C CA . GLY A 1 336 ? -11.883 16.379 -1.858 1.00 85.31 336 GLY A CA 1
ATOM 2727 C C . GLY A 1 336 ? -10.831 16.604 -2.942 1.00 85.31 336 GLY A C 1
ATOM 2728 O O . GLY A 1 336 ? -11.147 16.784 -4.119 1.00 85.31 336 GLY A O 1
ATOM 2729 N N . THR A 1 337 ? -9.565 16.625 -2.532 1.00 81.75 337 THR A N 1
ATOM 2730 C CA . THR A 1 337 ? -8.416 16.889 -3.418 1.00 81.75 337 THR A CA 1
ATOM 2731 C C . THR A 1 337 ? -8.296 15.840 -4.530 1.00 81.75 337 THR A C 1
ATOM 2733 O O . THR A 1 337 ? -7.869 16.154 -5.640 1.00 81.75 337 THR A O 1
ATOM 2736 N N . LEU A 1 338 ? -8.742 14.614 -4.247 1.00 85.12 338 LEU A N 1
ATOM 2737 C CA . LEU A 1 338 ? -8.678 13.460 -5.142 1.00 85.12 338 LEU A CA 1
ATOM 2738 C C . LEU A 1 338 ? -9.960 13.246 -5.971 1.00 85.12 338 LEU A C 1
ATOM 2740 O O . LEU A 1 338 ? -9.985 12.375 -6.838 1.00 85.12 338 LEU A O 1
ATOM 2744 N N . GLY A 1 339 ? -11.021 14.032 -5.739 1.00 89.25 339 GLY A N 1
ATOM 2745 C CA . GLY A 1 339 ? -12.275 13.941 -6.498 1.00 89.25 339 GLY A CA 1
ATOM 2746 C C . GLY A 1 339 ? -13.009 12.602 -6.345 1.00 89.25 339 GLY A C 1
ATOM 2747 O O . GLY A 1 339 ? -13.660 12.153 -7.289 1.00 89.25 339 GLY A O 1
ATOM 2748 N N . LEU A 1 340 ? -12.889 11.954 -5.183 1.00 92.50 340 LEU A N 1
ATOM 2749 C CA . LEU A 1 340 ? -13.442 10.625 -4.933 1.00 92.50 340 LEU A CA 1
ATOM 2750 C C . LEU A 1 340 ? -14.964 10.657 -4.784 1.00 92.50 340 LEU A C 1
ATOM 2752 O O . LEU A 1 340 ? -15.553 11.618 -4.286 1.00 92.50 340 LEU A O 1
ATOM 2756 N N . THR A 1 341 ? -15.621 9.576 -5.192 1.00 93.44 341 THR A N 1
ATOM 2757 C CA . THR A 1 341 ? -17.042 9.380 -4.889 1.00 93.44 341 THR A CA 1
ATOM 2758 C C . THR A 1 341 ? -17.219 8.910 -3.447 1.00 93.44 341 THR A C 1
ATOM 2760 O O . THR A 1 341 ? -16.338 8.274 -2.868 1.00 93.44 341 THR A O 1
ATOM 2763 N N . LYS A 1 342 ? -18.371 9.233 -2.855 1.00 92.75 342 LYS A N 1
ATOM 2764 C CA . LYS A 1 342 ? -18.710 8.905 -1.466 1.00 92.75 342 LYS A CA 1
ATOM 2765 C C . LYS A 1 342 ? -18.435 7.428 -1.153 1.00 92.75 342 LYS A C 1
ATOM 2767 O O . LYS A 1 342 ? -19.072 6.555 -1.734 1.00 92.75 342 LYS A O 1
ATOM 2772 N N . GLY A 1 343 ? -17.529 7.180 -0.206 1.00 94.12 343 GLY A N 1
ATOM 2773 C CA . GLY A 1 343 ? -17.168 5.839 0.267 1.00 94.12 343 GLY A CA 1
ATOM 2774 C C . GLY A 1 343 ? -16.043 5.138 -0.502 1.00 94.12 343 GLY A C 1
ATOM 2775 O O . GLY A 1 343 ? -15.688 4.017 -0.132 1.00 94.12 343 GLY A O 1
ATOM 2776 N N . GLN A 1 344 ? -15.459 5.767 -1.528 1.00 96.69 344 GLN A N 1
ATOM 2777 C CA . GLN A 1 344 ? -14.167 5.339 -2.066 1.00 96.69 344 GLN A CA 1
ATOM 2778 C C . GLN A 1 344 ? -13.040 5.691 -1.090 1.00 96.69 344 GLN A C 1
ATOM 2780 O O . GLN A 1 344 ? -13.017 6.779 -0.523 1.00 96.69 344 GLN A O 1
ATOM 2785 N N . PHE A 1 345 ? -12.119 4.749 -0.928 1.00 96.88 345 PHE A N 1
ATOM 2786 C CA . PHE A 1 345 ? -10.966 4.807 -0.029 1.00 96.88 345 PHE A CA 1
ATOM 2787 C C . PHE A 1 345 ? -9.649 4.994 -0.809 1.00 96.88 345 PHE A C 1
ATOM 2789 O O . PHE A 1 345 ? -9.635 4.757 -2.022 1.00 96.88 345 PHE A O 1
ATOM 2796 N N . THR A 1 346 ? -8.555 5.368 -0.144 1.00 97.00 346 THR A N 1
ATOM 2797 C CA . THR A 1 346 ? -7.240 5.704 -0.723 1.00 97.00 346 THR A CA 1
ATOM 2798 C C . THR A 1 346 ? -6.248 4.524 -0.668 1.00 97.00 346 THR A C 1
ATOM 2800 O O . THR A 1 346 ? -6.619 3.340 -0.771 1.00 97.00 346 THR A O 1
ATOM 2803 N N . ASN A 1 347 ? -4.948 4.827 -0.590 1.00 96.19 347 ASN A N 1
ATOM 2804 C CA . ASN A 1 347 ? -3.875 3.858 -0.413 1.00 96.19 347 ASN A CA 1
ATOM 2805 C C . ASN A 1 347 ? -4.014 3.058 0.884 1.00 96.19 347 ASN A C 1
ATOM 2807 O O . ASN A 1 347 ? -3.639 1.886 0.886 1.00 96.19 347 ASN A O 1
ATOM 2811 N N . ASP A 1 348 ? -4.540 3.642 1.961 1.00 97.94 348 ASP A N 1
ATOM 2812 C CA . ASP A 1 348 ? -4.558 3.000 3.279 1.00 97.94 348 ASP A CA 1
ATOM 2813 C C . ASP A 1 348 ? -5.346 1.691 3.250 1.00 97.94 348 ASP A C 1
ATOM 2815 O O . ASP A 1 348 ? -4.813 0.611 3.545 1.00 97.94 348 ASP A O 1
ATOM 2819 N N . THR A 1 349 ? -6.586 1.757 2.771 1.00 98.50 349 THR A N 1
ATOM 2820 C CA . THR A 1 349 ? -7.431 0.573 2.602 1.00 98.50 349 THR A CA 1
ATOM 2821 C C . THR A 1 349 ? -6.928 -0.325 1.477 1.00 98.50 349 THR A C 1
ATOM 2823 O O . THR A 1 349 ? -6.915 -1.544 1.641 1.00 98.50 349 THR A O 1
ATOM 2826 N N . SER A 1 350 ? -6.447 0.231 0.358 1.00 97.81 350 SER A N 1
ATOM 2827 C CA . SER A 1 350 ? -5.921 -0.577 -0.758 1.00 97.81 350 SER A CA 1
ATOM 2828 C C . SER A 1 350 ? -4.756 -1.473 -0.310 1.00 97.81 350 SER A C 1
ATOM 2830 O O . SER A 1 350 ? -4.702 -2.667 -0.630 1.00 97.81 350 SER A O 1
ATOM 2832 N N . MET A 1 351 ? -3.836 -0.925 0.488 1.00 98.12 351 MET A N 1
ATOM 2833 C CA . MET A 1 351 ? -2.717 -1.675 1.051 1.00 98.12 351 MET A CA 1
ATOM 2834 C C . MET A 1 351 ? -3.173 -2.641 2.152 1.00 98.12 351 MET A C 1
ATOM 2836 O O . MET A 1 351 ? -2.670 -3.764 2.206 1.00 98.12 351 MET A O 1
ATOM 2840 N N . ALA A 1 352 ? -4.155 -2.280 2.982 1.00 98.69 352 ALA A N 1
ATOM 2841 C CA . ALA A 1 352 ? -4.731 -3.213 3.955 1.00 98.69 352 ALA A CA 1
ATOM 2842 C C . ALA A 1 352 ? -5.378 -4.432 3.269 1.00 98.69 352 ALA A C 1
ATOM 2844 O O . ALA A 1 352 ? -5.172 -5.567 3.696 1.00 98.69 352 ALA A O 1
ATOM 2845 N N . LEU A 1 353 ? -6.097 -4.229 2.159 1.00 97.75 353 LEU A N 1
ATOM 2846 C CA . LEU A 1 353 ? -6.671 -5.314 1.355 1.00 97.75 353 LEU A CA 1
ATOM 2847 C C . LEU A 1 353 ? -5.584 -6.192 0.716 1.00 97.75 353 LEU A C 1
ATOM 2849 O O . LEU A 1 353 ? -5.714 -7.418 0.702 1.00 97.75 353 LEU A O 1
ATOM 2853 N N . CYS A 1 354 ? -4.483 -5.597 0.244 1.00 96.56 354 CYS A N 1
ATOM 2854 C CA . CYS A 1 354 ? -3.322 -6.352 -0.241 1.00 96.56 354 CYS A CA 1
ATOM 2855 C C . CYS A 1 354 ? -2.718 -7.243 0.854 1.00 96.56 354 CYS A C 1
ATOM 2857 O O . CYS A 1 354 ? -2.441 -8.415 0.602 1.00 96.56 354 CYS A O 1
ATOM 2859 N N . LEU A 1 355 ? -2.543 -6.703 2.064 1.00 98.38 355 LEU A N 1
ATOM 2860 C CA . LEU A 1 355 ? -2.000 -7.428 3.213 1.00 98.38 355 LEU A CA 1
ATOM 2861 C C . LEU A 1 355 ? -2.940 -8.544 3.683 1.00 98.38 355 LEU A C 1
ATOM 2863 O O . LEU A 1 355 ? -2.493 -9.667 3.901 1.00 98.38 355 LEU A O 1
ATOM 2867 N N . ALA A 1 356 ? -4.240 -8.264 3.783 1.00 97.75 356 ALA A N 1
ATOM 2868 C CA . ALA A 1 356 ? -5.244 -9.267 4.120 1.00 97.75 356 ALA A CA 1
ATOM 2869 C C . ALA A 1 356 ? -5.252 -10.416 3.107 1.00 97.75 356 ALA A C 1
ATOM 2871 O O . ALA A 1 356 ? -5.251 -11.579 3.508 1.00 97.75 356 ALA A O 1
ATOM 2872 N N . ASN A 1 357 ? -5.188 -10.108 1.807 1.00 94.19 357 ASN A N 1
ATOM 2873 C CA . ASN A 1 357 ? -5.107 -11.156 0.798 1.00 94.19 357 ASN A CA 1
ATOM 2874 C C . ASN A 1 357 ? -3.793 -11.950 0.903 1.00 94.19 357 ASN A C 1
ATOM 2876 O O . ASN A 1 357 ? -3.826 -13.171 0.843 1.00 94.19 357 ASN A O 1
ATOM 2880 N N . SER A 1 358 ? -2.651 -11.295 1.145 1.00 94.00 358 SER A N 1
ATOM 2881 C CA . SER A 1 358 ? -1.374 -11.998 1.361 1.00 94.00 358 SER A CA 1
ATOM 2882 C C . SER A 1 358 ? -1.466 -13.046 2.470 1.00 94.00 358 SER A C 1
ATOM 2884 O O . SER A 1 358 ? -1.077 -14.194 2.269 1.00 94.00 358 SER A O 1
ATOM 2886 N N . LEU A 1 359 ? -2.047 -12.668 3.612 1.00 95.19 359 LEU A N 1
ATOM 2887 C CA . LEU A 1 359 ? -2.211 -13.549 4.769 1.00 95.19 359 LEU A CA 1
ATOM 2888 C C . LEU A 1 359 ? -3.098 -14.760 4.465 1.00 95.19 359 LEU A C 1
ATOM 2890 O O . LEU A 1 359 ? -2.757 -15.883 4.839 1.00 95.19 359 LEU A O 1
ATOM 2894 N N . VAL A 1 360 ? -4.221 -14.530 3.778 1.00 91.81 360 VAL A N 1
ATOM 2895 C CA . VAL A 1 360 ? -5.154 -15.592 3.373 1.00 91.81 360 VAL A CA 1
ATOM 2896 C C . VAL A 1 360 ? -4.491 -16.522 2.355 1.00 91.81 360 VAL A C 1
ATOM 2898 O O . VAL A 1 360 ? -4.436 -17.727 2.583 1.00 91.81 360 VAL A O 1
ATOM 2901 N N . ALA A 1 361 ? -3.916 -15.967 1.287 1.00 86.19 361 ALA A N 1
ATOM 2902 C CA . ALA A 1 361 ? -3.303 -16.715 0.191 1.00 86.19 361 ALA A CA 1
ATOM 2903 C C . ALA A 1 361 ? -2.094 -17.548 0.629 1.00 86.19 361 ALA A C 1
ATOM 2905 O O . ALA A 1 361 ? -1.925 -18.700 0.233 1.00 86.19 361 ALA A O 1
ATOM 2906 N N . CYS A 1 362 ? -1.239 -16.963 1.469 1.00 86.19 362 CYS A N 1
ATOM 2907 C CA . CYS A 1 362 ? -0.052 -17.635 1.986 1.00 86.19 362 CYS A CA 1
ATOM 2908 C C . CYS A 1 362 ? -0.361 -18.538 3.184 1.00 86.19 362 CYS A C 1
ATOM 2910 O O . CYS A 1 362 ? 0.550 -19.198 3.691 1.00 86.19 362 CYS A O 1
ATOM 2912 N N . HIS A 1 363 ? -1.614 -18.564 3.657 1.00 87.50 363 HIS A N 1
ATOM 2913 C CA . HIS A 1 363 ? -2.023 -19.282 4.859 1.00 87.50 363 HIS A CA 1
ATOM 2914 C C . HIS A 1 363 ? -1.162 -18.925 6.088 1.00 87.50 363 HIS A C 1
ATOM 2916 O O . HIS A 1 363 ? -0.889 -19.796 6.922 1.00 87.50 363 HIS A O 1
ATOM 2922 N N . GLY A 1 364 ? -0.689 -17.676 6.180 1.00 89.81 364 GLY A N 1
ATOM 2923 C CA . GLY A 1 364 ? 0.312 -17.214 7.146 1.00 89.81 364 GLY A CA 1
ATOM 2924 C C . GLY A 1 364 ? 1.013 -15.919 6.715 1.00 89.81 364 GLY A C 1
ATOM 2925 O O . GLY A 1 364 ? 0.655 -15.306 5.715 1.00 89.81 364 GLY A O 1
ATOM 2926 N N . PHE A 1 365 ? 2.021 -15.484 7.477 1.00 92.94 365 PHE A N 1
ATOM 2927 C CA . PHE A 1 365 ? 2.722 -14.223 7.223 1.00 92.94 365 PHE A CA 1
ATOM 2928 C C . PHE A 1 365 ? 3.901 -14.421 6.269 1.00 92.94 365 PHE A C 1
ATOM 2930 O O . PHE A 1 365 ? 4.858 -15.120 6.600 1.00 92.94 365 PHE A O 1
ATOM 2937 N N . ASN A 1 366 ? 3.835 -13.780 5.102 1.00 90.62 366 ASN A N 1
ATOM 2938 C CA . ASN A 1 366 ? 4.896 -13.768 4.102 1.00 90.62 366 ASN A CA 1
ATOM 2939 C C . ASN A 1 366 ? 5.208 -12.313 3.691 1.00 90.62 366 ASN A C 1
ATOM 2941 O O . ASN A 1 366 ? 4.510 -11.752 2.843 1.00 90.62 366 ASN A O 1
ATOM 2945 N N . PRO A 1 367 ? 6.257 -11.691 4.263 1.00 90.62 367 PRO A N 1
ATOM 2946 C CA . PRO A 1 367 ? 6.619 -10.305 3.955 1.00 90.62 367 PRO A CA 1
ATOM 2947 C C . PRO A 1 367 ? 6.984 -10.067 2.483 1.00 90.62 367 PRO A C 1
ATOM 2949 O O . PRO A 1 367 ? 6.811 -8.963 1.969 1.00 90.62 367 PRO A O 1
ATOM 2952 N N . TYR A 1 368 ? 7.479 -11.096 1.790 1.00 92.56 368 TYR A N 1
ATOM 2953 C CA . TYR A 1 368 ? 7.795 -11.007 0.370 1.00 92.56 368 TYR A CA 1
ATOM 2954 C C . TYR A 1 368 ? 6.520 -10.900 -0.475 1.00 92.56 368 TYR A C 1
ATOM 2956 O O . TYR A 1 368 ? 6.387 -9.970 -1.268 1.00 92.56 368 TYR A O 1
ATOM 2964 N N . ASP A 1 369 ? 5.553 -11.800 -0.265 1.00 92.25 369 ASP A N 1
ATOM 2965 C CA . ASP A 1 369 ? 4.259 -11.761 -0.966 1.00 92.25 369 ASP A CA 1
ATOM 2966 C C . ASP A 1 369 ? 3.473 -10.480 -0.628 1.00 92.25 369 ASP A C 1
ATOM 2968 O O . ASP A 1 369 ? 2.857 -9.868 -1.502 1.00 92.25 369 ASP A O 1
ATOM 2972 N N . GLN A 1 370 ? 3.584 -9.990 0.609 1.00 95.50 370 GLN A N 1
ATOM 2973 C CA . GLN A 1 370 ? 3.063 -8.682 1.002 1.00 95.50 370 GLN A CA 1
ATOM 2974 C C . GLN A 1 370 ? 3.624 -7.550 0.114 1.00 95.50 370 GLN A C 1
ATOM 2976 O O . GLN A 1 370 ? 2.853 -6.750 -0.423 1.00 95.50 370 GLN A O 1
ATOM 2981 N N . LEU A 1 371 ? 4.947 -7.495 -0.093 1.00 96.06 371 LEU A N 1
ATOM 2982 C CA . LEU A 1 371 ? 5.589 -6.518 -0.986 1.00 96.06 371 LEU A CA 1
ATOM 2983 C C . LEU A 1 371 ? 5.202 -6.721 -2.456 1.00 96.06 371 LEU A C 1
ATOM 2985 O O . LEU A 1 371 ? 5.017 -5.735 -3.174 1.00 96.06 371 LEU A O 1
ATOM 2989 N N . VAL A 1 372 ? 5.036 -7.968 -2.905 1.00 93.75 372 VAL A N 1
ATOM 2990 C CA . VAL A 1 372 ? 4.545 -8.295 -4.254 1.00 93.75 372 VAL A CA 1
ATOM 2991 C C . VAL A 1 372 ? 3.147 -7.718 -4.475 1.00 93.75 372 VAL A C 1
ATOM 2993 O O . VAL A 1 372 ? 2.929 -7.014 -5.460 1.00 93.75 372 VAL A O 1
ATOM 2996 N N . ARG A 1 373 ? 2.212 -7.913 -3.540 1.00 93.25 373 ARG A N 1
ATOM 2997 C CA . ARG A 1 373 ? 0.844 -7.378 -3.666 1.00 93.25 373 ARG A CA 1
ATOM 2998 C C . ARG A 1 373 ? 0.806 -5.857 -3.584 1.00 93.25 373 ARG A C 1
ATOM 3000 O O . ARG A 1 373 ? 0.075 -5.226 -4.346 1.00 93.25 373 ARG A O 1
ATOM 3007 N N . TYR A 1 374 ? 1.648 -5.247 -2.750 1.00 96.31 374 TYR A N 1
ATOM 3008 C CA . TYR A 1 374 ? 1.825 -3.791 -2.758 1.00 96.31 374 TYR A CA 1
ATOM 3009 C C . TYR A 1 374 ? 2.389 -3.290 -4.085 1.00 96.31 374 TYR A C 1
ATOM 3011 O O . TYR A 1 374 ? 1.947 -2.257 -4.587 1.00 96.31 374 TYR A O 1
ATOM 3019 N N . LYS A 1 375 ? 3.325 -4.027 -4.692 1.00 93.38 375 LYS A N 1
ATOM 3020 C CA . LYS A 1 375 ? 3.826 -3.731 -6.035 1.00 93.38 375 LYS A CA 1
ATOM 3021 C C . LYS A 1 375 ? 2.716 -3.868 -7.080 1.00 93.38 375 LYS A C 1
ATOM 3023 O O . LYS A 1 375 ? 2.656 -3.030 -7.977 1.00 93.38 375 LYS A O 1
ATOM 3028 N N . TRP A 1 376 ? 1.830 -4.860 -6.974 1.00 91.50 376 TRP A N 1
ATOM 3029 C CA . TRP A 1 376 ? 0.685 -4.989 -7.880 1.00 91.50 376 TRP A CA 1
ATOM 3030 C C . TRP A 1 376 ? -0.271 -3.809 -7.761 1.00 91.50 376 TRP A C 1
ATOM 3032 O O . TRP A 1 376 ? -0.678 -3.256 -8.783 1.00 91.50 376 TRP A O 1
ATOM 3042 N N . TRP A 1 377 ? -0.578 -3.369 -6.538 1.00 92.31 377 TRP A N 1
ATOM 3043 C CA . TRP A 1 377 ? -1.346 -2.144 -6.332 1.00 92.31 377 TRP A CA 1
ATOM 3044 C C . TRP A 1 377 ? -0.625 -0.955 -6.970 1.00 92.31 377 TRP A C 1
ATOM 3046 O O . TRP A 1 377 ? -1.188 -0.300 -7.841 1.00 92.31 377 TRP A O 1
ATOM 3056 N N . TYR A 1 378 ? 0.657 -0.759 -6.650 1.00 93.31 378 TYR A N 1
ATOM 3057 C CA . TYR A 1 378 ? 1.467 0.346 -7.162 1.00 93.31 378 TYR A CA 1
ATOM 3058 C C . TYR A 1 378 ? 1.537 0.408 -8.693 1.00 93.31 378 TYR A C 1
ATOM 3060 O O . TYR A 1 378 ? 1.471 1.489 -9.278 1.00 93.31 378 TYR A O 1
ATOM 3068 N N . ARG A 1 379 ? 1.712 -0.742 -9.350 1.00 84.94 379 ARG A N 1
ATOM 3069 C CA . ARG A 1 379 ? 1.915 -0.825 -10.801 1.00 84.94 379 ARG A CA 1
ATOM 3070 C C . ARG A 1 379 ? 0.620 -0.867 -11.587 1.00 84.94 379 ARG A C 1
ATOM 3072 O O . ARG A 1 379 ? 0.606 -0.381 -12.715 1.00 84.94 379 ARG A O 1
ATOM 3079 N N . PHE A 1 380 ? -0.420 -1.457 -11.014 1.00 84.56 380 PHE A N 1
ATOM 3080 C CA . PHE A 1 380 ? -1.582 -1.882 -11.778 1.00 84.56 380 PHE A CA 1
ATOM 3081 C C . PHE A 1 380 ? -2.914 -1.467 -11.157 1.00 84.56 380 PHE A C 1
ATOM 3083 O O . PHE A 1 380 ? -3.932 -1.687 -11.785 1.00 84.56 380 PHE A O 1
ATOM 3090 N N . GLY A 1 381 ? -2.944 -0.868 -9.964 1.00 84.56 381 GLY A N 1
ATOM 3091 C CA . GLY A 1 381 ? -4.198 -0.507 -9.293 1.00 84.56 381 GLY A CA 1
ATOM 3092 C C . GLY A 1 381 ? -4.934 -1.697 -8.673 1.00 84.56 381 GLY A C 1
ATOM 3093 O O . GLY A 1 381 ? -6.117 -1.598 -8.361 1.00 84.56 381 GLY A O 1
ATOM 3094 N N . TYR A 1 382 ? -4.246 -2.822 -8.472 1.00 87.56 382 TYR A N 1
ATOM 3095 C CA . TYR A 1 382 ? -4.785 -3.980 -7.761 1.00 87.56 382 TYR A CA 1
ATOM 3096 C C . TYR A 1 382 ? -5.297 -3.591 -6.361 1.00 87.56 382 TYR A C 1
ATOM 3098 O O . TYR A 1 382 ? -4.604 -2.903 -5.620 1.00 87.56 382 TYR A O 1
ATOM 3106 N N . MET A 1 383 ? -6.512 -4.020 -6.007 1.00 91.00 383 MET A N 1
ATOM 3107 C CA . MET A 1 383 ? -7.224 -3.653 -4.768 1.00 91.00 383 MET A CA 1
ATOM 3108 C C . MET A 1 383 ? -7.554 -2.156 -4.586 1.00 91.00 383 MET A C 1
ATOM 3110 O O . MET A 1 383 ? -7.924 -1.738 -3.492 1.00 91.00 383 MET A O 1
ATOM 3114 N N . SER A 1 384 ? -7.475 -1.354 -5.652 1.00 93.50 384 SER A N 1
ATOM 3115 C CA . SER A 1 384 ? -7.846 0.067 -5.633 1.00 93.50 384 SER A CA 1
ATOM 3116 C C . SER A 1 384 ? -9.356 0.290 -5.739 1.00 93.50 384 SER A C 1
ATOM 3118 O O . SER A 1 384 ? -10.036 -0.385 -6.513 1.00 93.50 384 SER A O 1
ATOM 3120 N N . SER A 1 385 ? -9.866 1.317 -5.055 1.00 93.69 385 SER A N 1
ATOM 3121 C CA . SER A 1 385 ? -11.253 1.787 -5.188 1.00 93.69 385 SER A CA 1
ATOM 3122 C C . SER A 1 385 ? -11.553 2.487 -6.525 1.00 93.69 385 SER A C 1
ATOM 3124 O O . SER A 1 385 ? -12.716 2.650 -6.898 1.00 93.69 385 SER A O 1
ATOM 3126 N N . THR A 1 386 ? -10.520 2.900 -7.272 1.00 89.69 386 THR A N 1
ATOM 3127 C CA . THR A 1 386 ? -10.649 3.585 -8.575 1.00 89.69 386 THR A CA 1
ATOM 3128 C C . THR A 1 386 ? -10.167 2.729 -9.748 1.00 89.69 386 THR A C 1
ATOM 3130 O O . THR A 1 386 ? -10.403 3.073 -10.907 1.00 89.69 386 THR A O 1
ATOM 3133 N N . GLY A 1 387 ? -9.516 1.596 -9.467 1.00 83.69 387 GLY A N 1
ATOM 3134 C CA . GLY A 1 387 ? -8.840 0.752 -10.459 1.00 83.69 387 GLY A CA 1
ATOM 3135 C C . GLY A 1 387 ? -7.445 1.237 -10.864 1.00 83.69 387 GLY A C 1
ATOM 3136 O O . GLY A 1 387 ? -6.819 0.610 -11.708 1.00 83.69 387 GLY A O 1
ATOM 3137 N N . ASN A 1 388 ? -6.938 2.321 -10.269 1.00 86.25 388 ASN A N 1
ATOM 3138 C CA . ASN A 1 388 ? -5.573 2.815 -10.474 1.00 86.25 388 ASN A CA 1
ATOM 3139 C C . ASN A 1 388 ? -4.849 2.977 -9.134 1.00 86.25 388 ASN A C 1
ATOM 3141 O O . ASN A 1 388 ? -5.485 3.144 -8.096 1.00 86.25 388 ASN A O 1
ATOM 3145 N N . CYS A 1 389 ? -3.517 2.970 -9.144 1.00 90.50 389 CYS A N 1
ATOM 3146 C CA . CYS A 1 389 ? -2.750 3.465 -8.003 1.00 90.50 389 CYS A CA 1
ATOM 3147 C C . CYS A 1 389 ? -2.849 4.992 -7.957 1.00 90.50 389 CYS A C 1
ATOM 3149 O O . CYS A 1 389 ? -2.505 5.662 -8.933 1.00 90.50 389 CYS A O 1
ATOM 3151 N N . PHE A 1 390 ? -3.287 5.530 -6.829 1.00 90.06 390 PHE A N 1
ATOM 3152 C CA . PHE A 1 390 ? -3.276 6.955 -6.528 1.00 90.06 390 PHE A CA 1
ATOM 3153 C C . PHE A 1 390 ? -2.919 7.130 -5.052 1.00 90.06 390 PHE A C 1
ATOM 3155 O O . PHE A 1 390 ? -2.935 6.157 -4.298 1.00 90.06 390 PHE A O 1
ATOM 3162 N N . ASP A 1 391 ? -2.534 8.350 -4.686 1.00 90.12 391 ASP A N 1
ATOM 3163 C CA . ASP A 1 391 ? -2.261 8.726 -3.296 1.00 90.12 391 ASP A CA 1
ATOM 3164 C C . ASP A 1 391 ? -1.167 7.903 -2.585 1.00 90.12 391 ASP A C 1
ATOM 3166 O O . ASP A 1 391 ? -1.139 7.684 -1.382 1.00 90.12 391 ASP A O 1
ATOM 3170 N N . ILE A 1 392 ? -0.205 7.385 -3.351 1.00 92.56 392 ILE A N 1
ATOM 3171 C CA . ILE A 1 392 ? 0.895 6.632 -2.756 1.00 92.56 392 ILE A CA 1
ATOM 3172 C C . ILE A 1 392 ? 1.872 7.567 -2.029 1.00 92.56 392 ILE A C 1
ATOM 3174 O O . ILE A 1 392 ? 2.589 8.355 -2.650 1.00 92.56 392 ILE A O 1
ATOM 3178 N N . GLY A 1 393 ? 1.979 7.397 -0.710 1.00 89.25 393 GLY A N 1
ATOM 3179 C CA . GLY A 1 393 ? 2.964 8.101 0.109 1.00 89.25 393 GLY A CA 1
ATOM 3180 C C . GLY A 1 393 ? 4.411 7.893 -0.365 1.00 89.25 393 GLY A C 1
ATOM 3181 O O . GLY A 1 393 ? 4.804 6.808 -0.813 1.00 89.25 393 GLY A O 1
ATOM 3182 N N . ALA A 1 394 ? 5.241 8.934 -0.239 1.00 87.81 394 ALA A N 1
ATOM 3183 C CA . ALA A 1 394 ? 6.608 8.951 -0.770 1.00 87.81 394 ALA A CA 1
ATOM 3184 C C . ALA A 1 394 ? 7.492 7.808 -0.230 1.00 87.81 394 ALA A C 1
ATOM 3186 O O . ALA A 1 394 ? 8.181 7.154 -1.016 1.00 87.81 394 ALA A O 1
ATOM 3187 N N . GLY A 1 395 ? 7.427 7.525 1.079 1.00 88.62 395 GLY A N 1
ATOM 3188 C CA . GLY A 1 395 ? 8.188 6.439 1.717 1.00 88.62 395 GLY A CA 1
ATOM 3189 C C . GLY A 1 395 ? 7.809 5.054 1.183 1.00 88.62 395 GLY A C 1
ATOM 3190 O O . GLY A 1 395 ? 8.677 4.261 0.810 1.00 88.62 395 GLY A O 1
ATOM 3191 N N . THR A 1 396 ? 6.508 4.793 1.024 1.00 93.25 396 THR A N 1
ATOM 3192 C CA . THR A 1 396 ? 6.004 3.562 0.399 1.00 93.25 396 THR A CA 1
ATOM 3193 C C . THR A 1 396 ? 6.447 3.458 -1.061 1.00 93.25 396 THR A C 1
ATOM 3195 O O . THR A 1 396 ? 6.960 2.422 -1.480 1.00 93.25 396 THR A O 1
ATOM 3198 N N . CYS A 1 397 ? 6.307 4.532 -1.843 1.00 92.50 397 CYS A N 1
ATOM 3199 C CA . CYS A 1 397 ? 6.708 4.556 -3.252 1.00 92.50 397 CYS A CA 1
ATOM 3200 C C . CYS A 1 397 ? 8.208 4.267 -3.431 1.00 92.50 397 CYS A C 1
ATOM 3202 O O . CYS A 1 397 ? 8.595 3.478 -4.300 1.00 92.50 397 CYS A O 1
ATOM 3204 N N . GLN A 1 398 ? 9.062 4.867 -2.596 1.00 91.94 398 GLN A N 1
ATOM 3205 C CA . GLN A 1 398 ? 10.499 4.592 -2.581 1.00 91.94 398 GLN A CA 1
ATOM 3206 C C . GLN A 1 398 ? 10.779 3.126 -2.239 1.00 91.94 398 GLN A C 1
ATOM 3208 O O . GLN A 1 398 ? 11.505 2.469 -2.988 1.00 91.94 398 GLN A O 1
ATOM 3213 N N . SER A 1 399 ? 10.134 2.607 -1.193 1.00 93.44 399 SER A N 1
ATOM 3214 C CA . SER A 1 399 ? 10.298 1.224 -0.745 1.00 93.44 399 SER A CA 1
ATOM 3215 C C . SER A 1 399 ? 9.929 0.208 -1.822 1.00 93.44 399 SER A C 1
ATOM 3217 O O . SER A 1 399 ? 10.696 -0.709 -2.104 1.00 93.44 399 SER A O 1
ATOM 3219 N N . LEU A 1 400 ? 8.800 0.392 -2.511 1.00 94.50 400 LEU A N 1
ATOM 3220 C CA . LEU A 1 400 ? 8.380 -0.525 -3.578 1.00 94.50 400 LEU A CA 1
ATOM 3221 C C . LEU A 1 400 ? 9.298 -0.458 -4.804 1.00 94.50 400 LEU A C 1
ATOM 3223 O O . LEU A 1 400 ? 9.558 -1.476 -5.448 1.00 94.50 400 LEU A O 1
ATOM 3227 N N . ARG A 1 401 ? 9.847 0.721 -5.118 1.00 91.94 401 ARG A N 1
ATOM 3228 C CA . ARG A 1 401 ? 10.874 0.854 -6.164 1.00 91.94 401 ARG A CA 1
ATOM 3229 C C . ARG A 1 401 ? 12.165 0.149 -5.770 1.00 91.94 401 ARG A C 1
ATOM 3231 O O . ARG A 1 401 ? 12.821 -0.430 -6.633 1.00 91.94 401 ARG A O 1
ATOM 3238 N N . GLU A 1 402 ? 12.557 0.221 -4.504 1.00 93.06 402 GLU A N 1
ATOM 3239 C CA . GLU A 1 402 ? 13.736 -0.474 -3.999 1.00 93.06 402 GLU A CA 1
ATOM 3240 C C . GLU A 1 402 ? 13.542 -1.993 -3.996 1.00 93.06 402 GLU A C 1
ATOM 3242 O O . GLU A 1 402 ? 14.392 -2.702 -4.536 1.00 93.06 402 GLU A O 1
ATOM 3247 N N . PHE A 1 403 ? 12.383 -2.469 -3.533 1.00 94.88 403 PHE A N 1
ATOM 3248 C CA . PHE A 1 403 ? 11.974 -3.868 -3.625 1.00 94.88 403 PHE A CA 1
ATOM 3249 C C . PHE A 1 403 ? 12.079 -4.391 -5.058 1.00 94.88 403 PHE A C 1
ATOM 3251 O O . PHE A 1 403 ? 12.740 -5.395 -5.300 1.00 94.88 403 PHE A O 1
ATOM 3258 N N . GLU A 1 404 ? 11.515 -3.680 -6.039 1.00 91.81 404 GLU A N 1
ATOM 3259 C CA . GLU A 1 404 ? 11.567 -4.107 -7.441 1.00 91.81 404 GLU A CA 1
ATOM 3260 C C . GLU A 1 404 ? 13.007 -4.125 -7.988 1.00 91.81 404 GLU A C 1
ATOM 3262 O O . GLU A 1 404 ? 13.375 -5.009 -8.766 1.00 91.81 404 GLU A O 1
ATOM 3267 N N . ARG A 1 405 ? 13.862 -3.173 -7.578 1.00 90.62 405 ARG A N 1
ATOM 3268 C CA . ARG A 1 405 ? 15.297 -3.202 -7.920 1.00 90.62 405 ARG A CA 1
ATOM 3269 C C . ARG A 1 405 ? 15.999 -4.404 -7.287 1.00 90.62 405 ARG A C 1
ATOM 3271 O O . ARG A 1 405 ? 16.834 -5.015 -7.955 1.00 90.62 405 ARG A O 1
ATOM 3278 N N . ARG A 1 406 ? 15.669 -4.751 -6.039 1.00 90.25 406 ARG A N 1
ATOM 3279 C CA . ARG A 1 406 ? 16.188 -5.947 -5.360 1.00 90.25 406 ARG A CA 1
ATOM 3280 C C . ARG A 1 406 ? 15.688 -7.224 -6.025 1.00 90.25 406 ARG A C 1
ATOM 3282 O O . ARG A 1 406 ? 16.526 -8.045 -6.370 1.00 90.25 406 ARG A O 1
ATOM 3289 N N . GLN A 1 407 ? 14.402 -7.336 -6.367 1.00 90.81 407 GLN A N 1
ATOM 3290 C CA . GLN A 1 407 ? 13.872 -8.448 -7.168 1.00 90.81 407 GLN A CA 1
ATOM 3291 C C . GLN A 1 407 ? 14.640 -8.614 -8.489 1.00 90.81 407 GLN A C 1
ATOM 3293 O O . GLN A 1 407 ? 15.019 -9.728 -8.826 1.00 90.81 407 GLN A O 1
ATOM 3298 N N . LYS A 1 408 ? 14.943 -7.529 -9.218 1.00 88.12 408 LYS A N 1
ATOM 3299 C CA . LYS A 1 408 ? 15.735 -7.600 -10.466 1.00 88.12 408 LYS A CA 1
ATOM 3300 C C . LYS A 1 408 ? 17.164 -8.089 -10.241 1.00 88.12 408 LYS A C 1
ATOM 3302 O O . LYS A 1 408 ? 17.670 -8.883 -11.030 1.00 88.12 408 LYS A O 1
ATOM 3307 N N . ARG A 1 409 ? 17.823 -7.603 -9.186 1.00 85.25 409 ARG A N 1
ATOM 3308 C CA . ARG A 1 409 ? 19.183 -8.027 -8.821 1.00 85.25 409 ARG A CA 1
ATOM 3309 C C . ARG A 1 409 ? 19.205 -9.503 -8.441 1.00 85.25 409 ARG A C 1
ATOM 3311 O O . ARG A 1 409 ? 20.017 -10.250 -8.969 1.00 85.25 409 ARG A O 1
ATOM 3318 N N . TYR A 1 410 ? 18.268 -9.897 -7.592 1.00 84.69 410 TYR A N 1
ATOM 3319 C CA . TYR A 1 410 ? 18.121 -11.248 -7.082 1.00 84.69 410 TYR A CA 1
ATOM 3320 C C . TYR A 1 410 ? 17.768 -12.241 -8.202 1.00 84.69 410 TYR A C 1
ATOM 3322 O O . TYR A 1 410 ? 18.394 -13.287 -8.324 1.00 84.69 410 TYR A O 1
ATOM 3330 N N . ALA A 1 411 ? 16.859 -11.864 -9.109 1.00 83.69 411 ALA A N 1
ATOM 3331 C CA . ALA A 1 411 ? 16.549 -12.630 -10.317 1.00 83.69 411 ALA A CA 1
ATOM 3332 C C . ALA A 1 411 ? 17.804 -12.917 -11.157 1.00 83.69 411 ALA A C 1
ATOM 3334 O O . ALA A 1 411 ? 18.024 -14.042 -11.599 1.00 83.69 411 ALA A O 1
ATOM 3335 N N . LYS A 1 412 ? 18.665 -11.907 -11.334 1.00 81.50 412 LYS A N 1
ATOM 3336 C CA . LYS A 1 412 ? 19.931 -12.045 -12.064 1.00 81.50 412 LYS A CA 1
ATOM 3337 C C . LYS A 1 412 ? 20.933 -12.940 -11.330 1.00 81.50 412 LYS A C 1
ATOM 3339 O O . LYS A 1 412 ? 21.587 -13.752 -11.972 1.00 81.50 412 LYS A O 1
ATOM 3344 N N . GLU A 1 413 ? 21.060 -12.779 -10.016 1.00 83.69 413 GLU A N 1
ATOM 3345 C CA . GLU A 1 413 ? 22.004 -13.530 -9.179 1.00 83.69 413 GLU A CA 1
ATOM 3346 C C . GLU A 1 413 ? 21.687 -15.029 -9.144 1.00 83.69 413 GLU A C 1
ATOM 3348 O O . GLU A 1 413 ? 22.581 -15.852 -9.326 1.00 83.69 413 GLU A O 1
ATOM 3353 N N . PHE A 1 414 ? 20.408 -15.378 -8.997 1.00 80.38 414 PHE A N 1
ATOM 3354 C CA . PHE A 1 414 ? 19.951 -16.764 -8.867 1.00 80.38 414 PHE A CA 1
ATOM 3355 C C . PHE A 1 414 ? 19.413 -17.362 -10.174 1.00 80.38 414 PHE A C 1
ATOM 3357 O O . PHE A 1 414 ? 18.873 -18.466 -10.170 1.00 80.38 414 PHE A O 1
ATOM 3364 N N . ASN A 1 415 ? 19.584 -16.661 -11.302 1.00 80.75 415 ASN A N 1
ATOM 3365 C CA . ASN A 1 415 ? 19.132 -17.087 -12.630 1.00 80.75 415 ASN A CA 1
ATOM 3366 C C . ASN A 1 415 ? 17.628 -17.439 -12.680 1.00 80.75 415 ASN A C 1
ATOM 3368 O O . ASN A 1 415 ? 17.218 -18.444 -13.262 1.00 80.75 415 ASN A O 1
ATOM 3372 N N . ILE A 1 416 ? 16.810 -16.592 -12.055 1.00 77.44 416 ILE A N 1
ATOM 3373 C CA . ILE A 1 416 ? 15.345 -16.669 -12.034 1.00 77.44 416 ILE A CA 1
ATOM 3374 C C . ILE A 1 416 ? 14.817 -15.665 -13.062 1.00 77.44 416 ILE A C 1
ATOM 3376 O O . ILE A 1 416 ? 15.326 -14.545 -13.163 1.00 77.44 416 ILE A O 1
ATOM 3380 N N . LEU A 1 417 ? 13.791 -16.020 -13.838 1.00 75.62 417 LEU A N 1
ATOM 3381 C CA . LEU A 1 417 ? 13.143 -15.040 -14.709 1.00 75.62 417 LEU A CA 1
ATOM 3382 C C . LEU A 1 417 ? 12.504 -13.949 -13.844 1.00 75.62 417 LEU A C 1
ATOM 3384 O O . LEU A 1 417 ? 11.779 -14.238 -12.899 1.00 75.62 417 LEU A O 1
ATOM 3388 N N . PHE A 1 418 ? 12.719 -12.676 -14.184 1.00 77.69 418 PHE A N 1
ATOM 3389 C CA . PHE A 1 418 ? 12.149 -11.578 -13.394 1.00 77.69 418 PHE A CA 1
ATOM 3390 C C . PHE A 1 418 ? 10.611 -11.632 -13.320 1.00 77.69 418 PHE A C 1
ATOM 3392 O O . PHE A 1 418 ? 10.039 -11.242 -12.308 1.00 77.69 418 PHE A O 1
ATOM 3399 N N . ALA A 1 419 ? 9.952 -12.149 -14.363 1.00 75.75 419 ALA A N 1
ATOM 3400 C CA . ALA A 1 419 ? 8.505 -12.370 -14.375 1.00 75.75 419 ALA A CA 1
ATOM 3401 C C . ALA A 1 419 ? 8.041 -13.395 -13.323 1.00 75.75 419 ALA A C 1
ATOM 3403 O O . ALA A 1 419 ? 6.929 -13.284 -12.817 1.00 75.75 419 ALA A O 1
ATOM 3404 N N . ASP A 1 420 ? 8.909 -14.337 -12.948 1.00 79.69 420 ASP A N 1
ATOM 3405 C CA . ASP A 1 420 ? 8.603 -15.381 -11.970 1.00 79.69 420 ASP A CA 1
ATOM 3406 C C . ASP A 1 420 ? 8.874 -14.929 -10.529 1.00 79.69 420 ASP A C 1
ATOM 3408 O O . ASP A 1 420 ? 8.432 -15.590 -9.594 1.00 79.69 420 ASP A O 1
ATOM 3412 N N . MET A 1 421 ? 9.557 -13.792 -10.326 1.00 84.56 421 MET A N 1
ATOM 3413 C CA . MET A 1 421 ? 9.892 -13.299 -8.984 1.00 84.56 421 MET A CA 1
ATOM 3414 C C . MET A 1 421 ? 8.650 -13.058 -8.129 1.00 84.56 421 MET A C 1
ATOM 3416 O O . MET A 1 421 ? 8.674 -13.342 -6.941 1.00 84.56 421 MET A O 1
ATOM 3420 N N . ASP A 1 422 ? 7.542 -12.604 -8.715 1.00 86.12 422 ASP A N 1
ATOM 3421 C CA . ASP A 1 422 ? 6.302 -12.386 -7.956 1.00 86.12 422 ASP A CA 1
ATOM 3422 C C . ASP A 1 422 ? 5.670 -13.682 -7.451 1.00 86.12 422 ASP A C 1
ATOM 3424 O O . ASP A 1 422 ? 4.934 -13.657 -6.472 1.00 86.12 422 ASP A O 1
ATOM 3428 N N . ASN A 1 423 ? 6.004 -14.811 -8.077 1.00 80.81 423 ASN A N 1
ATOM 3429 C CA . ASN A 1 423 ? 5.526 -16.140 -7.713 1.00 80.81 423 ASN A CA 1
ATOM 3430 C C . ASN A 1 423 ? 6.627 -16.981 -7.043 1.00 80.81 423 ASN A C 1
ATOM 3432 O O . ASN A 1 423 ? 6.533 -18.210 -7.009 1.00 80.81 423 ASN A O 1
ATOM 3436 N N . LEU A 1 424 ? 7.693 -16.347 -6.538 1.00 77.31 424 LEU A N 1
ATOM 3437 C CA . LEU A 1 424 ? 8.799 -17.049 -5.895 1.00 77.31 424 LEU A CA 1
ATOM 3438 C C . LEU A 1 424 ? 8.300 -17.780 -4.640 1.00 77.31 424 LEU A C 1
ATOM 3440 O O . LEU A 1 424 ? 7.950 -17.157 -3.642 1.00 77.31 424 LEU A O 1
ATOM 3444 N N . SER A 1 425 ? 8.292 -19.113 -4.689 1.00 75.50 425 SER A N 1
ATOM 3445 C CA . SER A 1 425 ? 7.831 -19.978 -3.593 1.00 75.50 425 SER A CA 1
ATOM 3446 C C . SER A 1 425 ? 8.942 -20.829 -2.968 1.00 75.50 425 SER A C 1
ATOM 3448 O O . SER A 1 425 ? 8.686 -21.602 -2.043 1.00 75.50 425 SER A O 1
ATOM 3450 N N . ASP A 1 426 ? 10.163 -20.748 -3.499 1.00 77.62 426 ASP A N 1
ATOM 3451 C CA . ASP A 1 426 ? 11.318 -21.466 -2.966 1.00 77.62 426 ASP A CA 1
ATOM 3452 C C . ASP A 1 426 ? 11.725 -20.866 -1.615 1.00 77.62 426 ASP A C 1
ATOM 3454 O O . ASP A 1 426 ? 12.075 -19.690 -1.520 1.00 77.62 426 ASP A O 1
ATOM 3458 N N . ARG A 1 427 ? 11.665 -21.679 -0.556 1.00 73.81 427 ARG A N 1
ATOM 3459 C CA . ARG A 1 427 ? 11.911 -21.219 0.817 1.00 73.81 427 ARG A CA 1
ATOM 3460 C C . ARG A 1 427 ? 13.345 -20.758 1.037 1.00 73.81 427 ARG A C 1
ATOM 3462 O O . ARG A 1 427 ? 13.543 -19.755 1.707 1.00 73.81 427 ARG A O 1
ATOM 3469 N N . THR A 1 428 ? 14.323 -21.453 0.465 1.00 72.69 428 THR A N 1
ATOM 3470 C CA . THR A 1 428 ? 15.738 -21.108 0.642 1.00 72.69 428 THR A CA 1
ATOM 3471 C C . THR A 1 428 ? 16.053 -19.777 -0.029 1.00 72.69 428 THR A C 1
ATOM 3473 O O . THR A 1 428 ? 16.787 -18.963 0.527 1.00 72.69 428 THR A O 1
ATOM 3476 N N . LEU A 1 429 ? 15.455 -19.521 -1.194 1.00 75.25 429 LEU A N 1
ATOM 3477 C CA . LEU A 1 429 ? 15.598 -18.237 -1.873 1.00 75.25 429 LEU A CA 1
ATOM 3478 C C . LEU A 1 429 ? 14.865 -17.111 -1.125 1.00 75.25 429 LEU A C 1
ATOM 3480 O O . LEU A 1 429 ? 15.410 -16.025 -0.938 1.00 75.25 429 LEU A O 1
ATOM 3484 N N . LEU A 1 430 ? 13.657 -17.367 -0.623 1.00 80.56 430 LEU A N 1
ATOM 3485 C CA . LEU A 1 430 ? 12.930 -16.384 0.184 1.00 80.56 430 LEU A CA 1
ATOM 3486 C C . LEU A 1 430 ? 13.660 -16.035 1.492 1.00 80.56 430 LEU A C 1
ATOM 3488 O O . LEU A 1 430 ? 13.659 -14.873 1.882 1.00 80.56 430 LEU A O 1
ATOM 3492 N N . GLU A 1 431 ? 14.309 -17.004 2.144 1.00 74.75 431 GLU A N 1
ATOM 3493 C CA . GLU A 1 431 ? 15.053 -16.800 3.398 1.00 74.75 431 GLU A CA 1
ATOM 3494 C C . GLU A 1 431 ? 16.258 -15.864 3.246 1.00 74.75 431 GLU A C 1
ATOM 3496 O O . GLU A 1 431 ? 16.583 -15.132 4.179 1.00 74.75 431 GLU A O 1
ATOM 3501 N N . ILE A 1 432 ? 16.916 -15.869 2.085 1.00 79.62 432 ILE A N 1
ATOM 3502 C CA . ILE A 1 432 ? 18.084 -15.013 1.823 1.00 79.62 432 ILE A CA 1
ATOM 3503 C C . ILE A 1 432 ? 17.723 -13.736 1.046 1.00 79.62 432 ILE A C 1
ATOM 3505 O O . ILE A 1 432 ? 18.601 -12.916 0.774 1.00 79.62 432 ILE A O 1
ATOM 3509 N N . PHE A 1 433 ? 16.456 -13.554 0.655 1.00 84.06 433 PHE A N 1
ATOM 3510 C CA . PHE A 1 433 ? 15.996 -12.313 0.038 1.00 84.06 433 PHE A CA 1
ATOM 3511 C C . PHE A 1 433 ? 15.841 -11.222 1.102 1.00 84.06 433 PHE A C 1
ATOM 3513 O O . PHE A 1 433 ? 15.045 -11.345 2.031 1.00 84.06 433 PHE A O 1
ATOM 3520 N N . ASP A 1 434 ? 16.546 -10.106 0.926 1.00 85.75 434 ASP A N 1
ATOM 3521 C CA . ASP A 1 434 ? 16.404 -8.953 1.813 1.00 85.75 434 ASP A CA 1
ATOM 3522 C C . ASP A 1 434 ? 15.082 -8.201 1.563 1.00 85.75 434 ASP A C 1
ATOM 3524 O O . ASP A 1 434 ? 14.926 -7.436 0.598 1.00 85.75 434 ASP A O 1
ATOM 3528 N N . ILE A 1 435 ? 14.114 -8.444 2.450 1.00 87.06 435 ILE A N 1
ATOM 3529 C CA . ILE A 1 435 ? 12.770 -7.853 2.434 1.00 87.06 435 ILE A CA 1
ATOM 3530 C C . ILE A 1 435 ? 12.730 -6.400 2.927 1.00 87.06 435 ILE A C 1
ATOM 3532 O O . ILE A 1 435 ? 11.720 -5.722 2.730 1.00 87.06 435 ILE A O 1
ATOM 3536 N N . TYR A 1 436 ? 13.783 -5.890 3.562 1.00 88.38 436 TYR A N 1
ATOM 3537 C CA . TYR A 1 436 ? 13.748 -4.562 4.167 1.00 88.38 436 TYR A CA 1
ATOM 3538 C C . TYR A 1 436 ? 13.982 -3.495 3.098 1.00 88.38 436 TYR A C 1
ATOM 3540 O O . TYR A 1 436 ? 15.020 -3.473 2.441 1.00 88.38 436 TYR A O 1
ATOM 3548 N N . CYS A 1 437 ? 12.972 -2.646 2.852 1.00 80.31 437 CYS A N 1
ATOM 3549 C CA . CYS A 1 437 ? 12.985 -1.717 1.718 1.00 80.31 437 CYS A CA 1
ATOM 3550 C C . CYS A 1 437 ? 13.051 -0.239 2.020 1.00 80.31 437 CYS A C 1
ATOM 3552 O O . CYS A 1 437 ? 12.942 0.559 1.096 1.00 80.31 4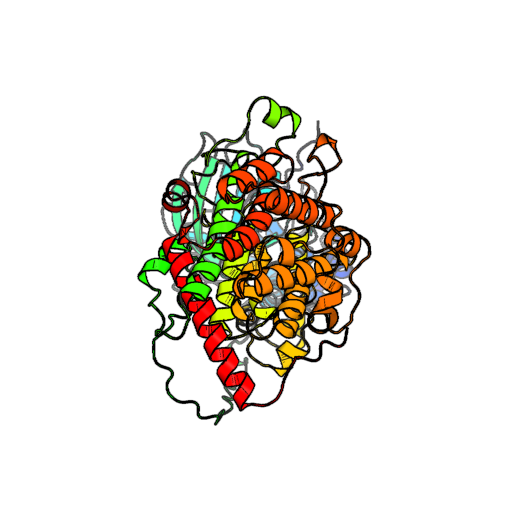37 CYS A O 1
ATOM 3554 N N . SER A 1 438 ? 13.205 0.125 3.278 1.00 74.56 438 SER A N 1
ATOM 3555 C CA . SER A 1 438 ? 13.265 1.517 3.673 1.00 74.56 438 SER A CA 1
ATOM 3556 C C . SER A 1 438 ? 14.542 1.769 4.440 1.00 74.56 438 SER A C 1
ATOM 3558 O O . SER A 1 438 ? 14.927 0.973 5.291 1.00 74.56 438 SER A O 1
ATOM 3560 N N . GLU A 1 439 ? 15.131 2.930 4.183 1.00 75.06 439 GLU A N 1
ATOM 3561 C CA . GLU A 1 439 ? 16.200 3.480 5.006 1.00 75.06 439 GLU A CA 1
ATOM 3562 C C . GLU A 1 439 ? 15.675 3.849 6.403 1.00 75.06 439 GLU A C 1
ATOM 3564 O O . GLU A 1 439 ? 14.471 4.079 6.606 1.00 75.06 439 GLU A O 1
ATOM 3569 N N . ASP A 1 440 ? 16.598 3.929 7.359 1.00 75.19 440 ASP A N 1
ATOM 3570 C CA . ASP A 1 440 ? 16.339 4.460 8.693 1.00 75.19 440 ASP A CA 1
ATOM 3571 C C . ASP A 1 440 ? 15.883 5.928 8.623 1.00 75.19 440 ASP A C 1
ATOM 3573 O O . ASP A 1 440 ? 16.271 6.691 7.739 1.00 75.19 440 ASP A O 1
ATOM 3577 N N . GLY A 1 441 ? 15.055 6.355 9.580 1.00 72.88 441 GLY A N 1
ATOM 3578 C CA . GLY A 1 441 ? 14.567 7.739 9.665 1.00 72.88 441 GLY A CA 1
ATOM 3579 C C . GLY A 1 441 ? 13.279 8.028 8.884 1.00 72.88 441 GLY A C 1
ATOM 3580 O O . GLY A 1 441 ? 12.682 9.093 9.058 1.00 72.88 441 GLY A O 1
ATOM 3581 N N . VAL A 1 442 ? 12.792 7.086 8.067 1.00 78.38 442 VAL A N 1
ATOM 3582 C CA . VAL A 1 442 ? 11.491 7.194 7.383 1.00 78.38 442 VAL A CA 1
ATOM 3583 C C . VAL A 1 442 ? 10.354 6.867 8.359 1.00 78.38 442 VAL A C 1
ATOM 3585 O O . VAL A 1 442 ? 9.915 5.726 8.484 1.00 78.38 442 VAL A O 1
ATOM 3588 N N . ALA A 1 443 ? 9.868 7.888 9.066 1.00 86.94 443 ALA A N 1
ATOM 3589 C CA . ALA A 1 443 ? 8.860 7.766 10.127 1.00 86.94 443 ALA A CA 1
ATOM 3590 C C . ALA A 1 443 ? 7.448 8.240 9.710 1.00 86.94 443 ALA A C 1
ATOM 3592 O O . ALA A 1 443 ? 6.731 8.857 10.503 1.00 86.94 443 ALA A O 1
ATOM 3593 N N . GLY A 1 444 ? 7.061 7.982 8.458 1.00 91.69 444 GLY A N 1
ATOM 3594 C CA . GLY A 1 444 ? 5.690 8.190 7.976 1.00 91.69 444 GLY A CA 1
ATOM 3595 C C . GLY A 1 444 ? 4.708 7.156 8.543 1.00 91.69 444 GLY A C 1
ATOM 3596 O O . GLY A 1 444 ? 5.107 6.069 8.961 1.00 91.69 444 GLY A O 1
ATOM 3597 N N . ASN A 1 445 ? 3.420 7.485 8.563 1.00 94.44 445 ASN A N 1
ATOM 3598 C CA . ASN A 1 445 ? 2.357 6.648 9.127 1.00 94.44 445 ASN A CA 1
ATOM 3599 C C . ASN A 1 445 ? 1.862 5.511 8.213 1.00 94.44 445 ASN A C 1
ATOM 3601 O O . ASN A 1 445 ? 1.121 4.660 8.696 1.00 94.44 445 ASN A O 1
ATOM 3605 N N . GLY A 1 446 ? 2.293 5.425 6.949 1.00 94.06 446 GLY A N 1
ATOM 3606 C CA . GLY A 1 446 ? 1.771 4.446 5.977 1.00 94.06 446 GLY A CA 1
ATOM 3607 C C . GLY A 1 446 ? 1.984 2.964 6.337 1.00 94.06 446 GLY A C 1
ATOM 3608 O O . GLY A 1 446 ? 1.403 2.075 5.719 1.00 94.06 446 GLY A O 1
ATOM 3609 N N . ALA A 1 447 ? 2.830 2.661 7.327 1.00 95.25 447 ALA A N 1
ATOM 3610 C CA . ALA A 1 447 ? 2.909 1.330 7.937 1.00 95.25 447 ALA A CA 1
ATOM 3611 C C . ALA A 1 447 ? 1.702 1.024 8.846 1.00 95.25 447 ALA A C 1
ATOM 3613 O O . ALA A 1 447 ? 1.208 -0.102 8.866 1.00 95.25 447 ALA A O 1
ATOM 3614 N N . LEU A 1 448 ? 1.237 2.033 9.582 1.00 96.62 448 LEU A N 1
ATOM 3615 C CA . LEU A 1 448 ? 0.212 1.939 10.617 1.00 96.62 448 LEU A CA 1
ATOM 3616 C C . LEU A 1 448 ? -1.209 1.989 10.038 1.00 96.62 448 LEU A C 1
ATOM 3618 O O . LEU A 1 448 ? -2.102 1.293 10.521 1.00 96.62 448 LEU A O 1
ATOM 3622 N N . THR A 1 449 ? -1.421 2.771 8.979 1.00 97.56 449 THR A N 1
ATOM 3623 C CA . THR A 1 449 ? -2.738 2.950 8.342 1.00 97.56 449 THR A CA 1
ATOM 3624 C C . THR A 1 449 ? -3.296 1.667 7.718 1.00 97.56 449 THR A C 1
ATOM 3626 O O . THR A 1 449 ? -4.507 1.503 7.620 1.00 97.56 449 THR A O 1
ATOM 3629 N N . ARG A 1 450 ? -2.425 0.705 7.389 1.00 98.00 450 ARG A N 1
ATOM 3630 C CA . ARG A 1 450 ? -2.772 -0.587 6.770 1.00 98.00 450 ARG A CA 1
ATOM 3631 C C . ARG A 1 450 ? -2.674 -1.801 7.705 1.00 98.00 450 ARG A C 1
ATOM 3633 O O . ARG A 1 450 ? -2.728 -2.932 7.228 1.00 98.00 450 ARG A O 1
ATOM 3640 N N . LEU A 1 451 ? -2.424 -1.595 9.000 1.00 98.50 451 LEU A N 1
ATOM 3641 C CA . LEU A 1 451 ? -1.894 -2.634 9.892 1.00 98.50 451 LEU A CA 1
ATOM 3642 C C . LEU A 1 451 ? -2.866 -3.786 10.180 1.00 98.50 451 LEU A C 1
ATOM 3644 O O . LEU A 1 451 ? -2.424 -4.933 10.278 1.00 98.50 451 LEU A O 1
ATOM 3648 N N . ALA A 1 452 ? -4.158 -3.480 10.332 1.00 98.62 452 ALA A N 1
ATOM 3649 C CA . ALA A 1 452 ? -5.179 -4.350 10.917 1.00 98.62 452 ALA A CA 1
ATOM 3650 C C . ALA A 1 452 ? -5.129 -5.831 10.508 1.00 98.62 452 ALA A C 1
ATOM 3652 O O . ALA A 1 452 ? -5.233 -6.668 11.403 1.00 98.62 452 ALA A O 1
ATOM 3653 N N . PRO A 1 453 ? -4.926 -6.224 9.237 1.00 98.88 453 PRO A N 1
ATOM 3654 C CA . PRO A 1 453 ? -5.019 -7.633 8.875 1.00 98.88 453 PRO A CA 1
ATOM 3655 C C . PRO A 1 453 ? -4.080 -8.564 9.659 1.00 98.88 453 PRO A C 1
ATOM 3657 O O . PRO A 1 453 ? -4.462 -9.691 9.967 1.00 98.88 453 PRO A O 1
ATOM 3660 N N . VAL A 1 454 ? -2.880 -8.102 10.034 1.00 98.81 454 VAL A N 1
ATOM 3661 C CA . VAL A 1 454 ? -1.903 -8.913 10.785 1.00 98.81 454 VAL A CA 1
ATOM 3662 C C . VAL A 1 454 ? -2.388 -9.256 12.200 1.00 98.81 454 VAL A C 1
ATOM 3664 O O . VAL A 1 454 ? -2.513 -10.448 12.499 1.00 98.81 454 VAL A O 1
ATOM 3667 N N . PRO A 1 455 ? -2.693 -8.287 13.088 1.00 98.69 455 PRO A N 1
ATOM 3668 C CA . PRO A 1 455 ? -3.203 -8.606 14.417 1.00 98.69 455 PRO A CA 1
ATOM 3669 C C . PRO A 1 455 ? -4.556 -9.323 14.375 1.00 98.69 455 PRO A C 1
ATOM 3671 O O . PRO A 1 455 ? -4.818 -10.129 15.263 1.00 98.69 455 PRO A O 1
ATOM 3674 N N . LEU A 1 456 ? -5.380 -9.100 13.342 1.00 98.69 456 LEU A N 1
ATOM 3675 C CA . LEU A 1 456 ? -6.635 -9.832 13.159 1.00 98.69 456 LEU A CA 1
ATOM 3676 C C . LEU A 1 456 ? -6.406 -11.320 12.844 1.00 98.69 456 LEU A C 1
ATOM 3678 O O . LEU A 1 456 ? -7.082 -12.167 13.419 1.00 98.69 456 LEU A O 1
ATOM 3682 N N . PHE A 1 457 ? -5.438 -11.651 11.984 1.00 98.25 457 PHE A N 1
ATOM 3683 C CA . PHE A 1 457 ? -5.120 -13.037 11.617 1.00 98.25 457 PHE A CA 1
ATOM 3684 C C . PHE A 1 457 ? -4.463 -13.811 12.771 1.00 98.25 457 PHE A C 1
ATOM 3686 O O . PHE A 1 457 ? -4.814 -14.956 13.049 1.00 98.25 457 PHE A O 1
ATOM 3693 N N . PHE A 1 458 ? -3.516 -13.184 13.477 1.00 97.44 458 PHE A N 1
ATOM 3694 C CA . PHE A 1 458 ? -2.708 -13.842 14.515 1.00 97.44 458 PHE A CA 1
ATOM 3695 C C . PHE A 1 458 ? -3.228 -13.631 15.943 1.00 97.44 458 PHE A C 1
ATOM 3697 O O . PHE A 1 458 ? -2.519 -13.937 16.902 1.00 97.44 458 PHE A O 1
ATOM 3704 N N . HIS A 1 459 ? -4.457 -13.139 16.120 1.00 96.38 459 HIS A N 1
ATOM 3705 C CA . HIS A 1 459 ? -4.970 -12.672 17.414 1.00 96.38 459 HIS A CA 1
ATOM 3706 C C . HIS A 1 459 ? -4.891 -13.697 18.559 1.00 96.38 459 HIS A C 1
ATOM 3708 O O . HIS A 1 459 ? -4.816 -13.316 19.725 1.00 96.38 459 HIS A O 1
ATOM 3714 N N . ARG A 1 460 ? -4.897 -15.004 18.264 1.00 94.25 460 ARG A N 1
ATOM 3715 C CA . ARG A 1 460 ? -4.766 -16.069 19.277 1.00 94.25 460 ARG A CA 1
ATOM 3716 C C . ARG A 1 460 ? -3.343 -16.266 19.808 1.00 94.25 460 ARG A C 1
ATOM 3718 O O . ARG A 1 460 ? -3.162 -17.004 20.772 1.00 94.25 460 ARG A O 1
ATOM 3725 N N . PHE A 1 461 ? -2.352 -15.619 19.201 1.00 95.12 461 PHE A N 1
ATOM 3726 C CA . PHE A 1 461 ? -0.951 -15.647 19.615 1.00 95.12 461 PHE A CA 1
ATOM 3727 C C . PHE A 1 461 ? -0.417 -14.212 19.713 1.00 95.12 461 PHE A C 1
ATOM 3729 O O . PHE A 1 461 ? 0.298 -13.763 18.814 1.00 95.12 461 PHE A O 1
ATOM 3736 N N . PRO A 1 462 ? -0.732 -13.483 20.800 1.00 96.31 462 PRO A N 1
ATOM 3737 C CA . PRO A 1 462 ? -0.439 -12.055 20.907 1.00 96.31 462 PRO A CA 1
ATOM 3738 C C . PRO A 1 462 ? 1.026 -11.692 20.640 1.00 96.31 462 PRO A C 1
ATOM 3740 O O . PRO A 1 462 ? 1.293 -10.762 19.890 1.00 96.31 462 PRO A O 1
ATOM 3743 N N . ALA A 1 463 ? 1.986 -12.475 21.144 1.00 95.81 463 ALA A N 1
ATOM 3744 C CA . ALA A 1 463 ? 3.408 -12.221 20.894 1.00 95.81 463 ALA A CA 1
ATOM 3745 C C . ALA A 1 463 ? 3.820 -12.354 19.412 1.00 95.81 463 ALA A C 1
ATOM 3747 O O . ALA A 1 463 ? 4.750 -11.689 18.960 1.00 95.81 463 ALA A O 1
ATOM 3748 N N . ILE A 1 464 ? 3.136 -13.211 18.645 1.00 95.00 464 ILE A N 1
ATOM 3749 C CA . ILE A 1 464 ? 3.355 -13.373 17.200 1.00 95.00 464 ILE A CA 1
ATOM 3750 C C . ILE A 1 464 ? 2.683 -12.226 16.448 1.00 95.00 464 ILE A C 1
ATOM 3752 O O . ILE A 1 464 ? 3.313 -11.598 15.602 1.00 95.00 464 ILE A O 1
ATOM 3756 N N . ALA A 1 465 ? 1.434 -11.917 16.803 1.00 97.88 465 ALA A N 1
ATOM 3757 C CA . ALA A 1 465 ? 0.684 -10.805 16.232 1.00 97.88 465 ALA A CA 1
ATOM 3758 C C . ALA A 1 465 ? 1.422 -9.469 16.393 1.00 97.88 465 ALA A C 1
ATOM 3760 O O . ALA A 1 465 ? 1.541 -8.714 15.428 1.00 97.88 465 ALA A O 1
ATOM 3761 N N . VAL A 1 466 ? 1.954 -9.196 17.587 1.00 98.44 466 VAL A N 1
ATOM 3762 C CA . VAL A 1 466 ? 2.720 -7.981 17.891 1.00 98.44 466 VAL A CA 1
ATOM 3763 C C . VAL A 1 466 ? 4.003 -7.925 17.071 1.00 98.44 466 VAL A C 1
ATOM 3765 O O . VAL A 1 466 ? 4.253 -6.915 16.420 1.00 98.44 466 VAL A O 1
ATOM 3768 N N . GLU A 1 467 ? 4.791 -9.002 17.035 1.00 97.00 467 GLU A N 1
ATOM 3769 C CA . GLU A 1 467 ? 6.030 -9.020 16.251 1.00 97.00 467 GLU A CA 1
ATOM 3770 C C . GLU A 1 467 ? 5.766 -8.814 14.755 1.00 97.00 467 GLU A C 1
ATOM 3772 O O . GLU A 1 467 ? 6.358 -7.933 14.132 1.00 97.00 467 GLU A O 1
ATOM 3777 N N . TYR A 1 468 ? 4.853 -9.593 14.172 1.00 98.00 468 TYR A N 1
ATOM 3778 C CA . TYR A 1 468 ? 4.535 -9.485 12.749 1.00 98.00 468 TYR A CA 1
ATOM 3779 C C . TYR A 1 468 ? 3.909 -8.138 12.397 1.00 98.00 468 TYR A C 1
ATOM 3781 O O . TYR A 1 468 ? 4.110 -7.659 11.283 1.00 98.00 468 TYR A O 1
ATOM 3789 N N . SER A 1 469 ? 3.220 -7.488 13.341 1.00 98.62 469 SER A N 1
ATOM 3790 C CA . SER A 1 469 ? 2.764 -6.106 13.167 1.00 98.62 469 SER A CA 1
ATOM 3791 C C . SER A 1 469 ? 3.954 -5.166 12.958 1.00 98.62 469 SER A C 1
ATOM 3793 O O . SER A 1 469 ? 3.954 -4.378 12.014 1.00 98.62 469 SER A O 1
ATOM 3795 N N . GLY A 1 470 ? 5.004 -5.302 13.774 1.00 97.19 470 GLY A N 1
ATOM 3796 C CA . GLY A 1 470 ? 6.258 -4.566 13.601 1.00 97.19 470 GLY A CA 1
ATOM 3797 C C . GLY A 1 470 ? 6.930 -4.848 12.255 1.00 97.19 470 GLY A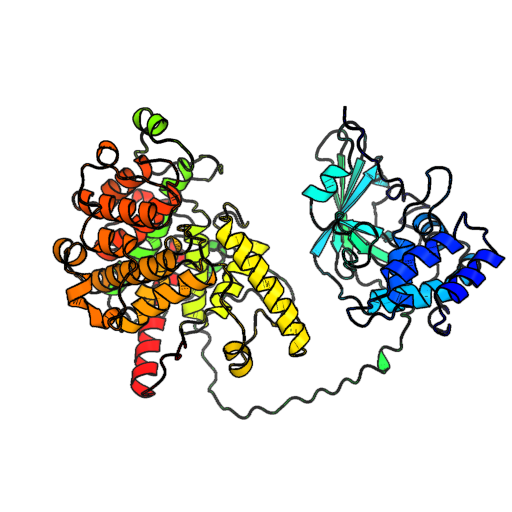 C 1
ATOM 3798 O O . GLY A 1 470 ? 7.204 -3.915 11.498 1.00 97.19 470 GLY A O 1
ATOM 3799 N N . VAL A 1 471 ? 7.145 -6.125 11.923 1.00 94.94 471 VAL A N 1
ATOM 3800 C CA . VAL A 1 471 ? 7.832 -6.538 10.681 1.00 94.94 471 VAL A CA 1
ATOM 3801 C C . VAL A 1 471 ? 7.077 -6.065 9.429 1.00 94.94 471 VAL A C 1
ATOM 3803 O O . VAL A 1 471 ? 7.688 -5.523 8.511 1.00 94.94 471 VAL A O 1
ATOM 3806 N N . SER A 1 472 ? 5.745 -6.190 9.413 1.00 96.75 472 SER A N 1
ATOM 3807 C CA . SER A 1 472 ? 4.862 -5.717 8.329 1.00 96.75 472 SER A CA 1
ATOM 3808 C C . SER A 1 472 ? 4.974 -4.205 8.072 1.00 96.75 472 SER A C 1
ATOM 3810 O O . SER A 1 472 ? 4.858 -3.732 6.933 1.00 96.75 472 SER A O 1
ATOM 3812 N N . GLY A 1 473 ? 5.213 -3.425 9.129 1.00 94.38 473 GLY A N 1
ATOM 3813 C CA . GLY A 1 473 ? 5.506 -2.001 9.011 1.00 94.38 473 GLY A CA 1
ATOM 3814 C C . GLY A 1 473 ? 6.918 -1.739 8.486 1.00 94.38 473 GLY A C 1
ATOM 3815 O O . GLY A 1 473 ? 7.097 -0.963 7.542 1.00 94.38 473 GLY A O 1
ATOM 3816 N N . GLN A 1 474 ? 7.904 -2.439 9.054 1.00 93.19 474 GLN A N 1
ATOM 3817 C CA . GLN A 1 474 ? 9.333 -2.220 8.815 1.00 93.19 474 GLN A CA 1
ATOM 3818 C C . GLN A 1 474 ? 9.748 -2.413 7.355 1.00 93.19 474 GLN A C 1
ATOM 3820 O O . GLN A 1 474 ? 10.591 -1.673 6.851 1.00 93.19 474 GLN A O 1
ATOM 3825 N N . ILE A 1 475 ? 9.120 -3.352 6.641 1.00 93.19 475 ILE A N 1
ATOM 3826 C CA . ILE A 1 475 ? 9.442 -3.633 5.233 1.00 93.19 475 ILE A CA 1
ATOM 3827 C C . ILE A 1 475 ? 9.252 -2.433 4.293 1.00 93.19 475 ILE A C 1
ATOM 3829 O O . ILE A 1 475 ? 9.842 -2.429 3.216 1.00 93.19 475 ILE A O 1
ATOM 3833 N N . THR A 1 476 ? 8.472 -1.410 4.671 1.00 94.38 476 THR A N 1
ATOM 3834 C CA . THR A 1 476 ? 8.360 -0.158 3.894 1.00 94.38 476 THR A CA 1
ATOM 3835 C C . THR A 1 476 ? 8.632 1.117 4.698 1.00 94.38 476 THR A C 1
ATOM 3837 O O . THR A 1 476 ? 8.556 2.201 4.127 1.00 94.38 476 THR A O 1
ATOM 3840 N N . HIS A 1 477 ? 8.888 1.016 6.005 1.00 94.81 477 HIS A N 1
ATOM 3841 C CA . HIS A 1 477 ? 9.187 2.144 6.895 1.00 94.81 477 HIS A CA 1
ATOM 3842 C C . HIS A 1 477 ? 10.216 1.692 7.940 1.00 94.81 477 HIS A C 1
ATOM 3844 O O . HIS A 1 477 ? 9.857 1.111 8.961 1.00 94.81 477 HIS A O 1
ATOM 3850 N N . GLY A 1 478 ? 11.498 1.934 7.665 1.00 90.69 478 GLY A N 1
ATOM 3851 C CA . GLY A 1 478 ? 12.627 1.365 8.411 1.00 90.69 478 GLY A CA 1
ATOM 3852 C C . GLY A 1 478 ? 12.842 1.976 9.797 1.00 90.69 478 GLY A C 1
ATOM 3853 O O . GLY A 1 478 ? 13.495 1.370 10.641 1.00 90.69 478 GLY A O 1
ATOM 3854 N N . ASP A 1 479 ? 12.263 3.150 10.077 1.00 93.88 479 ASP A N 1
ATOM 3855 C CA . ASP A 1 479 ? 12.440 3.820 11.366 1.00 93.88 479 ASP A CA 1
ATOM 3856 C C . ASP A 1 479 ? 11.869 2.991 12.531 1.00 93.88 479 ASP A C 1
ATOM 3858 O O . ASP A 1 479 ? 10.727 2.522 12.509 1.00 93.88 479 ASP A O 1
ATOM 3862 N N . ARG A 1 480 ? 12.642 2.893 13.617 1.00 94.31 480 ARG A N 1
ATOM 3863 C CA . ARG A 1 480 ? 12.252 2.201 14.852 1.00 94.31 480 ARG A CA 1
ATOM 3864 C C . ARG A 1 480 ? 10.901 2.656 15.421 1.00 94.31 480 ARG A C 1
ATOM 3866 O O . ARG A 1 480 ? 10.176 1.841 15.988 1.00 94.31 480 ARG A O 1
ATOM 3873 N N . LYS A 1 481 ? 10.534 3.930 15.262 1.00 96.12 481 LYS A N 1
ATOM 3874 C CA . LYS A 1 481 ? 9.220 4.466 15.651 1.00 96.12 481 LYS A CA 1
ATOM 3875 C C . LYS A 1 481 ? 8.091 3.795 14.883 1.00 96.12 481 LYS A C 1
ATOM 3877 O O . LYS A 1 481 ? 7.062 3.526 15.487 1.00 96.12 481 LYS A O 1
ATOM 3882 N N . ALA A 1 482 ? 8.279 3.499 13.597 1.00 95.06 482 ALA A N 1
ATOM 3883 C CA . ALA A 1 482 ? 7.271 2.813 12.799 1.00 95.06 482 ALA A CA 1
ATOM 3884 C C . ALA A 1 482 ? 7.109 1.353 13.226 1.00 95.06 482 ALA A C 1
ATOM 3886 O O . ALA A 1 482 ? 5.981 0.900 13.429 1.00 95.06 482 ALA A O 1
ATOM 3887 N N . TYR A 1 483 ? 8.227 0.661 13.453 1.00 96.00 483 TYR A N 1
ATOM 3888 C CA . TYR A 1 483 ? 8.239 -0.696 14.000 1.00 96.00 483 TYR A CA 1
ATOM 3889 C C . TYR A 1 483 ? 7.493 -0.779 15.343 1.00 96.00 483 TYR A C 1
ATOM 3891 O O . TYR A 1 483 ? 6.545 -1.552 15.488 1.00 96.00 483 TYR A O 1
ATOM 3899 N N . ASP A 1 484 ? 7.863 0.063 16.313 1.00 98.19 484 ASP A N 1
ATOM 3900 C CA . ASP A 1 484 ? 7.273 0.027 17.654 1.00 98.19 484 ASP A CA 1
ATOM 3901 C C . ASP A 1 484 ? 5.835 0.563 17.698 1.00 98.19 484 ASP A C 1
ATOM 3903 O O . ASP A 1 484 ? 5.025 0.040 18.463 1.00 98.19 484 ASP A O 1
ATOM 3907 N N . ALA A 1 485 ? 5.480 1.542 16.857 1.00 98.50 485 ALA A N 1
ATOM 3908 C CA . ALA A 1 485 ? 4.095 1.992 16.709 1.00 98.50 485 ALA A CA 1
ATOM 3909 C C . ALA A 1 485 ? 3.196 0.849 16.228 1.00 98.50 485 ALA A C 1
ATOM 3911 O O . ALA A 1 485 ? 2.140 0.618 16.813 1.00 98.50 485 ALA A O 1
ATOM 3912 N N . CYS A 1 486 ? 3.631 0.094 15.212 1.00 98.62 486 CYS A N 1
ATOM 3913 C CA . CYS A 1 486 ? 2.867 -1.045 14.709 1.00 98.62 486 CYS A CA 1
ATOM 3914 C C . CYS A 1 486 ? 2.772 -2.167 15.750 1.00 98.62 486 CYS A C 1
ATOM 3916 O O . CYS A 1 486 ? 1.705 -2.747 15.920 1.00 98.62 486 CYS A O 1
ATOM 3918 N N . ARG A 1 487 ? 3.842 -2.442 16.507 1.00 98.69 487 ARG A N 1
ATOM 3919 C CA . ARG A 1 487 ? 3.810 -3.413 17.618 1.00 98.69 487 ARG A CA 1
ATOM 3920 C C . ARG A 1 487 ? 2.782 -3.032 18.676 1.00 98.69 487 ARG A C 1
ATOM 3922 O O . ARG A 1 487 ? 1.932 -3.848 19.029 1.00 98.69 487 ARG A O 1
ATOM 3929 N N . TYR A 1 488 ? 2.855 -1.798 19.173 1.00 98.88 488 TYR A N 1
ATOM 3930 C CA . TYR A 1 488 ? 1.946 -1.311 20.208 1.00 98.88 488 TYR A CA 1
ATOM 3931 C C . TYR A 1 488 ? 0.499 -1.296 19.711 1.00 98.88 488 TYR A C 1
ATOM 3933 O O . TYR A 1 488 ? -0.389 -1.832 20.371 1.00 98.88 488 TYR A O 1
ATOM 3941 N N . TYR A 1 489 ? 0.266 -0.776 18.508 1.00 98.88 489 TYR A N 1
ATOM 3942 C CA . TYR A 1 489 ? -1.073 -0.708 17.937 1.00 98.88 489 TYR A CA 1
ATOM 3943 C C . TYR A 1 489 ? -1.662 -2.090 17.624 1.00 98.88 489 TYR A C 1
ATOM 3945 O O . TYR A 1 489 ? -2.834 -2.346 17.901 1.00 98.88 489 TYR A O 1
ATOM 3953 N N . GLY A 1 490 ? -0.836 -3.021 17.140 1.00 98.88 490 GLY A N 1
ATOM 3954 C CA . GLY A 1 490 ? -1.217 -4.418 16.954 1.00 98.88 490 GLY A CA 1
ATOM 3955 C C . GLY A 1 490 ? -1.652 -5.079 18.263 1.00 98.88 490 GLY A C 1
ATOM 3956 O O . GLY A 1 490 ? -2.673 -5.765 18.282 1.00 98.88 490 GLY A O 1
ATOM 3957 N N . ALA A 1 491 ? -0.954 -4.816 19.374 1.00 98.88 491 ALA A N 1
ATOM 3958 C CA . ALA A 1 491 ? -1.345 -5.311 20.696 1.00 98.88 491 ALA A CA 1
ATOM 3959 C C . ALA A 1 491 ? -2.723 -4.787 21.135 1.00 98.88 491 ALA A C 1
ATOM 3961 O O . ALA A 1 491 ? -3.528 -5.557 21.663 1.00 98.88 491 ALA A O 1
ATOM 3962 N N . LEU A 1 492 ? -3.020 -3.506 20.880 1.00 98.94 492 LEU A N 1
ATOM 3963 C CA . LEU A 1 492 ? -4.328 -2.916 21.185 1.00 98.94 492 LEU A CA 1
ATOM 3964 C C . LEU A 1 492 ? -5.453 -3.573 20.374 1.00 98.94 492 LEU A C 1
ATOM 3966 O O . LEU A 1 492 ? -6.504 -3.883 20.932 1.00 98.94 492 LEU A O 1
ATOM 3970 N N . ILE A 1 493 ? -5.230 -3.843 19.082 1.00 98.88 493 ILE A N 1
ATOM 3971 C CA . ILE A 1 493 ? -6.211 -4.544 18.235 1.00 98.88 493 ILE A CA 1
ATOM 3972 C C . ILE A 1 493 ? -6.436 -5.977 18.737 1.00 98.88 493 ILE A C 1
ATOM 3974 O O . ILE A 1 493 ? -7.582 -6.413 18.840 1.00 98.88 493 ILE A O 1
ATOM 3978 N N . VAL A 1 494 ? -5.371 -6.703 19.101 1.00 98.81 494 VAL A N 1
ATOM 3979 C CA . VAL A 1 494 ? -5.485 -8.055 19.678 1.00 98.81 494 VAL A CA 1
ATOM 3980 C C . VAL A 1 494 ? -6.293 -8.033 20.976 1.00 98.81 494 VAL A C 1
ATOM 3982 O O . VAL A 1 494 ? -7.222 -8.823 21.129 1.00 98.81 494 VAL A O 1
ATOM 3985 N N . ALA A 1 495 ? -5.998 -7.110 21.892 1.00 98.75 495 ALA A N 1
ATOM 3986 C CA . ALA A 1 495 ? -6.745 -6.975 23.140 1.00 98.75 495 ALA A CA 1
ATOM 3987 C C . ALA A 1 495 ? -8.223 -6.607 22.893 1.00 98.75 495 ALA A C 1
ATOM 3989 O O . ALA A 1 495 ? -9.116 -7.170 23.528 1.00 98.75 495 ALA A O 1
ATOM 3990 N N . ALA A 1 496 ? -8.505 -5.736 21.916 1.00 98.75 496 ALA A N 1
ATOM 3991 C CA . ALA A 1 496 ? -9.871 -5.389 21.524 1.00 98.75 496 ALA A CA 1
ATOM 3992 C C . ALA A 1 496 ? -10.638 -6.599 20.958 1.00 98.75 496 ALA A C 1
ATOM 3994 O O . ALA A 1 496 ? -11.809 -6.787 21.289 1.00 98.75 496 ALA A O 1
ATOM 3995 N N . LEU A 1 497 ? -9.981 -7.463 20.170 1.00 97.88 497 LEU A N 1
ATOM 3996 C CA . LEU A 1 497 ? -10.561 -8.729 19.701 1.00 97.88 497 LEU A CA 1
ATOM 3997 C C . LEU A 1 497 ? -10.915 -9.685 20.844 1.00 97.88 497 LEU A C 1
ATOM 3999 O O . LEU A 1 497 ? -11.875 -10.442 20.731 1.00 97.88 497 LEU A O 1
ATOM 4003 N N . HIS A 1 498 ? -10.151 -9.644 21.936 1.00 96.94 498 HIS A N 1
ATOM 4004 C CA . HIS A 1 498 ? -10.372 -10.462 23.133 1.00 96.94 498 HIS A CA 1
ATOM 4005 C C . HIS A 1 498 ? -11.320 -9.796 24.143 1.00 96.94 498 HIS A C 1
ATOM 4007 O O . HIS A 1 498 ? -11.467 -10.280 25.262 1.00 96.94 498 HIS A O 1
ATOM 4013 N N . GLY A 1 499 ? -11.988 -8.704 23.754 1.00 97.50 499 GLY A N 1
ATOM 4014 C CA . GLY A 1 499 ? -13.059 -8.091 24.538 1.00 97.50 499 GLY A CA 1
ATOM 4015 C C . GLY A 1 499 ? -12.589 -7.206 25.694 1.00 97.50 499 GLY A C 1
ATOM 4016 O O . GLY A 1 499 ? -13.377 -6.946 26.603 1.00 97.50 499 GLY A O 1
ATOM 4017 N N . TYR A 1 500 ? -11.339 -6.731 25.674 1.00 98.56 500 TYR A N 1
ATOM 4018 C CA . TYR A 1 500 ? -10.850 -5.782 26.678 1.00 98.56 500 TYR A CA 1
ATOM 4019 C C . TYR A 1 500 ? -11.708 -4.509 26.687 1.00 98.56 500 TYR A C 1
ATOM 4021 O O . TYR A 1 500 ? -12.125 -4.008 25.636 1.00 98.56 500 TYR A O 1
ATOM 4029 N N . THR A 1 501 ? -11.955 -3.958 27.878 1.00 98.50 501 THR A N 1
ATOM 4030 C CA . THR A 1 501 ? -12.665 -2.681 28.010 1.00 98.50 501 THR A CA 1
ATOM 4031 C C . THR A 1 501 ? -11.790 -1.524 27.534 1.00 98.50 501 THR A C 1
ATOM 4033 O O . THR A 1 501 ? -10.566 -1.638 27.434 1.00 98.50 501 THR A O 1
ATOM 4036 N N . LYS A 1 502 ? -12.406 -0.369 27.263 1.00 97.94 502 LYS A N 1
ATOM 4037 C CA . LYS A 1 502 ? -11.664 0.819 26.830 1.00 97.94 502 LYS A CA 1
ATOM 4038 C C . LYS A 1 502 ? -10.672 1.282 27.900 1.00 97.94 502 LYS A C 1
ATOM 4040 O O . LYS A 1 502 ? -9.565 1.688 27.568 1.00 97.94 502 LYS A O 1
ATOM 4045 N N . GLU A 1 503 ? -11.035 1.161 29.173 1.00 98.19 503 GLU A N 1
ATOM 4046 C CA . GLU A 1 503 ? -10.170 1.483 30.310 1.00 98.19 503 GLU A CA 1
ATOM 4047 C C . GLU A 1 503 ? -8.940 0.574 30.352 1.00 98.19 503 GLU A C 1
ATOM 4049 O O . GLU A 1 503 ? -7.848 1.058 30.624 1.00 98.19 503 GLU A O 1
ATOM 4054 N N . GLN A 1 504 ? -9.102 -0.718 30.044 1.00 98.62 504 GLN A N 1
ATOM 4055 C CA . GLN A 1 504 ? -7.987 -1.666 29.981 1.00 98.62 504 GLN A CA 1
ATOM 4056 C C . GLN A 1 504 ? -7.082 -1.400 28.773 1.00 98.62 504 GLN A C 1
ATOM 4058 O O . GLN A 1 504 ? -5.863 -1.429 28.913 1.00 98.62 504 GLN A O 1
ATOM 4063 N N . LEU A 1 505 ? -7.662 -1.124 27.599 1.00 98.50 505 LEU A N 1
ATOM 4064 C CA . LEU A 1 505 ? -6.911 -0.800 26.378 1.00 98.50 505 LEU A CA 1
ATOM 4065 C C . LEU A 1 505 ? -6.087 0.483 26.527 1.00 98.50 505 LEU A C 1
ATOM 4067 O O . LEU A 1 505 ? -4.978 0.573 26.012 1.00 98.50 505 LEU A O 1
ATOM 4071 N N . LEU A 1 506 ? -6.637 1.477 27.224 1.00 98.38 506 LEU A N 1
ATOM 4072 C CA . LEU A 1 506 ? -6.029 2.793 27.404 1.00 98.38 506 LEU A CA 1
ATOM 4073 C C . LEU A 1 506 ? -5.348 2.944 28.768 1.00 98.38 506 LEU A C 1
ATOM 4075 O O . LEU A 1 506 ? -5.090 4.068 29.200 1.00 98.38 506 LEU A O 1
ATOM 4079 N N . ASP A 1 507 ? -5.068 1.850 29.472 1.00 98.44 507 ASP A N 1
ATOM 4080 C CA . ASP A 1 507 ? -4.292 1.884 30.709 1.00 98.44 507 ASP A CA 1
ATOM 4081 C C . ASP A 1 507 ? -2.844 2.309 30.406 1.00 98.44 507 ASP A C 1
ATOM 4083 O O . ASP A 1 507 ? -2.201 1.756 29.516 1.00 98.44 507 ASP A O 1
ATOM 4087 N N . HIS A 1 508 ? -2.313 3.267 31.170 1.00 97.62 508 HIS A N 1
ATOM 4088 C CA . HIS A 1 508 ? -0.910 3.691 31.086 1.00 97.62 508 HIS A CA 1
ATOM 4089 C C . HIS A 1 508 ? 0.090 2.548 31.346 1.00 97.62 508 HIS A C 1
ATOM 4091 O O . HIS A 1 508 ? 1.233 2.606 30.903 1.00 97.62 508 HIS A O 1
ATOM 4097 N N . GLU A 1 509 ? -0.348 1.487 32.030 1.00 97.81 509 GLU A N 1
ATOM 4098 C CA . GLU A 1 509 ? 0.427 0.270 32.275 1.00 97.81 509 GLU A CA 1
ATOM 4099 C C . GLU A 1 509 ? 0.125 -0.849 31.265 1.00 97.81 509 GLU A C 1
ATOM 4101 O O . GLU A 1 509 ? 0.596 -1.971 31.445 1.00 97.81 509 GLU A O 1
ATOM 4106 N N . PHE A 1 510 ? -0.658 -0.607 30.204 1.00 98.56 510 PHE A N 1
ATOM 4107 C CA . PHE A 1 510 ? -1.017 -1.660 29.243 1.00 98.56 510 PHE A CA 1
ATOM 4108 C C . PHE A 1 510 ? 0.226 -2.364 28.686 1.00 98.56 510 PHE A C 1
ATOM 4110 O O . PHE A 1 510 ? 0.276 -3.593 28.659 1.00 98.56 510 PHE A O 1
ATOM 4117 N N . TYR A 1 511 ? 1.247 -1.596 28.291 1.00 97.81 511 TYR A N 1
ATOM 4118 C CA . TYR A 1 511 ? 2.499 -2.150 27.776 1.00 97.81 511 TYR A CA 1
ATOM 4119 C C . TYR A 1 511 ? 3.231 -3.000 28.826 1.00 97.81 511 TYR A C 1
ATOM 4121 O O . TYR A 1 511 ? 3.628 -4.125 28.531 1.00 97.81 511 TYR A O 1
ATOM 4129 N N . SER A 1 512 ? 3.390 -2.499 30.057 1.00 96.94 512 SER A N 1
ATOM 4130 C CA . SER A 1 512 ? 4.128 -3.211 31.108 1.00 96.94 512 SER A CA 1
ATOM 4131 C C . SER A 1 512 ? 3.402 -4.472 31.581 1.00 96.94 512 SER A C 1
ATOM 4133 O O . SER A 1 512 ? 4.054 -5.481 31.843 1.00 96.94 512 SER A O 1
ATOM 4135 N N . LYS A 1 513 ? 2.063 -4.451 31.624 1.00 98.00 513 LYS A N 1
ATOM 4136 C CA . LYS A 1 513 ? 1.212 -5.606 31.967 1.00 98.00 513 LYS A CA 1
ATOM 4137 C C . LYS A 1 513 ? 1.225 -6.719 30.920 1.00 98.00 513 LYS A C 1
ATOM 4139 O O . LYS A 1 513 ? 0.857 -7.837 31.258 1.00 98.00 513 LYS A O 1
ATOM 4144 N N . HIS A 1 514 ? 1.638 -6.412 29.690 1.00 98.25 514 HIS A N 1
ATOM 4145 C CA . HIS A 1 514 ? 1.711 -7.361 28.576 1.00 98.25 514 HIS A CA 1
ATOM 4146 C C . HIS A 1 514 ? 3.118 -7.405 27.963 1.00 98.25 514 HIS A C 1
ATOM 4148 O O . HIS A 1 514 ? 3.270 -7.660 26.766 1.00 98.25 514 HIS A O 1
ATOM 4154 N N . ALA A 1 515 ? 4.165 -7.122 28.747 1.00 96.56 515 ALA A N 1
ATOM 4155 C CA . ALA A 1 515 ? 5.543 -7.022 28.260 1.00 96.56 515 ALA A CA 1
ATOM 4156 C C . ALA A 1 515 ? 6.004 -8.290 27.516 1.00 96.56 515 ALA A C 1
ATOM 4158 O O . ALA A 1 515 ? 6.790 -8.219 26.567 1.00 96.56 515 ALA A O 1
ATOM 4159 N N . GLU A 1 516 ? 5.463 -9.453 27.878 1.00 96.00 516 GLU A N 1
ATOM 4160 C CA . GLU A 1 516 ? 5.705 -10.728 27.216 1.00 96.00 516 GLU A CA 1
ATOM 4161 C C . GLU A 1 516 ? 5.160 -10.783 25.778 1.00 96.00 516 GLU A C 1
ATOM 4163 O O . GLU A 1 516 ? 5.786 -11.414 24.923 1.00 96.00 516 GLU A O 1
ATOM 4168 N N . TRP A 1 517 ? 4.079 -10.059 25.454 1.00 97.81 517 TRP A N 1
ATOM 4169 C CA . TRP A 1 517 ? 3.606 -9.904 24.066 1.00 97.81 517 TRP A CA 1
ATOM 4170 C C . TRP A 1 517 ? 4.626 -9.128 23.230 1.00 97.81 517 TRP A C 1
ATOM 4172 O O . TRP A 1 517 ? 4.791 -9.368 22.038 1.00 97.81 517 TRP A O 1
ATOM 4182 N N . PHE A 1 518 ? 5.377 -8.241 23.877 1.00 97.38 518 PHE A N 1
ATOM 4183 C CA . PHE A 1 518 ? 6.457 -7.468 23.278 1.00 97.38 518 PHE A CA 1
ATOM 4184 C C . PHE A 1 518 ? 7.819 -8.162 23.399 1.00 97.38 518 PHE A C 1
ATOM 4186 O O . PHE A 1 518 ? 8.843 -7.534 23.129 1.00 97.38 518 PHE A O 1
ATOM 4193 N N . ARG A 1 519 ? 7.869 -9.439 23.808 1.00 93.62 519 ARG A N 1
ATOM 4194 C CA . ARG A 1 519 ? 9.119 -10.186 24.050 1.00 93.62 519 ARG A CA 1
ATOM 4195 C C . ARG A 1 519 ? 10.076 -9.463 25.010 1.00 93.62 519 ARG A C 1
ATOM 4197 O O . ARG A 1 519 ? 11.286 -9.651 24.934 1.00 93.62 519 ARG A O 1
ATOM 4204 N N . ASN A 1 520 ? 9.539 -8.629 25.899 1.00 92.19 520 ASN A N 1
ATOM 4205 C CA . ASN A 1 520 ? 10.280 -7.749 26.805 1.00 92.19 520 ASN A CA 1
ATOM 4206 C C . ASN A 1 520 ? 11.207 -6.736 26.098 1.00 92.19 520 ASN A C 1
ATOM 4208 O O . ASN A 1 520 ? 12.124 -6.201 26.719 1.00 92.19 520 ASN A O 1
ATOM 4212 N N . ILE A 1 521 ? 10.984 -6.458 24.808 1.00 92.88 521 ILE A N 1
ATOM 4213 C CA . ILE A 1 521 ? 11.752 -5.466 24.046 1.00 92.88 521 ILE A CA 1
ATOM 4214 C C . ILE A 1 521 ? 11.088 -4.090 24.211 1.00 92.88 521 ILE A C 1
ATOM 4216 O O . ILE A 1 521 ? 9.948 -3.941 23.755 1.00 92.88 521 ILE A O 1
ATOM 4220 N N . PRO A 1 522 ? 11.796 -3.084 24.769 1.00 95.75 522 PRO A N 1
ATOM 4221 C CA . PRO A 1 522 ? 11.251 -1.751 25.018 1.00 95.75 522 PRO A CA 1
ATOM 4222 C C . PRO A 1 522 ? 10.773 -1.059 23.740 1.00 95.75 522 PRO A C 1
ATOM 4224 O O . PRO A 1 522 ? 11.364 -1.216 22.663 1.00 95.75 522 PRO A O 1
ATOM 4227 N N . LEU A 1 523 ? 9.715 -0.261 23.891 1.00 97.94 523 LEU A N 1
ATOM 4228 C CA . LEU A 1 523 ? 9.241 0.653 22.860 1.00 97.94 523 LEU A CA 1
ATOM 4229 C C . LEU A 1 523 ? 10.179 1.859 22.751 1.00 97.94 523 LEU A C 1
ATOM 4231 O O . LEU A 1 523 ? 10.748 2.330 23.738 1.00 97.94 523 LEU A O 1
ATOM 4235 N N . HIS A 1 524 ? 10.295 2.405 21.546 1.00 97.62 524 HIS A N 1
ATOM 4236 C CA . HIS A 1 524 ? 10.915 3.700 21.317 1.00 97.62 524 HIS A CA 1
ATOM 4237 C C . HIS A 1 524 ? 10.273 4.775 22.224 1.00 97.62 524 HIS A C 1
ATOM 4239 O O . HIS A 1 524 ? 9.043 4.812 22.310 1.00 97.62 524 HIS A O 1
ATOM 4245 N N . PRO A 1 525 ? 11.040 5.711 22.824 1.00 97.75 525 PRO A N 1
ATOM 4246 C CA . PRO A 1 525 ? 10.520 6.677 23.803 1.00 97.75 525 PRO A CA 1
ATOM 4247 C C . PRO A 1 525 ? 9.284 7.468 23.350 1.00 97.75 525 PRO A C 1
ATOM 4249 O O . PRO A 1 525 ? 8.351 7.662 24.118 1.00 97.75 525 PRO A O 1
ATOM 4252 N N . GLY A 1 526 ? 9.240 7.881 22.078 1.00 96.69 526 GLY A N 1
ATOM 4253 C CA . GLY A 1 526 ? 8.068 8.565 21.514 1.00 96.69 526 GLY A CA 1
ATOM 4254 C C . GLY A 1 526 ? 6.792 7.710 21.475 1.00 96.69 526 GLY A C 1
ATOM 4255 O O . GLY A 1 526 ? 5.707 8.245 21.643 1.00 96.69 526 GLY A O 1
ATOM 4256 N N . ILE A 1 527 ? 6.913 6.390 21.295 1.00 98.44 527 ILE A N 1
ATOM 4257 C CA . ILE A 1 527 ? 5.773 5.460 21.330 1.00 98.44 527 ILE A CA 1
ATOM 4258 C C . ILE A 1 527 ? 5.444 5.076 22.774 1.00 98.44 527 ILE A C 1
ATOM 4260 O O . ILE A 1 527 ? 4.274 4.973 23.126 1.00 98.44 527 ILE A O 1
ATOM 4264 N N . GLN A 1 528 ? 6.460 4.943 23.630 1.00 98.38 528 GLN A N 1
ATOM 4265 C CA . GLN A 1 528 ? 6.281 4.737 25.067 1.00 98.38 528 GLN A CA 1
ATOM 4266 C C . GLN A 1 528 ? 5.463 5.876 25.699 1.00 98.38 528 GLN A C 1
ATOM 4268 O O . GLN A 1 528 ? 4.509 5.612 26.420 1.00 98.38 528 GLN A O 1
ATOM 4273 N N . SER A 1 529 ? 5.765 7.133 25.355 1.00 98.31 529 SER A N 1
ATOM 4274 C CA . SER A 1 529 ? 5.004 8.295 25.837 1.00 98.31 529 SER A CA 1
ATOM 4275 C C . SER A 1 529 ? 3.525 8.240 25.437 1.00 98.31 529 SER A C 1
ATOM 4277 O O . SER A 1 529 ? 2.662 8.630 26.224 1.00 98.31 529 SER A O 1
ATOM 4279 N N . ILE A 1 530 ? 3.224 7.728 24.240 1.00 98.50 530 ILE A N 1
ATOM 4280 C CA . ILE A 1 530 ? 1.847 7.492 23.796 1.00 98.50 530 ILE A CA 1
ATOM 4281 C C . ILE A 1 530 ? 1.218 6.368 24.616 1.00 98.50 530 ILE A C 1
ATOM 4283 O O . ILE A 1 530 ? 0.100 6.535 25.095 1.00 98.50 530 ILE A O 1
ATOM 4287 N N . ALA A 1 531 ? 1.923 5.251 24.815 1.00 98.44 531 ALA A N 1
ATOM 4288 C CA . ALA A 1 531 ? 1.433 4.124 25.608 1.00 98.44 531 ALA A CA 1
ATOM 4289 C C . ALA A 1 531 ? 1.104 4.516 27.060 1.00 98.44 531 ALA A C 1
ATOM 4291 O O . ALA A 1 531 ? 0.157 3.994 27.642 1.00 98.44 531 ALA A O 1
ATOM 4292 N N . GLU A 1 532 ? 1.830 5.491 27.607 1.00 98.31 532 GLU A N 1
ATOM 4293 C CA . GLU A 1 532 ? 1.610 6.074 28.935 1.00 98.31 532 GLU A CA 1
ATOM 4294 C C . GLU A 1 532 ? 0.484 7.126 28.965 1.00 98.31 532 GLU A C 1
ATOM 4296 O O . GLU A 1 532 ? 0.094 7.592 30.036 1.00 98.31 532 GLU A O 1
ATOM 4301 N N . GLY A 1 533 ? -0.098 7.461 27.809 1.00 97.88 533 GLY A N 1
ATOM 4302 C CA . GLY A 1 533 ? -1.312 8.267 27.707 1.00 97.88 533 GLY A CA 1
ATOM 4303 C C . GLY A 1 533 ? -1.110 9.730 27.317 1.00 97.88 533 GLY A C 1
ATOM 4304 O O . GLY A 1 533 ? -1.967 10.542 27.665 1.00 97.88 533 GLY A O 1
ATOM 4305 N N . SER A 1 534 ? -0.048 10.090 26.580 1.00 97.94 534 SER A N 1
ATOM 4306 C CA . SER A 1 534 ? 0.161 11.472 26.092 1.00 97.94 534 SER A CA 1
ATOM 4307 C C . SER A 1 534 ? -1.031 12.044 25.306 1.00 97.94 534 SER A C 1
ATOM 4309 O O . SER A 1 534 ? -1.271 13.249 25.327 1.00 97.94 534 SER A O 1
ATOM 4311 N N . TYR A 1 535 ? -1.836 11.174 24.687 1.00 98.00 535 TYR A N 1
ATOM 4312 C CA . TYR A 1 535 ? -3.045 11.528 23.944 1.00 98.00 535 TYR A CA 1
ATOM 4313 C C . TYR A 1 535 ? -4.241 11.948 24.820 1.00 98.00 535 TYR A C 1
ATOM 4315 O O . TYR A 1 535 ? -5.240 12.431 24.289 1.00 98.00 535 TYR A O 1
ATOM 4323 N N . LYS A 1 536 ? -4.197 11.770 26.149 1.00 97.88 536 LYS A N 1
ATOM 4324 C CA . LYS A 1 536 ? -5.309 12.087 27.073 1.00 97.88 536 LYS A CA 1
ATOM 4325 C C . LYS A 1 536 ? -5.329 13.568 27.461 1.00 97.88 536 LYS A C 1
ATOM 4327 O O . LYS A 1 536 ? -5.247 13.930 28.634 1.00 97.88 536 LYS A O 1
ATOM 4332 N N . ILE A 1 537 ? -5.417 14.422 26.450 1.00 96.69 537 ILE A N 1
ATOM 4333 C CA . ILE A 1 537 ? -5.415 15.883 26.562 1.00 96.69 537 ILE A CA 1
ATOM 4334 C C . ILE A 1 537 ? -6.589 16.489 25.781 1.00 96.69 537 ILE A C 1
ATOM 4336 O O . ILE A 1 537 ? -7.268 15.798 25.020 1.00 96.69 537 ILE A O 1
ATOM 4340 N N . ASP A 1 538 ? -6.831 17.792 25.955 1.00 94.00 538 ASP A N 1
ATOM 4341 C CA . ASP A 1 538 ? -7.962 18.524 25.357 1.00 94.00 538 ASP A CA 1
ATOM 4342 C C . ASP A 1 538 ? -7.764 18.844 23.855 1.00 94.00 538 ASP A C 1
ATOM 4344 O O . ASP A 1 538 ? -7.736 19.993 23.403 1.00 94.00 538 ASP A O 1
ATOM 4348 N N . GLY A 1 539 ? -7.547 17.792 23.065 1.00 93.06 539 GLY A N 1
ATOM 4349 C CA . GLY A 1 539 ? -7.540 17.817 21.608 1.00 93.06 539 GLY A CA 1
ATOM 4350 C C . GLY A 1 539 ? -6.531 18.779 20.986 1.00 93.06 539 GLY A C 1
ATOM 4351 O O . GLY A 1 539 ? -5.379 18.898 21.413 1.00 93.06 539 GLY A O 1
ATOM 4352 N N . TYR A 1 540 ? -6.959 19.446 19.912 1.00 92.62 540 TYR A N 1
ATOM 4353 C CA . TYR A 1 540 ? -6.071 20.254 19.076 1.00 92.62 540 TYR A CA 1
ATOM 4354 C C . TYR A 1 540 ? -5.395 21.394 19.854 1.00 92.62 540 TYR A C 1
ATOM 4356 O O . TYR A 1 540 ? -4.192 21.610 19.715 1.00 92.62 540 TYR A O 1
ATOM 4364 N N . ASN A 1 541 ? -6.125 22.111 20.710 1.00 92.25 541 ASN A N 1
ATOM 4365 C CA . ASN A 1 541 ? -5.557 23.251 21.440 1.00 92.25 541 ASN A CA 1
ATOM 4366 C C . ASN A 1 541 ? -4.507 22.818 22.472 1.00 92.25 541 ASN A C 1
ATOM 4368 O O . ASN A 1 541 ? -3.559 23.561 22.718 1.00 92.25 541 ASN A O 1
ATOM 4372 N N . ALA A 1 542 ? -4.638 21.609 23.020 1.00 93.56 542 ALA A N 1
ATOM 4373 C CA . ALA A 1 542 ? -3.689 21.057 23.978 1.00 93.56 542 ALA A CA 1
ATOM 4374 C C . ALA A 1 542 ? -2.438 20.433 23.332 1.00 93.56 542 ALA A C 1
ATOM 4376 O O . ALA A 1 542 ? -1.437 20.257 24.019 1.00 93.56 542 ALA A O 1
ATOM 4377 N N . GLY A 1 543 ? -2.462 20.126 22.029 1.00 93.62 543 GLY A N 1
ATOM 4378 C CA . GLY A 1 543 ? -1.275 19.634 21.316 1.00 93.62 543 GLY A CA 1
ATOM 4379 C C . GLY A 1 543 ? -1.507 18.506 20.315 1.00 93.62 543 GLY A C 1
ATOM 4380 O O . GLY A 1 543 ? -0.592 18.212 19.552 1.00 93.62 543 GLY A O 1
ATOM 4381 N N . ILE A 1 544 ? -2.709 17.923 20.242 1.00 97.44 544 ILE A N 1
ATOM 4382 C CA . ILE A 1 544 ? -3.000 16.833 19.295 1.00 97.44 544 ILE A CA 1
ATOM 4383 C C . ILE A 1 544 ? -2.923 17.338 17.850 1.00 97.44 544 ILE A C 1
ATOM 4385 O O . ILE A 1 544 ? -3.471 18.394 17.518 1.00 97.44 544 ILE A O 1
ATOM 4389 N N . ARG A 1 545 ? -2.238 16.600 16.973 1.00 95.31 545 ARG A N 1
ATOM 4390 C CA . ARG A 1 545 ? -2.054 16.962 15.557 1.00 95.31 545 ARG A CA 1
ATOM 4391 C C . ARG A 1 545 ? -2.335 15.762 14.659 1.00 95.31 545 ARG A C 1
ATOM 4393 O O . ARG A 1 545 ? -1.709 14.724 14.835 1.00 95.31 545 ARG A O 1
ATOM 4400 N N . GLY A 1 546 ? -3.208 15.931 13.669 1.00 90.12 546 GLY A N 1
ATOM 4401 C CA . GLY A 1 546 ? -3.525 14.903 12.676 1.00 90.12 546 GLY A CA 1
ATOM 4402 C C . GLY A 1 546 ? -2.504 14.844 11.538 1.00 90.12 546 GLY A C 1
ATOM 4403 O O . GLY A 1 546 ? -2.868 15.057 10.398 1.00 90.12 546 GLY A O 1
ATOM 4404 N N . LYS A 1 547 ? -1.211 14.659 11.828 1.00 93.81 547 LYS A N 1
ATOM 4405 C CA . LYS A 1 547 ? -0.133 14.705 10.815 1.00 93.81 547 LYS A CA 1
ATOM 4406 C C . LYS A 1 547 ? 0.376 13.317 10.438 1.00 93.81 547 LYS A C 1
ATOM 4408 O O . LYS A 1 547 ? 0.358 12.417 11.269 1.00 93.81 547 LYS A O 1
ATOM 4413 N N . SER A 1 548 ? 0.995 13.214 9.261 1.00 93.31 548 SER A N 1
ATOM 4414 C CA . SER A 1 548 ? 1.558 11.971 8.709 1.00 93.31 548 SER A CA 1
ATOM 4415 C C . SER A 1 548 ? 2.799 11.423 9.420 1.00 93.31 548 SER A C 1
ATOM 4417 O O . SER A 1 548 ? 3.231 10.302 9.148 1.00 93.31 548 SER A O 1
ATOM 4419 N N . TYR A 1 549 ? 3.393 12.172 10.358 1.00 96.31 549 TYR A N 1
ATOM 4420 C CA . TYR A 1 549 ? 4.441 11.632 11.225 1.00 96.31 549 TYR A CA 1
ATOM 4421 C C . TYR A 1 549 ? 3.837 10.597 12.177 1.00 96.31 549 TYR A C 1
ATOM 4423 O O . TYR A 1 549 ? 2.917 10.908 12.931 1.00 96.31 549 TYR A O 1
ATOM 4431 N N . ILE A 1 550 ? 4.379 9.378 12.182 1.00 96.56 550 ILE A N 1
ATOM 4432 C CA . ILE A 1 550 ? 3.738 8.208 12.802 1.00 96.56 550 ILE A CA 1
ATOM 4433 C C . ILE A 1 550 ? 3.391 8.379 14.287 1.00 96.56 550 ILE A C 1
ATOM 4435 O O . ILE A 1 550 ? 2.373 7.865 14.741 1.00 96.56 550 ILE A O 1
ATOM 4439 N N . VAL A 1 551 ? 4.196 9.141 15.036 1.00 97.75 551 VAL A N 1
ATOM 4440 C CA . VAL A 1 551 ? 3.925 9.453 16.450 1.00 97.75 551 VAL A CA 1
ATOM 4441 C C . VAL A 1 551 ? 2.679 10.335 16.567 1.00 97.75 551 VAL A C 1
ATOM 4443 O O . VAL A 1 551 ? 1.781 10.012 17.336 1.00 97.75 551 VAL A O 1
ATOM 4446 N N . ASN A 1 552 ? 2.581 11.403 15.767 1.00 97.75 552 ASN A N 1
ATOM 4447 C CA . ASN A 1 552 ? 1.404 12.274 15.763 1.00 97.75 552 ASN A CA 1
ATOM 4448 C C . ASN A 1 552 ? 0.154 11.525 15.292 1.00 97.75 552 ASN A C 1
ATOM 4450 O O . ASN A 1 552 ? -0.901 11.671 15.902 1.00 97.75 552 ASN A O 1
ATOM 4454 N N . ALA A 1 553 ? 0.278 10.701 14.249 1.00 98.12 553 ALA A N 1
ATOM 4455 C CA . ALA A 1 553 ? -0.846 9.950 13.707 1.00 98.12 553 ALA A CA 1
ATOM 4456 C C . ALA A 1 553 ? -1.432 8.959 14.727 1.00 98.12 553 ALA A C 1
ATOM 4458 O O . ALA A 1 553 ? -2.646 8.916 14.932 1.00 98.12 553 ALA A O 1
ATOM 4459 N N . LEU A 1 554 ? -0.565 8.197 15.405 1.00 98.62 554 LEU A N 1
ATOM 4460 C CA . LEU A 1 554 ? -0.973 7.265 16.455 1.00 98.62 554 LEU A CA 1
ATOM 4461 C C . LEU A 1 554 ? -1.579 8.001 17.661 1.00 98.62 554 LEU A C 1
ATOM 4463 O O . LEU A 1 554 ? -2.621 7.590 18.170 1.00 98.62 554 LEU A O 1
ATOM 4467 N N . GLU A 1 555 ? -0.955 9.095 18.102 1.00 98.56 555 GLU A N 1
ATOM 4468 C CA . GLU A 1 555 ? -1.450 9.915 19.212 1.00 98.56 555 GLU A CA 1
ATOM 4469 C C . GLU A 1 555 ? -2.837 10.504 18.910 1.00 98.56 555 GLU A C 1
ATOM 4471 O O . GLU A 1 555 ? -3.738 10.420 19.744 1.00 98.56 555 GLU A O 1
ATOM 4476 N N . ALA A 1 556 ? -3.047 11.030 17.700 1.00 98.56 556 ALA A N 1
ATOM 4477 C CA . ALA A 1 556 ? -4.332 11.570 17.259 1.00 98.56 556 ALA A CA 1
ATOM 4478 C C . ALA A 1 556 ? -5.432 10.501 17.194 1.00 98.56 556 ALA A C 1
ATOM 4480 O O . ALA A 1 556 ? -6.550 10.739 17.658 1.00 98.56 556 ALA A O 1
ATOM 4481 N N . ALA A 1 557 ? -5.121 9.314 16.669 1.00 98.69 557 ALA A N 1
ATOM 4482 C CA . ALA A 1 557 ? -6.075 8.212 16.602 1.00 98.69 557 ALA A CA 1
ATOM 4483 C C . ALA A 1 557 ? -6.487 7.711 17.999 1.00 98.69 557 ALA A C 1
ATOM 4485 O O . ALA A 1 557 ? -7.672 7.474 18.247 1.00 98.69 557 ALA A O 1
ATOM 4486 N N . LEU A 1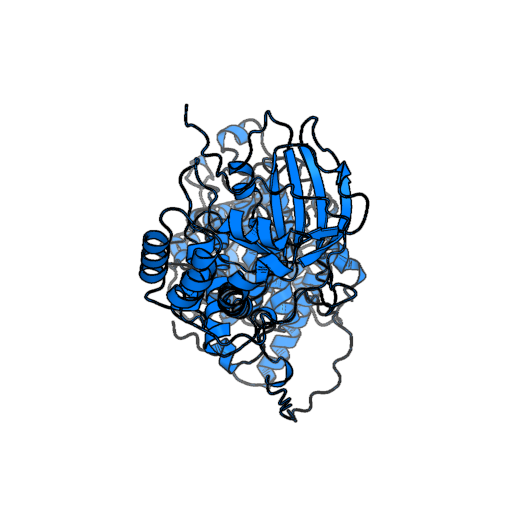 558 ? -5.536 7.593 18.933 1.00 98.81 558 LEU A N 1
ATOM 4487 C CA . LEU A 1 558 ? -5.830 7.185 20.310 1.00 98.81 558 LEU A CA 1
ATOM 4488 C C . LEU A 1 558 ? -6.543 8.278 21.107 1.00 98.81 558 LEU A C 1
ATOM 4490 O O . LEU A 1 558 ? -7.436 7.956 21.888 1.00 98.81 558 LEU A O 1
ATOM 4494 N N . TRP A 1 559 ? -6.235 9.555 20.868 1.00 98.75 559 TRP A N 1
ATOM 4495 C CA . TRP A 1 559 ? -7.010 10.672 21.416 1.00 98.75 559 TRP A CA 1
ATOM 4496 C C . TRP A 1 559 ? -8.473 10.590 20.976 1.00 98.75 559 TRP A C 1
ATOM 4498 O O . TRP A 1 559 ? -9.381 10.698 21.804 1.00 98.75 559 TRP A O 1
ATOM 4508 N N . ALA A 1 560 ? -8.717 10.350 19.688 1.00 98.56 560 ALA A N 1
ATOM 4509 C CA . ALA A 1 560 ? -10.070 10.220 19.170 1.00 98.56 560 ALA A CA 1
ATOM 4510 C C . ALA A 1 560 ? -10.785 9.000 19.756 1.00 98.56 560 ALA A C 1
ATOM 4512 O O . ALA A 1 560 ? -11.931 9.111 20.170 1.00 98.56 560 ALA A O 1
ATOM 4513 N N . PHE A 1 561 ? -10.110 7.856 19.885 1.00 98.75 561 PHE A N 1
ATOM 4514 C CA . PHE A 1 561 ? -10.675 6.668 20.534 1.00 98.75 561 PHE A CA 1
ATOM 4515 C C . PHE A 1 561 ? -10.954 6.858 22.027 1.00 98.75 561 PHE A C 1
ATOM 4517 O O . PHE A 1 561 ? -11.953 6.349 22.541 1.00 98.75 561 PHE A O 1
ATOM 4524 N N . TRP A 1 562 ? -10.121 7.628 22.721 1.00 98.56 562 TRP A N 1
ATOM 4525 C CA . TRP A 1 562 ? -10.343 8.007 24.112 1.00 98.56 562 TRP A CA 1
ATOM 4526 C C . TRP A 1 562 ? -11.545 8.952 24.279 1.00 98.56 562 TRP A C 1
ATOM 4528 O O . TRP A 1 562 ? -12.317 8.789 25.222 1.00 98.56 562 TRP A O 1
ATOM 4538 N N . SER A 1 563 ? -11.730 9.898 23.353 1.00 97.31 563 SER A N 1
ATOM 4539 C CA . SER A 1 563 ? -12.728 10.980 23.438 1.00 97.31 563 SER A CA 1
ATOM 4540 C C . SER A 1 563 ? -14.026 10.745 22.651 1.00 97.31 563 SER A C 1
ATOM 4542 O O . SER A 1 563 ? -14.911 11.592 22.668 1.00 97.31 563 SER A O 1
ATOM 4544 N N . ASP A 1 564 ? -14.191 9.599 21.989 1.00 96.19 564 ASP A N 1
ATOM 4545 C CA . ASP A 1 564 ? -15.324 9.323 21.087 1.00 96.19 564 ASP A CA 1
ATOM 4546 C C . ASP A 1 564 ? -16.706 9.143 21.755 1.00 96.19 564 ASP A C 1
ATOM 4548 O O . ASP A 1 564 ? -17.693 8.857 21.072 1.00 96.19 564 ASP A O 1
ATOM 4552 N N . GLU A 1 565 ? -16.794 9.264 23.082 1.00 95.06 565 GLU A N 1
ATOM 4553 C CA . GLU A 1 565 ? -18.029 9.113 23.864 1.00 95.06 565 GLU A CA 1
ATOM 4554 C C . GLU A 1 565 ? -18.795 7.801 23.580 1.00 95.06 565 GLU A C 1
ATOM 4556 O O . GLU A 1 565 ? -20.029 7.769 23.574 1.00 95.06 565 GLU A O 1
ATOM 4561 N N . GLY A 1 566 ? -18.075 6.708 23.308 1.00 95.31 566 GLY A N 1
ATOM 4562 C CA . GLY A 1 566 ? -18.677 5.394 23.058 1.00 95.31 566 GLY A CA 1
ATOM 4563 C C . GLY A 1 566 ? -19.289 5.243 21.661 1.00 95.31 566 GLY A C 1
ATOM 4564 O O . GLY A 1 566 ? -20.118 4.356 21.451 1.00 95.31 566 GLY A O 1
ATOM 4565 N N . SER A 1 567 ? -18.927 6.111 20.709 1.00 97.50 567 SER A N 1
ATOM 4566 C CA . SER A 1 567 ? -19.478 6.117 19.353 1.00 97.50 567 SER A CA 1
ATOM 4567 C C . SER A 1 567 ? -18.392 6.180 18.287 1.00 97.50 567 SER A C 1
ATOM 4569 O O . SER A 1 567 ? -17.697 7.187 18.158 1.00 97.50 567 SER A O 1
ATOM 4571 N N . PHE A 1 568 ? -18.344 5.157 17.425 1.00 98.56 568 PHE A N 1
ATOM 4572 C CA . PHE A 1 568 ? -17.457 5.131 16.257 1.00 98.56 568 PHE A CA 1
ATOM 4573 C C . PHE A 1 568 ? -17.552 6.421 15.424 1.00 98.56 568 PHE A C 1
ATOM 4575 O O . PHE A 1 568 ? -16.546 7.022 15.059 1.00 98.56 568 PHE A O 1
ATOM 4582 N N . LYS A 1 569 ? -18.782 6.886 15.147 1.00 98.38 569 LYS A N 1
ATOM 4583 C CA . LYS A 1 569 ? -19.006 8.093 14.335 1.00 98.38 569 LYS A CA 1
ATOM 4584 C C . LYS A 1 569 ? -18.394 9.331 14.986 1.00 98.38 569 LYS A C 1
ATOM 4586 O O . LYS A 1 569 ? -17.805 10.147 14.286 1.00 98.38 569 LYS A O 1
ATOM 4591 N N . LYS A 1 570 ? -18.545 9.493 16.305 1.00 98.12 570 LYS A N 1
ATOM 4592 C CA . LYS A 1 570 ? -18.039 10.679 17.009 1.00 98.12 570 LYS A CA 1
ATOM 4593 C C . LYS A 1 570 ? -16.516 10.733 16.980 1.00 98.12 570 LYS A C 1
ATOM 4595 O O . LYS A 1 570 ? -15.978 11.779 16.640 1.00 98.12 570 LYS A O 1
ATOM 4600 N N . GLY A 1 571 ? -15.836 9.619 17.252 1.00 98.38 571 GLY A N 1
ATOM 4601 C CA . GLY A 1 571 ? -14.374 9.573 17.187 1.00 98.38 571 GLY A CA 1
ATOM 4602 C C . GLY A 1 571 ? -13.835 9.746 15.767 1.00 98.38 571 GLY A C 1
ATOM 4603 O O . GLY A 1 571 ? -12.910 10.528 15.566 1.00 98.38 571 GLY A O 1
ATOM 4604 N N . ALA A 1 572 ? -14.469 9.119 14.769 1.00 98.44 572 ALA A N 1
ATOM 4605 C CA . ALA A 1 572 ? -14.088 9.288 13.364 1.00 98.44 572 ALA A CA 1
ATOM 4606 C C . ALA A 1 572 ? -14.206 10.755 12.915 1.00 98.44 572 ALA A C 1
ATOM 4608 O O . ALA A 1 572 ? -13.290 11.303 12.308 1.00 98.44 572 ALA A O 1
ATOM 4609 N N . LEU A 1 573 ? -15.303 11.434 13.270 1.00 98.25 573 LEU A N 1
ATOM 4610 C CA . LEU A 1 573 ? -15.452 12.863 12.987 1.00 98.25 573 LEU A CA 1
ATOM 4611 C C . LEU A 1 573 ? -14.464 13.712 13.798 1.00 98.25 573 LEU A C 1
ATOM 4613 O O . LEU A 1 573 ? -13.965 14.708 13.278 1.00 98.25 573 LEU A O 1
ATOM 4617 N N . ALA A 1 574 ? -14.163 13.344 15.046 1.00 97.50 574 ALA A N 1
ATOM 4618 C CA . ALA A 1 574 ? -13.214 14.076 15.881 1.00 97.50 574 ALA A CA 1
ATOM 4619 C C . ALA A 1 574 ? -11.806 14.074 15.271 1.00 97.50 574 ALA A C 1
ATOM 4621 O O . ALA A 1 574 ? -11.200 15.141 15.157 1.00 97.50 574 ALA A O 1
ATOM 4622 N N . VAL A 1 575 ? -11.311 12.909 14.838 1.00 97.81 575 VAL A N 1
ATOM 4623 C CA . VAL A 1 575 ? -9.970 12.788 14.248 1.00 97.81 575 VAL A CA 1
ATOM 4624 C C . VAL A 1 575 ? -9.885 13.448 12.873 1.00 97.81 575 VAL A C 1
ATOM 4626 O O . VAL A 1 575 ? -8.969 14.232 12.651 1.00 97.81 575 VAL A O 1
ATOM 4629 N N . VAL A 1 576 ? -10.875 13.250 11.992 1.00 97.06 576 VAL A N 1
ATOM 4630 C CA . VAL A 1 576 ? -10.884 13.877 10.655 1.00 97.06 576 VAL A CA 1
ATOM 4631 C C . VAL A 1 576 ? -10.898 15.397 10.755 1.00 97.06 576 VAL A C 1
ATOM 4633 O O . VAL A 1 576 ? -10.207 16.088 10.012 1.00 97.06 576 VAL A O 1
ATOM 4636 N N . ASN A 1 577 ? -11.638 15.951 11.715 1.00 97.12 577 ASN A N 1
ATOM 4637 C CA . ASN A 1 577 ? -11.681 17.396 11.883 1.00 97.12 577 ASN A CA 1
ATOM 4638 C C . ASN A 1 577 ? -10.365 17.987 12.424 1.00 97.12 577 ASN A C 1
ATOM 4640 O O . ASN A 1 577 ? -10.226 19.208 12.391 1.00 97.12 577 ASN A O 1
ATOM 4644 N N . LEU A 1 578 ? -9.374 17.194 12.860 1.00 95.88 578 LEU A N 1
ATOM 4645 C CA . LEU A 1 578 ? -8.038 17.720 13.181 1.00 95.88 578 LEU A CA 1
ATOM 4646 C C . LEU A 1 578 ? -7.334 18.333 11.958 1.00 95.88 578 LEU A C 1
ATOM 4648 O O . LEU A 1 578 ? -6.505 19.223 12.152 1.00 95.88 578 LEU A O 1
ATOM 4652 N N . GLY A 1 579 ? -7.705 17.929 10.739 1.00 92.94 579 GLY A N 1
ATOM 4653 C CA . GLY A 1 579 ? -7.090 18.396 9.498 1.00 92.94 579 GLY A CA 1
ATOM 4654 C C . GLY A 1 579 ? -5.716 17.787 9.235 1.00 92.94 579 GLY A C 1
ATOM 4655 O O . GLY A 1 579 ? -5.271 16.897 9.956 1.00 92.94 579 GLY A O 1
ATOM 4656 N N . ASP A 1 580 ? -5.048 18.322 8.216 1.00 91.00 580 ASP A N 1
ATOM 4657 C CA . ASP A 1 580 ? -3.772 17.851 7.674 1.00 91.00 580 ASP A CA 1
ATOM 4658 C C . ASP A 1 580 ? -3.892 16.454 7.017 1.00 91.00 580 ASP A C 1
ATOM 4660 O O . ASP A 1 580 ? -4.374 16.362 5.892 1.00 91.00 580 ASP A O 1
ATOM 4664 N N . ASP A 1 581 ? -3.467 15.386 7.688 1.00 92.62 581 ASP A N 1
ATOM 4665 C CA . ASP A 1 581 ? -3.380 14.004 7.184 1.00 92.62 581 ASP A CA 1
ATOM 4666 C C . ASP A 1 581 ? -4.595 13.181 7.655 1.00 92.62 581 ASP A C 1
ATOM 4668 O O . ASP A 1 581 ? -4.537 12.347 8.572 1.00 92.62 581 ASP A O 1
ATOM 4672 N N . THR A 1 582 ? -5.762 13.552 7.132 1.00 94.12 582 THR A N 1
ATOM 4673 C CA . THR A 1 582 ? -7.058 13.171 7.706 1.00 94.12 582 THR A CA 1
ATOM 4674 C C . THR A 1 582 ? -7.492 11.753 7.379 1.00 94.12 582 THR A C 1
ATOM 4676 O O . THR A 1 582 ? -8.120 11.123 8.227 1.00 94.12 582 THR A O 1
ATOM 4679 N N . ASP A 1 583 ? -7.188 11.248 6.187 1.00 94.19 583 ASP A N 1
ATOM 4680 C CA . ASP A 1 583 ? -7.446 9.861 5.782 1.00 94.19 583 ASP A CA 1
ATOM 4681 C C . ASP A 1 583 ? -6.608 8.885 6.615 1.00 94.19 583 ASP A C 1
ATOM 4683 O O . ASP A 1 583 ? -7.185 8.034 7.294 1.00 94.19 583 ASP A O 1
ATOM 4687 N N . GLY A 1 584 ? -5.297 9.114 6.732 1.00 96.25 584 GLY A N 1
ATOM 4688 C CA . GLY A 1 584 ? -4.393 8.269 7.506 1.00 96.25 584 GLY A CA 1
ATOM 4689 C C . GLY A 1 584 ? -4.769 8.190 8.982 1.00 96.25 584 GLY A C 1
ATOM 4690 O O . GLY A 1 584 ? -4.898 7.105 9.559 1.00 96.25 584 GLY A O 1
ATOM 4691 N N . THR A 1 585 ? -5.000 9.332 9.631 1.00 97.62 585 THR A N 1
ATOM 4692 C CA . THR A 1 585 ? -5.360 9.344 11.061 1.00 97.62 585 THR A CA 1
ATOM 4693 C C . THR A 1 585 ? -6.739 8.745 11.344 1.00 97.62 585 THR A C 1
ATOM 4695 O O . THR A 1 585 ? -6.913 8.053 12.356 1.00 97.62 585 THR A O 1
ATOM 4698 N N . ALA A 1 586 ? -7.701 8.923 10.437 1.00 98.38 586 ALA A N 1
ATOM 4699 C CA . ALA A 1 586 ? -9.022 8.314 10.539 1.00 98.38 586 ALA A CA 1
ATOM 4700 C C . ALA A 1 586 ? -9.016 6.814 10.233 1.00 98.38 586 ALA A C 1
ATOM 4702 O O . ALA A 1 586 ? -9.699 6.060 10.929 1.00 98.38 586 ALA A O 1
ATOM 4703 N N . ALA A 1 587 ? -8.215 6.363 9.265 1.00 98.69 587 ALA A N 1
ATOM 4704 C CA . ALA A 1 587 ? -7.995 4.953 8.967 1.00 98.69 587 ALA A CA 1
ATOM 4705 C C . ALA A 1 587 ? -7.359 4.237 10.162 1.00 98.69 587 ALA A C 1
ATOM 4707 O O . ALA A 1 587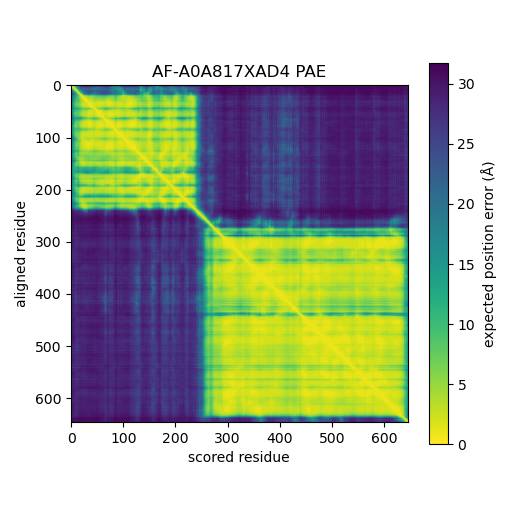 ? -7.796 3.146 10.530 1.00 98.69 587 ALA A O 1
ATOM 4708 N N . ILE A 1 588 ? -6.373 4.862 10.824 1.00 98.88 588 ILE A N 1
ATOM 4709 C CA . ILE A 1 588 ? -5.801 4.339 12.072 1.00 98.88 588 ILE A CA 1
ATOM 4710 C C . ILE A 1 588 ? -6.914 4.217 13.106 1.00 98.88 588 ILE A C 1
ATOM 4712 O O . ILE A 1 588 ? -7.212 3.090 13.486 1.00 98.88 588 ILE A O 1
ATOM 4716 N N . TYR A 1 589 ? -7.595 5.304 13.490 1.00 98.88 589 TYR A N 1
ATOM 4717 C CA . TYR A 1 589 ? -8.718 5.262 14.447 1.00 98.88 589 TYR A CA 1
ATOM 4718 C C . TYR A 1 589 ? -9.728 4.146 14.123 1.00 98.88 589 TYR A C 1
ATOM 4720 O O . TYR A 1 589 ? -10.110 3.363 14.999 1.00 98.88 589 TYR A O 1
ATOM 4728 N N . GLY A 1 590 ? -10.118 4.051 12.851 1.00 98.81 590 GLY A N 1
ATOM 4729 C CA . GLY A 1 590 ? -11.114 3.120 12.345 1.00 98.81 590 GLY A CA 1
ATOM 4730 C C . GLY A 1 590 ? -10.777 1.655 12.613 1.00 98.81 590 GLY A C 1
ATOM 4731 O O . GLY A 1 590 ? -11.672 0.882 12.954 1.00 98.81 590 GLY A O 1
ATOM 4732 N N . GLN A 1 591 ? -9.497 1.282 12.549 1.00 98.88 591 GLN A N 1
ATOM 4733 C CA . GLN A 1 591 ? -9.034 -0.082 12.823 1.00 98.88 591 GLN A CA 1
ATOM 4734 C C . GLN A 1 591 ? -9.326 -0.523 14.262 1.00 98.88 591 GLN A C 1
ATOM 4736 O O . GLN A 1 591 ? -9.940 -1.575 14.473 1.00 98.88 591 GLN A O 1
ATOM 4741 N N . LEU A 1 592 ? -8.900 0.264 15.257 1.00 98.88 592 LEU A N 1
ATOM 4742 C CA . LEU A 1 592 ? -9.072 -0.074 16.673 1.00 98.88 592 LEU A CA 1
ATOM 4743 C C . LEU A 1 592 ? -10.518 0.128 17.117 1.00 98.88 592 LEU A C 1
ATOM 4745 O O . LEU A 1 592 ? -11.086 -0.758 17.752 1.00 98.88 592 LEU A O 1
ATOM 4749 N N . ALA A 1 593 ? -11.137 1.254 16.751 1.00 98.88 593 ALA A N 1
ATOM 4750 C CA . ALA A 1 593 ? -12.532 1.519 17.085 1.00 98.88 593 ALA A CA 1
ATOM 4751 C C . ALA A 1 593 ? -13.453 0.458 16.467 1.00 98.88 593 ALA A C 1
ATOM 4753 O O . ALA A 1 593 ? -14.360 -0.039 17.130 1.00 98.88 593 ALA A O 1
ATOM 4754 N N . GLY A 1 594 ? -13.180 0.045 15.229 1.00 98.75 594 GLY A N 1
ATOM 4755 C CA . GLY A 1 594 ? -13.884 -1.040 14.560 1.00 98.75 594 GLY A CA 1
ATOM 4756 C C . GLY A 1 594 ? -13.716 -2.394 15.256 1.00 98.75 594 GLY A C 1
ATOM 4757 O O . GLY A 1 594 ? -14.707 -3.094 15.457 1.00 98.75 594 GLY A O 1
ATOM 4758 N N . ALA A 1 595 ? -12.501 -2.748 15.690 1.00 98.81 595 ALA A N 1
ATOM 4759 C CA . ALA A 1 595 ? -12.257 -3.965 16.476 1.00 98.81 595 ALA A CA 1
ATOM 4760 C C . ALA A 1 595 ? -12.944 -3.926 17.857 1.00 98.81 595 ALA A C 1
ATOM 4762 O O . ALA A 1 595 ? -13.425 -4.943 18.360 1.00 98.81 595 ALA A O 1
ATOM 4763 N N . TYR A 1 596 ? -13.002 -2.748 18.478 1.00 98.88 596 TYR A N 1
ATOM 4764 C CA . TYR A 1 596 ? -13.587 -2.549 19.801 1.00 98.88 596 TYR A CA 1
ATOM 4765 C C . TYR A 1 596 ? -15.122 -2.569 19.781 1.00 98.88 596 TYR A C 1
ATOM 4767 O O . TYR A 1 596 ? -15.738 -3.303 20.556 1.00 98.88 596 TYR A O 1
ATOM 4775 N N . TYR A 1 597 ? -15.745 -1.791 18.891 1.00 98.62 597 TYR A N 1
ATOM 4776 C CA . TYR A 1 597 ? -17.204 -1.693 18.781 1.00 98.62 597 TYR A CA 1
ATOM 4777 C C . TYR A 1 597 ? -17.821 -2.858 18.002 1.00 98.62 597 TYR A C 1
ATOM 4779 O O . TYR A 1 597 ? -18.951 -3.261 18.286 1.00 98.62 597 TYR A O 1
ATOM 4787 N N . GLY A 1 598 ? -17.082 -3.399 17.033 1.00 98.31 598 GLY A N 1
ATOM 4788 C CA . GLY A 1 598 ? -17.556 -4.415 16.106 1.00 98.31 598 GLY A CA 1
ATOM 4789 C C . GLY A 1 598 ? -18.396 -3.859 14.952 1.00 98.31 598 GLY A C 1
ATOM 4790 O O . GLY A 1 598 ? -18.927 -2.747 15.000 1.00 98.31 598 GLY A O 1
ATOM 4791 N N . TYR A 1 599 ? -18.528 -4.669 13.903 1.00 98.25 599 TYR A N 1
ATOM 4792 C CA . TYR A 1 599 ? -19.170 -4.321 12.636 1.00 98.25 599 TYR A CA 1
ATOM 4793 C C . TYR A 1 599 ? -20.602 -3.806 12.811 1.00 98.25 599 TYR A C 1
ATOM 4795 O O . TYR A 1 599 ? -20.948 -2.746 12.295 1.00 98.25 599 TYR A O 1
ATOM 4803 N N . GLY A 1 600 ? -21.411 -4.493 13.625 1.00 96.88 600 GLY A N 1
ATOM 4804 C CA . GLY A 1 600 ? -22.812 -4.123 13.868 1.00 96.88 600 GLY A CA 1
ATOM 4805 C C . GLY A 1 600 ? -23.024 -2.791 14.605 1.00 96.88 600 GLY A C 1
ATOM 4806 O O . GLY A 1 600 ? -24.166 -2.364 14.778 1.00 96.88 600 GLY A O 1
ATOM 4807 N N . LYS A 1 601 ? -21.955 -2.137 15.079 1.00 97.56 601 LYS A N 1
ATOM 4808 C CA . LYS A 1 601 ? -22.002 -0.813 15.724 1.00 97.56 601 LYS A CA 1
ATOM 4809 C C . LYS A 1 601 ? -21.452 0.308 14.842 1.00 97.56 601 LYS A C 1
ATOM 4811 O O . LYS A 1 601 ? -21.507 1.471 15.249 1.00 97.56 601 LYS A O 1
ATOM 4816 N N . LEU A 1 602 ? -20.946 -0.014 13.653 1.00 98.31 602 LEU A N 1
ATOM 4817 C CA . LEU A 1 602 ? -20.520 0.988 12.686 1.00 98.31 602 LEU A CA 1
ATOM 4818 C C . LEU A 1 602 ? -21.738 1.736 12.112 1.00 98.31 602 LEU A C 1
ATOM 4820 O O . LEU A 1 602 ? -22.853 1.207 12.109 1.00 98.31 602 LEU A O 1
ATOM 4824 N N . PRO A 1 603 ? -21.572 2.978 11.625 1.00 97.75 603 PRO A N 1
ATOM 4825 C CA . PRO A 1 603 ? -22.690 3.751 11.101 1.00 97.75 603 PRO A CA 1
ATOM 4826 C C . PRO A 1 603 ? -23.258 3.118 9.826 1.00 97.75 603 PRO A C 1
ATOM 4828 O O . PRO A 1 603 ? -22.642 3.182 8.767 1.00 97.75 603 PRO A O 1
ATOM 4831 N N . GLU A 1 604 ? -24.471 2.569 9.910 1.00 96.69 604 GLU A N 1
ATOM 4832 C CA . GLU A 1 604 ? -25.116 1.843 8.803 1.00 96.69 604 GLU A CA 1
ATOM 4833 C C . GLU A 1 604 ? -25.168 2.651 7.495 1.00 96.69 604 GLU A C 1
ATOM 4835 O O . GLU A 1 604 ? -24.863 2.140 6.422 1.00 96.69 604 GLU A O 1
ATOM 4840 N N . ARG A 1 605 ? -25.471 3.955 7.578 1.00 96.19 605 ARG A N 1
ATOM 4841 C CA . ARG A 1 605 ? -25.472 4.836 6.398 1.00 96.19 605 ARG A CA 1
ATOM 4842 C C . ARG A 1 605 ? -24.097 4.943 5.742 1.00 96.19 605 ARG A C 1
ATOM 4844 O O . ARG A 1 605 ? -24.027 5.083 4.530 1.00 96.19 605 ARG A O 1
ATOM 4851 N N . TRP A 1 606 ? -23.018 4.910 6.520 1.00 97.81 606 TRP A N 1
ATOM 4852 C CA . TRP A 1 606 ? -21.664 4.955 5.970 1.00 97.81 606 TRP A CA 1
ATOM 4853 C C . TRP A 1 606 ? -21.292 3.619 5.342 1.00 97.81 606 TRP A C 1
ATOM 4855 O O . TRP A 1 606 ? -20.791 3.600 4.223 1.00 97.81 606 TRP A O 1
ATOM 4865 N N . LEU A 1 607 ? -21.625 2.509 6.010 1.00 97.56 607 LEU A N 1
ATOM 4866 C CA . LEU A 1 607 ? -21.425 1.168 5.465 1.00 97.56 607 LEU A CA 1
ATOM 4867 C C . LEU A 1 607 ? -22.095 1.008 4.098 1.00 97.56 607 LEU A C 1
ATOM 4869 O O . LEU A 1 607 ? -21.456 0.533 3.170 1.00 97.56 607 LEU A O 1
ATOM 4873 N N . GLN A 1 608 ? -23.337 1.465 3.932 1.00 96.25 608 GLN A N 1
ATOM 4874 C CA . GLN A 1 608 ? -24.060 1.377 2.653 1.00 96.25 608 GLN A CA 1
ATOM 4875 C C . GLN A 1 608 ? -23.340 2.045 1.473 1.00 96.25 608 GLN A C 1
ATOM 4877 O O . GLN A 1 608 ? -23.574 1.655 0.330 1.00 96.25 608 GLN A O 1
ATOM 4882 N N . HIS A 1 609 ? -22.473 3.023 1.741 1.00 96.88 609 HIS A N 1
ATOM 4883 C CA . HIS A 1 609 ? -21.683 3.710 0.724 1.00 96.88 609 HIS A CA 1
ATOM 4884 C C . HIS A 1 609 ? -20.246 3.198 0.607 1.00 96.88 609 HIS A C 1
ATOM 4886 O O . HIS A 1 609 ? -19.586 3.532 -0.371 1.00 96.88 609 HIS A O 1
ATOM 4892 N N . LEU A 1 610 ? -19.754 2.400 1.560 1.00 97.25 610 LEU A N 1
ATOM 4893 C CA . LEU A 1 610 ? -18.386 1.892 1.532 1.00 97.25 610 LEU A CA 1
ATOM 4894 C C . LEU A 1 610 ? -18.147 1.072 0.257 1.00 97.25 610 LEU A C 1
ATOM 4896 O O . LEU A 1 610 ? -18.799 0.048 0.017 1.00 97.25 610 LEU A O 1
ATOM 4900 N N . TYR A 1 611 ? -17.188 1.519 -0.551 1.00 95.69 611 TYR A N 1
ATOM 4901 C CA . TYR A 1 611 ? -16.818 0.843 -1.783 1.00 95.69 611 TYR A CA 1
ATOM 4902 C C . TYR A 1 611 ? -16.366 -0.593 -1.496 1.00 95.69 611 TYR A C 1
ATOM 4904 O O . TYR A 1 611 ? -15.613 -0.845 -0.556 1.00 95.69 611 TYR A O 1
ATOM 4912 N N . ALA A 1 612 ? -16.838 -1.544 -2.307 1.00 91.69 612 ALA A N 1
ATOM 4913 C CA . ALA A 1 612 ? -16.530 -2.969 -2.176 1.00 91.69 612 ALA A CA 1
ATOM 4914 C C . ALA A 1 612 ? -16.787 -3.569 -0.773 1.00 91.69 612 ALA A C 1
ATOM 4916 O O . ALA A 1 612 ? -16.155 -4.557 -0.393 1.00 91.69 612 ALA A O 1
ATOM 4917 N N . ARG A 1 613 ? -17.750 -3.019 -0.012 1.00 94.88 613 ARG A N 1
ATOM 4918 C CA . ARG A 1 613 ? -18.121 -3.489 1.338 1.00 94.88 613 ARG A CA 1
ATOM 4919 C C . ARG A 1 613 ? -18.237 -5.008 1.441 1.00 94.88 613 ARG A C 1
ATOM 4921 O O . ARG A 1 613 ? -17.650 -5.611 2.329 1.00 94.88 613 ARG A O 1
ATOM 4928 N N . LYS A 1 614 ? -18.992 -5.636 0.540 1.00 92.19 614 LYS A N 1
ATOM 4929 C CA . LYS A 1 614 ? -19.244 -7.082 0.593 1.00 92.19 614 LYS A CA 1
ATOM 4930 C C . LYS A 1 614 ? -17.988 -7.910 0.322 1.00 92.19 614 LYS A C 1
ATOM 4932 O O . LYS A 1 614 ? -17.797 -8.946 0.950 1.00 92.19 614 LYS A O 1
ATOM 4937 N N . PHE A 1 615 ? -17.122 -7.458 -0.587 1.00 92.50 615 PHE A N 1
ATOM 4938 C CA . PHE A 1 615 ? -15.815 -8.083 -0.782 1.00 92.50 615 PHE A CA 1
ATOM 4939 C C . PHE A 1 615 ? -14.991 -8.011 0.508 1.00 92.50 615 PHE A C 1
ATOM 4941 O O . PHE A 1 615 ? -14.453 -9.022 0.950 1.00 92.50 615 PHE A O 1
ATOM 4948 N N . MET A 1 616 ? -14.962 -6.846 1.159 1.00 94.75 616 MET A N 1
ATOM 4949 C CA . MET A 1 616 ? -14.271 -6.669 2.435 1.00 94.75 616 MET A CA 1
ATOM 4950 C C . MET A 1 616 ? -14.853 -7.572 3.534 1.00 94.75 616 MET A C 1
ATOM 4952 O O . MET A 1 616 ? -14.093 -8.228 4.240 1.00 94.75 616 MET A O 1
ATOM 4956 N N . GLU A 1 617 ? -16.181 -7.692 3.632 1.00 93.38 617 GLU A N 1
ATOM 4957 C CA . GLU A 1 617 ? -16.852 -8.617 4.559 1.00 93.38 617 GLU A CA 1
ATOM 4958 C C . GLU A 1 617 ? -16.429 -10.076 4.334 1.00 93.38 617 GLU A C 1
ATOM 4960 O O . GLU A 1 617 ? -16.159 -10.787 5.307 1.00 93.38 617 GLU A O 1
ATOM 4965 N N . LYS A 1 618 ? -16.361 -10.525 3.072 1.00 92.38 618 LYS A N 1
ATOM 4966 C CA . LYS A 1 618 ? -15.915 -11.878 2.706 1.00 92.38 618 LYS A CA 1
ATOM 4967 C C . LYS A 1 618 ? -14.433 -12.085 3.000 1.00 92.38 618 LYS A C 1
ATOM 4969 O O . LYS A 1 618 ? -14.065 -13.100 3.589 1.00 92.38 618 LYS A O 1
ATOM 4974 N N . LEU A 1 619 ? -13.583 -11.121 2.649 1.00 93.62 619 LEU A N 1
ATOM 4975 C CA . LEU A 1 619 ? -12.150 -11.179 2.932 1.00 93.62 619 LEU A CA 1
ATOM 4976 C C . LEU A 1 619 ? -11.881 -11.240 4.438 1.00 93.62 619 LEU A C 1
ATOM 4978 O O . LEU A 1 619 ? -11.055 -12.036 4.866 1.00 93.62 619 LEU A O 1
ATOM 4982 N N . SER A 1 620 ? -12.626 -10.489 5.253 1.00 95.94 620 SER A N 1
ATOM 4983 C CA . SER A 1 620 ? -12.570 -10.573 6.717 1.00 95.94 620 SER A CA 1
ATOM 4984 C C . SER A 1 620 ? -12.937 -11.959 7.254 1.00 95.94 620 SER A C 1
ATOM 4986 O O . SER A 1 620 ? -12.287 -12.438 8.183 1.00 95.94 620 SER A O 1
ATOM 4988 N N . LYS A 1 621 ? -13.945 -12.626 6.676 1.00 94.44 621 LYS A N 1
ATOM 4989 C CA . LYS A 1 621 ? -14.284 -14.008 7.054 1.00 94.44 621 LYS A CA 1
ATOM 4990 C C . LYS A 1 621 ? -13.145 -14.963 6.723 1.00 94.44 621 LYS A C 1
ATOM 4992 O O . LYS A 1 621 ? -12.737 -15.731 7.584 1.00 94.44 621 LYS A O 1
ATOM 4997 N N . TRP A 1 622 ? -12.590 -14.879 5.517 1.00 93.88 622 TRP A N 1
ATOM 4998 C CA . TRP A 1 622 ? -11.434 -15.692 5.132 1.00 93.88 622 TRP A CA 1
ATOM 4999 C C . TRP A 1 622 ? -10.209 -15.424 6.006 1.00 93.88 622 TRP A C 1
ATOM 5001 O O . TRP A 1 622 ? -9.540 -16.366 6.418 1.00 93.88 622 TRP A O 1
ATOM 5011 N N . LEU A 1 623 ? -9.959 -14.161 6.354 1.00 94.94 623 LEU A N 1
ATOM 5012 C CA . LEU A 1 623 ? -8.871 -13.764 7.243 1.00 94.94 623 LEU A CA 1
ATOM 5013 C C . LEU A 1 623 ? -8.997 -14.432 8.619 1.00 94.94 623 LEU A C 1
ATOM 5015 O O . LEU A 1 623 ? -8.030 -15.009 9.111 1.00 94.94 623 LEU A O 1
ATOM 5019 N N . GLY A 1 624 ? -10.191 -14.401 9.220 1.00 94.69 624 GLY A N 1
ATOM 5020 C CA . GLY A 1 624 ? -10.435 -15.087 10.490 1.00 94.69 624 GLY A CA 1
ATOM 5021 C C . GLY A 1 624 ? -10.362 -16.612 10.361 1.00 94.69 624 GLY A C 1
ATOM 5022 O O . GLY A 1 624 ? -9.778 -17.273 11.215 1.00 94.69 624 GLY A O 1
ATOM 5023 N N . TYR A 1 625 ? -10.897 -17.181 9.276 1.00 93.69 625 TYR A N 1
ATOM 5024 C CA . TYR A 1 625 ? -10.910 -18.628 9.037 1.00 93.69 625 TYR A CA 1
ATOM 5025 C C . TYR A 1 625 ? -9.492 -19.184 8.895 1.00 93.69 625 TYR A C 1
ATOM 5027 O O . TYR A 1 625 ? -9.134 -20.174 9.539 1.00 93.69 625 TYR A O 1
ATOM 5035 N N . GLU A 1 626 ? -8.663 -18.536 8.077 1.00 91.44 626 GLU A N 1
ATOM 5036 C CA . GLU A 1 626 ? -7.277 -18.948 7.876 1.00 91.44 626 GLU A CA 1
ATOM 5037 C C . GLU A 1 626 ? -6.421 -18.718 9.121 1.00 91.44 626 GLU A C 1
ATOM 5039 O O . GLU A 1 626 ? -5.537 -19.531 9.390 1.00 91.44 626 GLU A O 1
ATOM 5044 N N . GLY A 1 627 ? -6.727 -17.700 9.933 1.00 92.56 627 GLY A N 1
ATOM 5045 C CA . GLY A 1 627 ? -6.127 -17.527 11.258 1.00 92.56 627 GLY A CA 1
ATOM 5046 C C . GLY A 1 627 ? -6.414 -18.711 12.195 1.00 92.56 627 GLY A C 1
ATOM 5047 O O . GLY A 1 627 ? -5.498 -19.258 12.819 1.00 92.56 627 GLY A O 1
ATOM 5048 N N . GLU A 1 628 ? -7.665 -19.185 12.241 1.00 90.81 628 GLU A N 1
ATOM 5049 C CA . GLU A 1 628 ? -8.056 -20.388 12.999 1.00 90.81 628 GLU A CA 1
ATOM 5050 C C . GLU A 1 628 ? -7.372 -21.656 12.460 1.00 90.81 628 GLU A C 1
ATOM 5052 O O . GLU A 1 628 ? -6.893 -22.501 13.225 1.00 90.81 628 GLU A O 1
ATOM 5057 N N . CYS A 1 629 ? -7.274 -21.795 11.136 1.00 88.94 629 CYS A N 1
ATOM 5058 C CA . CYS A 1 629 ? -6.584 -22.923 10.512 1.00 88.94 629 CYS A CA 1
ATOM 5059 C C . CYS A 1 629 ? -5.075 -22.890 10.780 1.00 88.94 629 CYS A C 1
ATOM 5061 O O . CYS A 1 629 ? -4.479 -23.925 11.092 1.00 88.94 629 CYS A O 1
ATOM 5063 N N . TRP A 1 630 ? -4.457 -21.710 10.718 1.00 89.12 630 TRP A N 1
ATOM 5064 C CA . TRP A 1 630 ? -3.049 -21.512 11.043 1.00 89.12 630 TRP A CA 1
ATOM 5065 C C . TRP A 1 630 ? -2.756 -21.904 12.487 1.00 89.12 630 TRP A C 1
ATOM 5067 O O . TRP A 1 630 ? -1.783 -22.614 12.736 1.00 89.12 630 TRP A O 1
ATOM 5077 N N . GLN A 1 631 ? -3.637 -21.547 13.429 1.00 83.94 631 GLN A N 1
ATOM 5078 C CA . GLN A 1 631 ? -3.503 -21.976 14.819 1.00 83.94 631 GLN A CA 1
ATOM 5079 C C . GLN A 1 631 ? -3.442 -23.501 14.953 1.00 83.94 631 GLN A C 1
ATOM 5081 O O . GLN A 1 631 ? -2.609 -24.004 15.712 1.00 83.94 631 GLN A O 1
ATOM 5086 N N . LYS A 1 632 ? -4.346 -24.229 14.285 1.00 84.12 632 LYS A N 1
ATOM 5087 C CA . LYS A 1 632 ? -4.382 -25.699 14.354 1.00 84.12 632 LYS A CA 1
ATOM 5088 C C . LYS A 1 632 ? -3.059 -26.279 13.856 1.00 84.12 632 LYS A C 1
ATOM 5090 O O . LYS A 1 632 ? -2.398 -26.992 14.603 1.00 84.12 632 LYS A O 1
ATOM 5095 N N . ARG A 1 633 ? -2.610 -25.839 12.672 1.00 84.31 633 ARG A N 1
ATOM 5096 C CA . ARG A 1 633 ? -1.316 -26.242 12.094 1.00 84.31 633 ARG A CA 1
ATOM 5097 C C . ARG A 1 633 ? -0.150 -25.958 13.044 1.00 84.31 633 ARG A C 1
ATOM 5099 O O . ARG A 1 633 ? 0.679 -26.833 13.257 1.00 84.31 633 ARG A O 1
ATOM 5106 N N . TYR A 1 634 ? -0.109 -24.770 13.649 1.00 75.75 634 TYR A N 1
ATOM 5107 C CA . TYR A 1 634 ? 0.965 -24.369 14.561 1.00 75.75 634 TYR A CA 1
ATOM 5108 C C . TYR A 1 634 ? 1.037 -25.241 15.827 1.00 75.75 634 TYR A C 1
ATOM 5110 O O . TYR A 1 634 ? 2.128 -25.591 16.276 1.00 75.75 634 TYR A O 1
ATOM 5118 N N . LYS A 1 635 ? -0.115 -25.614 16.405 1.00 73.50 635 LYS A N 1
ATOM 5119 C CA . LYS A 1 635 ? -0.175 -26.495 17.586 1.00 73.50 635 LYS A CA 1
ATOM 5120 C C . LYS A 1 635 ? 0.303 -27.915 17.280 1.00 73.50 635 LYS A C 1
ATOM 5122 O O . LYS A 1 635 ? 0.945 -28.518 18.136 1.00 73.50 635 LYS A O 1
ATOM 5127 N N . ASP A 1 636 ? 0.024 -28.411 16.078 1.00 67.31 636 ASP A N 1
ATOM 5128 C CA . ASP A 1 636 ? 0.382 -29.770 15.666 1.00 67.31 636 ASP A CA 1
ATOM 5129 C C . ASP A 1 636 ? 1.879 -29.913 15.333 1.00 67.31 636 ASP A C 1
ATOM 5131 O O . ASP A 1 636 ? 2.452 -30.986 15.519 1.00 67.31 636 ASP A O 1
ATOM 5135 N N . THR A 1 637 ? 2.541 -28.844 14.867 1.00 61.78 637 THR A N 1
ATOM 5136 C CA . THR A 1 637 ? 3.940 -28.903 14.396 1.00 61.78 637 THR A CA 1
ATOM 5137 C C . THR A 1 637 ? 4.994 -28.498 15.428 1.00 61.78 637 THR A C 1
ATOM 5139 O O . THR A 1 637 ? 6.177 -28.725 15.189 1.00 61.78 637 THR A O 1
ATOM 5142 N N . GLY A 1 638 ? 4.625 -27.894 16.562 1.00 52.66 638 GLY A N 1
ATOM 5143 C CA . GLY A 1 638 ? 5.531 -27.646 17.698 1.00 52.66 638 GLY A CA 1
ATOM 5144 C C . GLY A 1 638 ? 6.686 -26.643 17.496 1.00 52.66 638 GLY A C 1
ATOM 5145 O O . GLY A 1 638 ? 7.336 -26.287 18.476 1.00 52.66 638 GLY A O 1
ATOM 5146 N N . SER A 1 639 ? 6.951 -26.136 16.288 1.00 40.41 639 SER A N 1
ATOM 5147 C CA . SER A 1 639 ? 7.933 -25.065 16.046 1.00 40.41 639 SER A CA 1
ATOM 5148 C C . SER A 1 639 ? 7.677 -24.319 14.735 1.00 40.41 639 SER A C 1
ATOM 5150 O O . SER A 1 639 ? 7.424 -24.954 13.716 1.00 40.41 639 SER A O 1
ATOM 5152 N N . TYR A 1 640 ? 7.758 -22.986 14.769 1.00 42.41 640 TYR A N 1
ATOM 5153 C CA . TYR A 1 640 ? 8.740 -22.142 14.059 1.00 42.41 640 TYR A CA 1
ATOM 5154 C C . TYR A 1 640 ? 8.230 -20.692 14.088 1.00 42.41 640 TYR A C 1
ATOM 5156 O O . TYR A 1 640 ? 7.445 -20.265 13.246 1.00 42.41 640 TYR A O 1
ATOM 5164 N N . LEU A 1 641 ? 8.692 -19.918 15.071 1.00 41.25 641 LEU A N 1
ATOM 5165 C CA . LEU A 1 641 ? 8.896 -18.493 14.830 1.00 41.25 641 LEU A CA 1
ATOM 5166 C C . LEU A 1 641 ? 10.061 -18.400 13.835 1.00 41.25 641 LEU A C 1
ATOM 5168 O O . LEU A 1 641 ? 11.095 -19.019 14.100 1.00 41.25 641 LEU A O 1
ATOM 5172 N N . PRO A 1 642 ? 9.949 -17.659 12.721 1.00 35.09 642 PRO A N 1
ATOM 5173 C CA . PRO A 1 642 ? 11.129 -17.223 11.998 1.00 35.09 642 PRO A CA 1
ATOM 5174 C C . PRO A 1 642 ? 11.991 -16.464 13.004 1.00 35.09 642 PRO A C 1
ATOM 5176 O O . PRO A 1 642 ? 11.546 -15.474 13.590 1.00 35.09 642 PRO A O 1
ATOM 5179 N N . THR A 1 643 ? 13.191 -16.966 13.271 1.00 31.11 643 THR A N 1
ATOM 5180 C CA . THR A 1 643 ? 14.220 -16.209 13.975 1.00 31.11 643 THR A CA 1
ATOM 5181 C C . THR A 1 643 ? 14.617 -15.059 13.062 1.00 31.11 643 THR A C 1
ATOM 5183 O O . THR A 1 643 ? 15.509 -15.198 12.230 1.00 31.11 643 THR A O 1
ATOM 5186 N N . THR A 1 644 ? 13.926 -13.928 13.169 1.00 30.02 644 THR A N 1
ATOM 5187 C CA . THR A 1 644 ? 14.470 -12.655 12.711 1.00 30.02 644 THR A CA 1
ATOM 5188 C C . THR A 1 644 ? 15.649 -12.355 13.630 1.00 30.02 644 THR A C 1
ATOM 5190 O O . THR A 1 644 ? 15.462 -11.942 14.773 1.00 30.02 644 THR A O 1
ATOM 5193 N N . ASN A 1 645 ? 16.865 -12.651 13.169 1.00 25.81 645 ASN A N 1
ATOM 5194 C CA . ASN A 1 645 ? 18.057 -12.028 13.730 1.00 25.81 645 ASN A CA 1
ATOM 5195 C C . ASN A 1 645 ? 17.927 -10.528 13.427 1.00 25.81 645 ASN A C 1
ATOM 5197 O O . ASN A 1 645 ? 18.124 -10.123 12.283 1.00 25.81 645 ASN A O 1
ATOM 5201 N N . ILE A 1 646 ? 17.486 -9.763 14.430 1.00 29.75 646 ILE A N 1
ATOM 5202 C CA . ILE A 1 646 ? 17.504 -8.293 14.453 1.00 29.75 646 ILE A CA 1
ATOM 5203 C C . ILE A 1 646 ? 18.931 -7.833 14.733 1.00 29.75 646 ILE A C 1
ATOM 5205 O O . ILE A 1 646 ? 19.553 -8.424 15.649 1.00 29.75 646 ILE A O 1
#

Nearest PDB structures (foldseek):
  6drh-assembly4_G  TM=9.013E-01  e=1.211E-19  Serratia proteamaculans 568
  3u0j-assembly2_A  TM=6.798E-01  e=2.853E-07  Pseudomonas syringae pv. tomato str. DC3000
  3u0j-assembly1_B  TM=6.251E-01  e=2.986E-07  Pseudomonas syringae pv. tomato str. DC3000
  1gxy-assembly2_B  TM=6.353E-01  e=1.674E-06  Rattus norvegicus
  6gn8-assembly1_C  TM=6.649E-01  e=1.711E-04  Pseudomonas aeruginosa

Secondary structure (DSSP, 8-state):
-------GGG----S-TT-PPPPB-SSTTSPP--HHHHHHHHHTTS--TTHHHHHHHHHHHTSS--TT--HHHHHHHHHHT----TTS--HHHHHHHHHT-S-GGGGGGGHHHHHHHHHHHHHSPEEEEEEEEEEES--GGG-SS-EEE-S-EEEES-HHHHHTT--TTS-EEEEEEEEEEEEE-GGGSS-TTTTEEEEPTTEEEEEEEEEEEETTEEEEEEEEE--SS-SB--SS-GGGS-----------------S-S----S-BTTB-----GGGGTTT-PPPPS-S-HHHHHHHHHHHHHHHHHHHHHHTTTT--HHHHHHS---S--SBTTTTBPTT---HHHHHHHHHHHHHHHTTS--HHHHHHHHHHHHHH-TT-SSSS-----HHHHHHHHHHHHHHHHHHHHTT--GGGGGG---HHHHHHS------TT--BGGGTTT-THHHHHSTTSHHHHHHHHHHHHHTT--SHHHHHHHHHHHHHHHHHHTT--HHHHT-TTHHHHTTTTTTTPPPPHHHHHHHTTTT-S-HHHHT----SBHHHHHHHHHHHHHHSTT-HHHHHHHHHTT-SSHHHHHHHHHHHHHHHH-GGGS-HHHHTTSTTHHHHHHHHHHHHHHHHHHHHHHHHH---------

Sequence (646 aa):
MSQTRVTTRFLDVGEDPNKTLPPLEGYAKKDLVSIEEAIKLITLDVPIHNIDSMVWTAKRSAREPRDGLTSDELASIYLYTLEWPEEYDSFYKLLNKKLRSKQRKHLKPWFSYLKLFLTGLYKLPSIRKNIWRGIPGNVSHLYENDCIWWGFSSCTGTMATMEQFFDRSSERTLFLIECINGKNIKSYSAHDDENEILLMPGTYFTVIDKYSPADNLYIVHLREESPPHQLLEPPFDLTSVNTKTVVPKSQAASEPRDKTWIDIQFHDKEKTIVKKPDEFENEMNEPDALINEEILNRIQGSMAGLGLGDALGAYVEFRPRQYLVDHPVTDLESGGTLGLTKGQFTNDTSMALCLANSLVACHGFNPYDQLVRYKWWYRFGYMSSTGNCFDIGAGTCQSLREFERRQKRYAKEFNILFADMDNLSDRTLLEIFDIYCSEDGVAGNGALTRLAPVPLFFHRFPAIAVEYSGVSGQITHGDRKAYDACRYYGALIVAALHGYTKEQLLDHEFYSKHAEWFRNIPLHPGIQSIAEGSYKIDGYNAGIRGKSYIVNALEAALWAFWSDEGSFKKGALAVVNLGDDTDGTAAIYGQLAGAYYGYGKLPERWLQHLYARKFMEKLSKWLGYEGECWQKRYKDTGSYLPTTNI

Foldseek 3Di:
DDPQPQAPLQPDPDPFQPDDAAAQDDLLVDDADALVVLVVLLCVPDPAPPLVVLLVVLLVLLVDPDLPADSRLLSLLAQLQDDDPPVGQGPVRVLLNQLRDSPVVNCVSNSNSCLSNLVSQVSADFDFAKWKGKHFADPQVSQPFKGWASGKGKTADDPVLVVSNDDPVGAMEMETERGGGWGQCLSSYPHVPSSITIDDGGFIWGFDDWDDPDPRYIYTYIYGDDDPDRRYDRSDDPVPPPPPPPDPPPPDDDDDDDPQAPLPDCDPPPDRDQDELLNCLVVHDFDDPDFDPLLLLLLLLQLVLLLLLQQQLQQFAQPALVVCVVVARQDFQAQHPVRHHGQFGALLSQLLLQQLSQCLNVLHDQLQLSLLSLLCCQPFVRHGLVRHHDDDDPLQVQQSVQSLVLLVVLCVVVVHDSVCSNVDPDPVSSVPRDLQRGDEPQQFLSLLLNQQLQLSLQLVQLLRSLQSQLVSQRSRGVYLLSSLLSSLLSNLLSCLSVQDDLCQSQALCVCVVVCVSVVVDDGDPLVNCVSNPPLCDDPPVRPQACERRNSSLSSLLNNLVVPQVLASSSSSSRSSSSHHRRSSSSSSNSNNSSSNCGNVRHDPVSLVRNRSSSSSSSSSSSSNVSSSVSVVVCVVPVDDDPPPPD

Mean predicted aligned error: 16.6 Å